Protein AF-A0A523WBH3-F1 (afdb_monomer_lite)

Secondary structure (DSSP, 8-state):
-------HHHHHHHHHHHHHHHHHHHHHHHHHHHHH----HHHHHT-GGGGSEEEEE----TTHHHHHHHHHHHTTEEEEEEESSEEEEEESSSEETTEEPEE------TTSS---PPPPEEEEEEGGGGTTSTTHHHHTSEESEEEE-TT--TTGGGG-EEEEEEE-TT------S-SGGGGSSS---S-EEEEE-HHHHHHTTTTTTSTTEEEETTEEEESS--HHHHHHHHHHHHTT---EE----GGGGGG---EEEEGGGTEEEES-GGGHHHHHHHH--SEEEEES-GGGGGGGTTSSSEEEEE--STT--EEEE-TTS-----HHHHHHHHHHHHHHHHHTS-S-HHHHHHHHHHHHHHHTT-EEEEEEEETTEEEEEEEE-TTS-EEEEEEE-SSS-HHHHHHHHHHT--SEEEEEE--SSTHHHHHHHT-GGGGG--SEEEEEETTTTEEEEEETTEEEEEEEPPPP----------

Structure (mmCIF, N/CA/C/O backbone):
data_AF-A0A523WBH3-F1
#
_entry.id   AF-A0A523WBH3-F1
#
loop_
_atom_site.group_PDB
_atom_site.id
_atom_site.type_symbol
_atom_site.label_atom_id
_atom_site.label_alt_id
_atom_site.label_comp_id
_atom_site.label_asym_id
_atom_site.label_entity_id
_atom_site.label_seq_id
_atom_site.pdbx_PDB_ins_code
_atom_site.Cartn_x
_atom_site.Cartn_y
_atom_site.Cartn_z
_atom_site.occupancy
_atom_site.B_iso_or_equiv
_atom_site.auth_seq_id
_atom_site.auth_comp_id
_atom_site.auth_asym_id
_atom_site.auth_atom_id
_atom_site.pdbx_PDB_model_num
ATOM 1 N N . MET A 1 1 ? -17.299 -15.081 -16.274 1.00 34.84 1 MET A N 1
ATOM 2 C CA . MET A 1 1 ? -16.852 -16.438 -15.888 1.00 34.84 1 MET A CA 1
ATOM 3 C C . MET A 1 1 ? -17.099 -16.600 -14.398 1.00 34.84 1 MET A C 1
ATOM 5 O O . MET A 1 1 ? -16.975 -15.595 -13.708 1.00 34.84 1 MET A O 1
ATOM 9 N N . PRO A 1 2 ? -17.507 -17.776 -13.899 1.00 32.75 2 PRO A N 1
ATOM 10 C CA . PRO A 1 2 ? -17.693 -17.958 -12.468 1.00 32.75 2 PRO A CA 1
ATOM 11 C C . PRO A 1 2 ? -16.318 -17.872 -11.805 1.00 32.75 2 PRO A C 1
ATOM 13 O O . PRO A 1 2 ? -15.437 -18.671 -12.112 1.00 32.75 2 PRO A O 1
ATOM 16 N N . SER A 1 3 ? -16.123 -16.862 -10.961 1.00 44.69 3 SER A N 1
ATOM 17 C CA . SER A 1 3 ? -14.927 -16.686 -10.147 1.00 44.69 3 SER A CA 1
ATOM 18 C C . SER A 1 3 ? -14.778 -17.903 -9.238 1.00 44.69 3 SER A C 1
ATOM 20 O O . S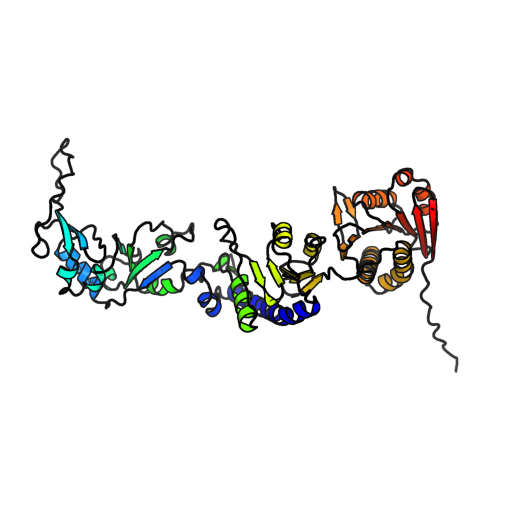ER A 1 3 ? -15.518 -18.056 -8.263 1.00 44.69 3 SER A O 1
ATOM 22 N N . SER A 1 4 ? -13.840 -18.795 -9.549 1.00 52.72 4 SER A N 1
ATOM 23 C CA . SER A 1 4 ? -13.290 -19.679 -8.530 1.00 52.72 4 SER A CA 1
ATOM 24 C C . SER A 1 4 ? -12.689 -18.764 -7.468 1.00 52.72 4 SER A C 1
ATOM 26 O O . SER A 1 4 ? -11.654 -18.152 -7.715 1.00 52.72 4 SER A O 1
ATOM 28 N N . ASN A 1 5 ? -13.377 -18.590 -6.338 1.00 66.81 5 ASN A N 1
ATOM 29 C CA . ASN A 1 5 ? -12.854 -17.827 -5.208 1.00 66.81 5 ASN A CA 1
ATOM 30 C C . ASN A 1 5 ? -11.606 -18.554 -4.699 1.00 66.81 5 ASN A C 1
ATOM 32 O O . ASN A 1 5 ? -11.709 -19.484 -3.898 1.00 66.81 5 ASN A O 1
ATOM 36 N N . LEU A 1 6 ? -10.438 -18.174 -5.219 1.00 82.06 6 LEU A N 1
ATOM 37 C CA . LEU A 1 6 ? -9.158 -18.624 -4.696 1.00 82.06 6 LEU A CA 1
ATOM 38 C C . LEU A 1 6 ? -9.067 -18.175 -3.240 1.00 82.06 6 LEU A C 1
ATOM 40 O O . LEU A 1 6 ? -9.445 -17.055 -2.897 1.00 82.06 6 LEU A O 1
ATOM 44 N N . SER A 1 7 ? -8.599 -19.065 -2.368 1.00 90.31 7 SER A N 1
ATOM 45 C CA . SER A 1 7 ? -8.415 -18.704 -0.969 1.00 90.31 7 SER A CA 1
ATOM 46 C C . SER A 1 7 ? -7.231 -17.749 -0.834 1.00 90.31 7 SER A C 1
ATOM 48 O O . SER A 1 7 ? -6.226 -17.876 -1.535 1.00 90.31 7 SER A O 1
ATOM 50 N N . LEU A 1 8 ? -7.318 -16.816 0.114 1.00 92.19 8 LEU A N 1
ATOM 51 C CA . LEU A 1 8 ? -6.209 -15.920 0.436 1.00 92.19 8 LEU A CA 1
ATOM 52 C C . LEU A 1 8 ? -4.918 -16.685 0.767 1.00 92.19 8 LEU A C 1
ATOM 54 O O . LEU A 1 8 ? -3.842 -16.266 0.359 1.00 92.19 8 LEU A O 1
ATOM 58 N N . ASN A 1 9 ? -5.028 -17.828 1.451 1.00 92.88 9 ASN A N 1
ATOM 59 C CA . ASN A 1 9 ? -3.873 -18.671 1.765 1.00 92.88 9 ASN A CA 1
ATOM 60 C C . ASN A 1 9 ? -3.190 -19.193 0.498 1.00 92.88 9 ASN A C 1
ATOM 62 O O . ASN A 1 9 ? -1.976 -19.121 0.411 1.00 92.88 9 ASN A O 1
ATOM 66 N N . TYR A 1 10 ? -3.952 -19.625 -0.512 1.00 93.75 10 TYR A N 1
ATOM 67 C CA . TYR A 1 10 ? -3.374 -20.063 -1.785 1.00 93.75 10 TYR A CA 1
ATOM 68 C C . TYR A 1 10 ? -2.607 -18.933 -2.488 1.00 93.75 10 TYR A C 1
ATOM 70 O O . TYR A 1 10 ? -1.505 -19.141 -2.991 1.00 93.75 10 TYR A O 1
ATOM 78 N N . ILE A 1 11 ? -3.168 -17.718 -2.489 1.00 95.06 11 ILE A N 1
ATOM 79 C CA . ILE A 1 11 ? -2.516 -16.536 -3.071 1.00 95.06 11 ILE A CA 1
ATOM 80 C C . ILE A 1 11 ? -1.234 -16.190 -2.300 1.00 95.06 11 ILE A C 1
ATOM 82 O O . ILE A 1 11 ? -0.208 -15.894 -2.913 1.00 95.06 11 ILE A O 1
ATOM 86 N N . LEU A 1 12 ? -1.277 -16.246 -0.966 1.00 93.81 12 LEU A N 1
ATOM 87 C CA . LEU A 1 12 ? -0.114 -16.011 -0.113 1.00 93.81 12 LEU A CA 1
ATOM 88 C C . LEU A 1 12 ? 0.972 -17.060 -0.330 1.00 93.81 12 LEU A C 1
ATOM 90 O O . LEU A 1 12 ? 2.118 -16.676 -0.521 1.00 93.81 12 LEU A O 1
ATOM 94 N N . ASP A 1 13 ? 0.626 -18.344 -0.368 1.00 94.25 13 ASP A N 1
ATOM 95 C CA . ASP A 1 13 ? 1.586 -19.432 -0.575 1.00 94.25 13 ASP A CA 1
ATOM 96 C C . ASP A 1 13 ? 2.321 -19.284 -1.919 1.00 94.25 13 ASP A C 1
ATOM 98 O O . ASP A 1 13 ? 3.521 -19.547 -2.004 1.00 94.25 13 ASP A O 1
ATOM 102 N N . ALA A 1 14 ? 1.627 -18.802 -2.958 1.00 94.75 14 ALA A N 1
ATOM 103 C CA . ALA A 1 14 ? 2.219 -18.533 -4.267 1.00 94.75 14 ALA A CA 1
ATOM 104 C C . ALA A 1 14 ? 3.112 -17.277 -4.284 1.00 94.75 14 ALA A C 1
ATOM 106 O O . ALA A 1 14 ? 4.186 -17.287 -4.883 1.00 94.75 14 ALA A O 1
ATOM 107 N N . LEU A 1 15 ? 2.686 -16.184 -3.638 1.00 95.06 15 LEU A N 1
ATOM 108 C CA . LEU A 1 15 ? 3.399 -14.901 -3.688 1.00 95.06 15 LEU A CA 1
ATOM 109 C C . LEU A 1 15 ? 4.508 -14.774 -2.643 1.00 95.06 15 LEU A C 1
ATOM 111 O O . LEU A 1 15 ? 5.502 -14.100 -2.890 1.00 95.06 15 LEU A O 1
ATOM 115 N N . GLN A 1 16 ? 4.376 -15.404 -1.480 1.00 93.31 16 GLN A N 1
ATOM 116 C CA . GLN A 1 16 ? 5.324 -15.286 -0.376 1.00 93.31 16 GLN A CA 1
ATOM 117 C C . GLN A 1 16 ? 6.788 -15.562 -0.767 1.00 93.31 16 GLN A C 1
ATOM 119 O O . GLN A 1 16 ? 7.625 -14.722 -0.422 1.00 93.31 16 GLN A O 1
ATOM 124 N N . PRO A 1 17 ? 7.142 -16.650 -1.485 1.00 93.81 17 PRO A N 1
ATOM 125 C CA . PRO A 1 17 ? 8.534 -16.870 -1.888 1.00 93.81 17 PRO A CA 1
ATOM 126 C C . PRO A 1 17 ? 9.060 -15.759 -2.811 1.00 93.81 17 PRO A C 1
ATOM 128 O O . PRO A 1 17 ? 10.210 -15.344 -2.676 1.00 93.81 17 PRO A O 1
ATOM 131 N N . ILE A 1 18 ? 8.207 -15.226 -3.689 1.00 94.38 18 ILE A N 1
ATOM 132 C CA . ILE A 1 18 ? 8.536 -14.131 -4.612 1.00 94.38 18 ILE A CA 1
ATOM 133 C C . ILE A 1 18 ? 8.772 -12.837 -3.839 1.00 94.38 18 ILE A C 1
ATOM 135 O O . ILE A 1 18 ? 9.756 -12.149 -4.082 1.00 94.38 18 ILE A O 1
ATOM 139 N N . LEU A 1 19 ? 7.901 -12.517 -2.879 1.00 92.69 19 LEU A N 1
ATOM 140 C CA . LEU A 1 19 ? 8.001 -11.304 -2.067 1.00 92.69 19 LEU A CA 1
ATOM 141 C C . LEU A 1 19 ? 9.242 -11.311 -1.166 1.00 92.69 19 LEU A C 1
ATOM 143 O O . LEU A 1 19 ? 9.918 -10.291 -1.048 1.00 92.69 19 LEU A O 1
ATOM 147 N N . GLN A 1 20 ? 9.568 -12.459 -0.566 1.00 91.06 20 GLN A N 1
ATOM 148 C CA . GLN A 1 20 ? 10.776 -12.618 0.249 1.00 91.06 20 GLN A CA 1
ATOM 149 C C . GLN A 1 20 ? 12.049 -12.464 -0.588 1.00 91.06 20 GLN A C 1
ATOM 151 O O . GLN A 1 20 ? 12.997 -11.797 -0.167 1.00 91.06 20 GLN A O 1
ATOM 156 N N . GLU A 1 21 ? 12.075 -13.067 -1.778 1.00 93.06 21 GLU A N 1
ATOM 157 C CA . GLU A 1 21 ? 13.203 -12.931 -2.695 1.00 93.06 21 GLU A CA 1
ATOM 158 C C . GLU A 1 21 ? 13.327 -11.494 -3.218 1.00 93.06 21 GLU A C 1
ATOM 160 O O . GLU A 1 21 ? 14.418 -10.927 -3.168 1.00 93.06 21 GLU A O 1
ATOM 165 N N . TYR A 1 22 ? 12.205 -10.872 -3.592 1.00 91.75 22 TYR A N 1
ATOM 166 C CA . TYR A 1 22 ? 12.132 -9.481 -4.036 1.00 91.75 22 TYR A CA 1
ATOM 167 C C . TYR A 1 22 ? 12.727 -8.530 -3.003 1.00 91.75 22 TYR A C 1
ATOM 169 O O . TYR A 1 22 ? 13.587 -7.727 -3.344 1.00 91.75 22 TYR A O 1
ATOM 177 N N . GLN A 1 23 ? 12.332 -8.638 -1.733 1.00 88.94 23 GLN A N 1
ATOM 178 C CA . GLN A 1 23 ? 12.858 -7.773 -0.672 1.00 88.94 23 GLN A CA 1
ATOM 179 C C . GLN A 1 23 ? 14.375 -7.907 -0.515 1.00 88.94 23 GLN A C 1
ATOM 181 O O . GLN A 1 23 ? 15.081 -6.904 -0.394 1.00 88.94 23 GLN A O 1
ATOM 186 N N . LYS A 1 24 ? 14.885 -9.143 -0.552 1.00 89.88 24 LYS A N 1
ATOM 187 C CA . LYS A 1 24 ? 16.319 -9.419 -0.430 1.00 89.88 24 LYS A CA 1
ATOM 188 C C . LYS A 1 24 ? 17.101 -8.868 -1.620 1.00 89.88 24 LYS A C 1
ATOM 190 O O . LYS A 1 24 ? 18.107 -8.188 -1.424 1.00 89.88 24 LYS A O 1
ATOM 195 N N . GLU A 1 25 ? 16.657 -9.168 -2.835 1.00 90.06 25 GLU A N 1
ATOM 196 C CA . GLU A 1 25 ? 17.323 -8.730 -4.059 1.00 90.06 25 GLU A CA 1
ATOM 197 C C . GLU A 1 25 ? 17.271 -7.204 -4.179 1.00 90.06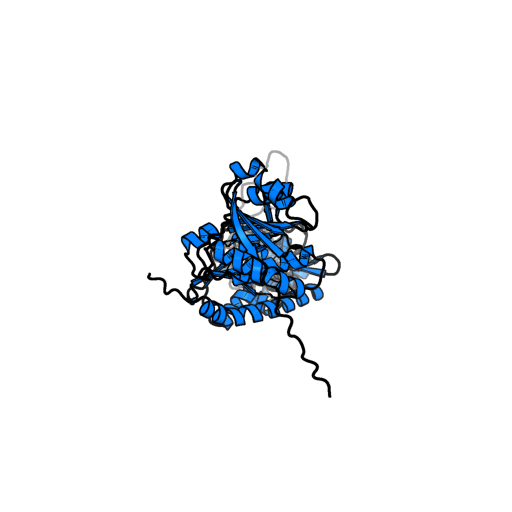 25 GLU A C 1
ATOM 199 O O . GLU A 1 25 ? 18.287 -6.564 -4.443 1.00 90.06 25 GLU A O 1
ATOM 204 N N . ARG A 1 26 ? 16.125 -6.593 -3.859 1.00 87.44 26 ARG A N 1
ATOM 205 C CA . ARG A 1 26 ? 15.947 -5.140 -3.873 1.00 87.44 26 ARG A CA 1
ATOM 206 C C . ARG A 1 26 ? 16.917 -4.430 -2.935 1.00 87.44 26 ARG A C 1
ATOM 208 O O . ARG A 1 26 ? 17.562 -3.479 -3.371 1.00 87.44 26 ARG A O 1
ATOM 215 N N . ALA A 1 27 ? 17.058 -4.911 -1.700 1.00 86.56 27 ALA A N 1
ATOM 216 C CA . ALA A 1 27 ? 17.991 -4.342 -0.730 1.00 86.56 27 ALA A CA 1
ATOM 217 C C . ALA A 1 27 ? 19.447 -4.414 -1.222 1.00 86.56 27 ALA A C 1
ATOM 219 O O . ALA A 1 27 ? 20.182 -3.435 -1.113 1.00 86.56 27 ALA A O 1
ATOM 220 N N . GLN A 1 28 ? 19.846 -5.537 -1.830 1.00 88.00 28 GLN A N 1
ATOM 221 C CA . GLN A 1 28 ? 21.186 -5.703 -2.405 1.00 88.00 28 GLN A CA 1
ATOM 222 C C . GLN A 1 28 ? 21.428 -4.759 -3.587 1.00 88.00 28 GLN A C 1
ATOM 224 O O . GLN A 1 28 ? 22.489 -4.142 -3.678 1.00 88.00 28 GLN A O 1
ATOM 229 N N . ILE A 1 29 ? 20.441 -4.618 -4.476 1.00 86.38 29 ILE A N 1
ATOM 230 C CA . ILE A 1 29 ? 20.528 -3.710 -5.622 1.00 86.38 29 ILE A CA 1
ATOM 231 C C . ILE A 1 29 ? 20.618 -2.256 -5.148 1.00 86.38 29 ILE A C 1
ATOM 233 O O . ILE A 1 29 ? 21.439 -1.498 -5.658 1.00 86.38 29 ILE A O 1
ATOM 237 N N . ASP A 1 30 ? 19.806 -1.859 -4.167 1.00 82.88 30 ASP A N 1
ATOM 238 C CA . ASP A 1 30 ? 19.839 -0.503 -3.615 1.00 82.88 30 ASP A CA 1
ATOM 239 C C . ASP A 1 30 ? 21.163 -0.203 -2.911 1.00 82.88 30 ASP A C 1
ATOM 241 O O . ASP A 1 30 ? 21.725 0.875 -3.114 1.00 82.88 30 ASP A O 1
ATOM 245 N N . GLU A 1 31 ? 21.709 -1.148 -2.142 1.00 85.38 31 GLU A N 1
ATOM 246 C CA . GLU A 1 31 ? 23.029 -1.017 -1.519 1.00 85.38 31 GLU A CA 1
ATOM 247 C C . GLU A 1 31 ? 24.131 -0.869 -2.576 1.00 85.38 31 GLU A C 1
ATOM 249 O O . GLU A 1 31 ? 24.964 0.039 -2.477 1.00 85.38 31 GLU A O 1
ATOM 254 N N . GLN A 1 32 ? 24.107 -1.711 -3.615 1.00 83.88 32 GLN A N 1
ATOM 255 C CA . GLN A 1 32 ? 25.062 -1.648 -4.716 1.00 83.88 32 GLN A CA 1
ATOM 256 C C . GLN A 1 32 ? 24.980 -0.309 -5.451 1.00 83.88 32 GLN A C 1
ATOM 258 O O . GLN A 1 32 ? 26.004 0.348 -5.638 1.00 83.88 32 GLN A O 1
ATOM 263 N N . ILE A 1 33 ? 23.780 0.133 -5.833 1.00 78.38 33 ILE A N 1
ATOM 264 C CA . ILE A 1 33 ? 23.609 1.413 -6.523 1.00 78.38 33 ILE A CA 1
ATOM 265 C C . ILE A 1 33 ? 24.085 2.547 -5.620 1.00 78.38 33 ILE A C 1
ATOM 267 O O . ILE A 1 33 ? 24.876 3.368 -6.070 1.00 78.38 33 ILE A O 1
ATOM 271 N N . THR A 1 34 ? 23.672 2.572 -4.352 1.00 80.38 34 THR A N 1
ATOM 272 C CA . THR A 1 34 ? 24.004 3.655 -3.414 1.00 80.38 34 THR A CA 1
ATOM 273 C C . THR A 1 34 ? 25.509 3.779 -3.178 1.00 80.38 34 THR A C 1
ATOM 275 O O . THR A 1 34 ? 26.011 4.901 -3.077 1.00 80.38 34 THR A O 1
ATOM 278 N N . ARG A 1 35 ? 26.235 2.653 -3.101 1.00 80.44 35 ARG A N 1
ATOM 279 C CA . ARG A 1 35 ? 27.686 2.622 -2.844 1.00 80.44 35 ARG A CA 1
ATOM 280 C C . ARG A 1 35 ? 28.533 2.766 -4.101 1.00 80.44 35 ARG A C 1
ATOM 282 O O . ARG A 1 35 ? 29.502 3.521 -4.103 1.00 80.44 35 ARG A O 1
ATOM 289 N N . GLU A 1 36 ? 28.200 2.021 -5.146 1.00 80.19 36 GLU A N 1
ATOM 290 C CA . GLU A 1 36 ? 29.039 1.869 -6.338 1.00 80.19 36 GLU A CA 1
ATOM 291 C C . GLU A 1 36 ? 28.582 2.748 -7.502 1.00 80.19 36 GLU A C 1
ATOM 293 O O . GLU A 1 36 ? 29.333 2.929 -8.459 1.00 80.19 36 GLU A O 1
ATOM 298 N N . GLY A 1 37 ? 27.358 3.279 -7.448 1.00 69.75 37 GLY A N 1
ATOM 299 C CA . GLY A 1 37 ? 26.757 4.029 -8.546 1.00 69.75 37 GLY A CA 1
ATOM 300 C C . GLY A 1 37 ? 26.396 3.158 -9.749 1.00 69.75 37 GLY A C 1
ATOM 301 O O . GLY A 1 37 ? 26.241 3.679 -10.850 1.00 69.75 37 GLY A O 1
ATOM 302 N N . LYS A 1 38 ? 26.295 1.834 -9.567 1.00 72.94 38 LYS A N 1
ATOM 303 C CA . LYS A 1 38 ? 26.115 0.866 -10.655 1.00 72.94 38 LYS A CA 1
ATOM 304 C C . LYS A 1 38 ? 24.811 0.100 -10.516 1.00 72.94 38 LYS A C 1
ATOM 306 O O . LYS A 1 38 ? 24.534 -0.478 -9.470 1.00 72.94 38 LYS A O 1
ATOM 311 N N . VAL A 1 39 ? 24.046 0.051 -11.604 1.00 73.00 39 VAL A N 1
ATOM 312 C CA . VAL A 1 39 ? 22.900 -0.854 -11.740 1.00 73.00 39 VAL A CA 1
ATOM 313 C C . VAL A 1 39 ? 23.415 -2.220 -12.210 1.00 73.00 39 VAL A C 1
ATOM 315 O O . VAL A 1 39 ? 24.197 -2.263 -13.166 1.00 73.00 39 VAL A O 1
ATOM 318 N N . PRO A 1 40 ? 22.990 -3.337 -11.593 1.00 77.56 40 PRO A N 1
ATOM 319 C CA . PRO A 1 40 ? 23.353 -4.666 -12.060 1.00 77.56 40 PRO A CA 1
ATOM 320 C C . PRO A 1 40 ? 23.055 -4.879 -13.545 1.00 77.56 40 PRO A C 1
ATOM 322 O O . PRO A 1 40 ? 21.981 -4.542 -14.051 1.00 77.56 40 PRO A O 1
ATOM 325 N N . SER A 1 41 ? 24.002 -5.497 -14.250 1.00 72.81 41 SER A N 1
ATOM 326 C CA . SER A 1 41 ? 23.918 -5.663 -15.701 1.00 72.81 41 SER A CA 1
ATOM 327 C C . SER A 1 41 ? 22.686 -6.465 -16.125 1.00 72.81 41 SER A C 1
ATOM 329 O O . SER A 1 41 ? 22.058 -6.110 -17.120 1.00 72.81 41 SER A O 1
ATOM 331 N N . TYR A 1 42 ? 22.291 -7.504 -15.385 1.00 75.12 42 TYR A N 1
ATOM 332 C CA . TYR A 1 42 ? 21.128 -8.340 -15.718 1.00 75.12 42 TYR A CA 1
ATOM 333 C C . TYR A 1 42 ? 19.798 -7.558 -15.713 1.00 75.12 42 TYR A C 1
ATOM 335 O O . TYR A 1 42 ? 18.947 -7.798 -16.574 1.00 75.12 42 TYR A O 1
ATOM 343 N N . LEU A 1 43 ? 19.646 -6.561 -14.830 1.00 73.75 43 LEU A N 1
ATOM 344 C CA . LEU A 1 43 ? 18.488 -5.656 -14.826 1.00 73.75 43 LEU A CA 1
ATOM 345 C C . LEU A 1 43 ? 18.493 -4.758 -16.059 1.00 73.75 43 LEU A C 1
ATOM 347 O O . LEU A 1 43 ? 17.466 -4.573 -16.705 1.00 73.75 43 LEU A O 1
ATOM 351 N N . CYS A 1 44 ? 19.665 -4.243 -16.433 1.00 69.44 44 CYS A N 1
ATOM 352 C CA . CYS A 1 44 ? 19.801 -3.425 -17.633 1.00 69.44 44 CYS A CA 1
ATOM 353 C C . CYS A 1 44 ? 19.463 -4.208 -18.906 1.00 69.44 44 CYS A C 1
ATOM 355 O O . CYS A 1 44 ? 18.810 -3.662 -19.788 1.00 69.44 44 CYS A O 1
ATOM 357 N N . HIS A 1 45 ? 19.858 -5.482 -19.007 1.00 67.38 45 HIS A N 1
ATOM 358 C CA . HIS A 1 45 ? 19.528 -6.328 -20.163 1.00 67.38 45 HIS A CA 1
ATOM 359 C C . HIS A 1 45 ? 18.027 -6.580 -20.319 1.00 67.38 45 HIS A C 1
ATOM 361 O O . HIS A 1 45 ? 17.561 -6.700 -21.446 1.00 67.38 45 HIS A O 1
ATOM 367 N N . SER A 1 46 ? 17.290 -6.609 -19.210 1.00 67.19 46 SER A N 1
ATOM 368 C CA . SER A 1 46 ? 15.845 -6.870 -19.194 1.00 67.19 46 SER A CA 1
ATOM 369 C C . SER A 1 46 ? 15.009 -5.584 -19.230 1.00 67.19 46 SER A C 1
ATOM 371 O O . SER A 1 46 ? 13.784 -5.622 -19.228 1.00 67.19 46 SER A O 1
ATOM 373 N N . CYS A 1 47 ? 15.661 -4.419 -19.262 1.00 65.50 47 CYS A N 1
ATOM 374 C CA . CYS A 1 47 ? 14.992 -3.130 -19.212 1.00 65.50 47 CYS A CA 1
ATOM 375 C C . CYS A 1 47 ? 14.527 -2.686 -20.606 1.00 65.50 47 CYS A C 1
ATOM 377 O O . CYS A 1 47 ? 15.339 -2.428 -21.497 1.00 65.50 47 CYS A O 1
ATOM 379 N N . GLU A 1 48 ? 13.222 -2.450 -20.765 1.00 56.09 48 GLU A N 1
ATOM 380 C CA . GLU A 1 48 ? 12.641 -1.855 -21.981 1.00 56.09 48 GLU A CA 1
ATOM 381 C C . GLU A 1 48 ? 13.274 -0.498 -22.338 1.00 56.09 48 GLU A C 1
ATOM 383 O O . GLU A 1 48 ? 13.314 -0.117 -23.508 1.00 56.09 48 GLU A O 1
ATOM 388 N N . ARG A 1 49 ? 13.819 0.231 -21.347 1.00 52.44 49 ARG A N 1
ATOM 389 C CA . ARG A 1 49 ? 14.496 1.518 -21.576 1.00 52.44 49 ARG A CA 1
ATOM 390 C C . ARG A 1 49 ? 15.826 1.375 -22.330 1.00 52.44 49 ARG A C 1
ATOM 392 O O . ARG A 1 49 ? 16.259 2.341 -22.948 1.00 52.44 49 ARG A O 1
ATOM 399 N N . LYS A 1 50 ? 16.427 0.178 -22.381 1.00 48.12 50 LYS A N 1
ATOM 400 C CA . LYS A 1 50 ? 17.578 -0.112 -23.259 1.00 48.12 50 LYS A CA 1
ATOM 401 C C . LYS A 1 50 ? 17.201 -0.021 -24.749 1.00 48.12 50 LYS A C 1
ATOM 403 O O . LYS A 1 50 ? 18.066 0.178 -25.591 1.00 48.12 50 LYS A O 1
ATOM 408 N N . SER A 1 51 ? 15.903 -0.100 -25.063 1.00 39.44 51 SER A N 1
ATOM 409 C CA . SER A 1 51 ? 15.350 -0.070 -26.425 1.00 39.44 51 SER A CA 1
ATOM 410 C C . SER A 1 51 ? 14.844 1.314 -26.867 1.00 39.44 51 SER A C 1
ATOM 412 O O . SER A 1 51 ? 14.164 1.418 -27.886 1.00 39.44 51 SER A O 1
ATOM 414 N N . ILE A 1 52 ? 15.120 2.393 -26.117 1.00 46.84 52 ILE A N 1
ATOM 415 C CA . ILE A 1 52 ? 14.617 3.743 -26.458 1.00 46.84 52 ILE A CA 1
ATOM 416 C C . ILE A 1 52 ? 15.264 4.271 -27.751 1.00 46.84 52 ILE A C 1
ATOM 418 O O . ILE A 1 52 ? 14.614 4.998 -28.511 1.00 46.84 52 ILE A O 1
ATOM 422 N N . ILE A 1 53 ? 16.500 3.852 -28.038 1.00 49.22 53 ILE A N 1
ATOM 423 C CA . ILE A 1 53 ? 17.205 4.158 -29.283 1.00 49.22 53 ILE A CA 1
ATOM 424 C C . ILE A 1 53 ? 17.347 2.867 -30.092 1.00 49.22 53 ILE A C 1
ATOM 426 O O . ILE A 1 53 ? 18.025 1.935 -29.665 1.00 49.22 53 ILE A O 1
ATOM 430 N N . GLU A 1 54 ? 16.752 2.815 -31.283 1.00 51.12 54 GLU A N 1
ATOM 431 C CA . GLU A 1 54 ? 17.085 1.767 -32.243 1.00 51.12 54 GLU A CA 1
ATOM 432 C C . GLU A 1 54 ? 18.420 2.147 -32.895 1.00 51.12 54 GLU A C 1
ATOM 434 O O . GLU A 1 54 ? 18.513 3.017 -33.771 1.00 51.12 54 GLU A O 1
ATOM 439 N N . VAL A 1 55 ? 19.487 1.533 -32.392 1.00 56.00 55 VAL A N 1
ATOM 440 C CA . VAL A 1 55 ? 20.855 1.764 -32.848 1.00 56.00 55 VAL A CA 1
ATOM 441 C C . VAL A 1 55 ? 21.167 0.740 -33.927 1.00 56.00 55 VAL A C 1
ATOM 443 O O . VAL A 1 55 ? 21.540 -0.397 -33.646 1.00 56.00 55 VAL A O 1
ATOM 446 N N . ASN A 1 56 ? 21.073 1.155 -35.185 1.00 58.81 56 ASN A N 1
ATOM 447 C CA . ASN A 1 56 ? 21.563 0.347 -36.290 1.00 58.81 56 ASN A CA 1
ATOM 448 C C . ASN A 1 56 ? 23.059 0.633 -36.463 1.00 58.81 56 ASN A C 1
ATOM 450 O O . ASN A 1 56 ? 23.467 1.572 -37.157 1.00 58.81 56 ASN A O 1
ATOM 454 N N . ARG A 1 57 ? 23.888 -0.160 -35.770 1.00 63.91 57 ARG A N 1
ATOM 455 C CA . ARG A 1 57 ? 25.345 -0.132 -35.936 1.00 63.91 57 ARG A CA 1
ATOM 456 C C . ARG A 1 57 ? 25.683 -0.637 -37.324 1.00 63.91 57 ARG A C 1
ATOM 458 O O . ARG A 1 57 ? 25.345 -1.764 -37.682 1.00 63.91 57 ARG A O 1
ATOM 465 N N . LEU A 1 58 ? 26.370 0.186 -38.099 1.00 63.56 58 LEU A N 1
ATOM 466 C CA . LEU A 1 58 ? 26.867 -0.264 -39.382 1.00 63.56 58 LEU A CA 1
ATOM 467 C C . LEU A 1 58 ? 28.076 -1.145 -39.124 1.00 63.56 58 LEU A C 1
ATOM 469 O O . LEU A 1 58 ? 29.096 -0.684 -38.623 1.00 63.56 58 LEU A O 1
ATOM 473 N N . MET A 1 59 ? 27.973 -2.413 -39.511 1.00 55.00 59 MET A N 1
ATOM 474 C CA . MET A 1 59 ? 29.106 -3.342 -39.566 1.00 55.00 59 MET A CA 1
ATOM 475 C C . MET A 1 59 ? 30.055 -3.013 -40.736 1.00 55.00 59 MET A C 1
ATOM 477 O O . MET A 1 59 ? 30.794 -3.877 -41.201 1.00 55.00 59 MET A O 1
ATOM 481 N N . ALA A 1 60 ? 30.022 -1.775 -41.243 1.00 59.16 60 ALA A N 1
ATOM 482 C CA . ALA A 1 60 ? 30.897 -1.334 -42.311 1.00 59.16 60 ALA A CA 1
ATOM 483 C C . ALA A 1 60 ? 32.355 -1.369 -41.808 1.00 59.16 60 ALA A C 1
ATOM 485 O O . ALA A 1 60 ? 32.636 -0.871 -40.712 1.00 59.16 60 ALA A O 1
ATOM 486 N N . PRO A 1 61 ? 33.296 -1.942 -42.579 1.00 62.62 61 PRO A N 1
ATOM 487 C CA . PRO A 1 61 ? 34.723 -1.884 -42.288 1.00 62.62 61 PRO A CA 1
ATOM 488 C C . PRO A 1 61 ? 35.168 -0.467 -41.905 1.00 62.62 61 PRO A C 1
ATOM 490 O O . PRO A 1 61 ? 34.778 0.502 -42.556 1.00 62.62 61 PRO A O 1
ATOM 493 N N . LYS A 1 62 ? 36.029 -0.339 -40.883 1.00 65.62 62 LYS A N 1
ATOM 494 C CA . LYS A 1 62 ? 36.524 0.962 -40.379 1.00 65.62 62 LYS A CA 1
ATOM 495 C C . LYS A 1 62 ? 37.085 1.875 -41.481 1.00 65.62 62 LYS A C 1
ATOM 497 O O . LYS A 1 62 ? 37.048 3.092 -41.362 1.00 65.62 62 LYS A O 1
ATOM 502 N N . GLU A 1 63 ? 37.560 1.293 -42.579 1.00 70.50 63 GLU A N 1
ATOM 503 C CA . GLU A 1 63 ? 38.124 2.008 -43.724 1.00 70.50 63 GLU A CA 1
ATOM 504 C C . GLU A 1 63 ? 37.091 2.773 -44.570 1.00 70.50 63 GLU A C 1
ATOM 506 O O . GLU A 1 63 ? 37.468 3.674 -45.320 1.00 70.50 63 GLU A O 1
ATOM 511 N N . GLN A 1 64 ? 35.792 2.475 -44.461 1.00 79.94 64 GLN A N 1
ATOM 512 C CA . GLN A 1 64 ? 34.776 3.079 -45.330 1.00 79.94 64 GLN A CA 1
ATOM 513 C C . GLN A 1 64 ? 34.517 4.563 -45.032 1.00 79.94 64 GLN A C 1
ATOM 515 O O . GLN A 1 64 ? 34.274 5.341 -45.957 1.00 79.94 64 GLN A O 1
ATOM 520 N N . ILE A 1 65 ? 34.607 4.983 -43.766 1.00 79.75 65 ILE A N 1
ATOM 521 C CA . ILE A 1 65 ? 34.358 6.375 -43.354 1.00 79.75 65 ILE A CA 1
ATOM 522 C C . ILE A 1 65 ? 35.454 7.316 -43.872 1.00 79.75 65 ILE A C 1
ATOM 524 O O . ILE A 1 65 ? 35.107 8.294 -44.537 1.00 79.75 65 ILE A O 1
ATOM 528 N N . PRO A 1 66 ? 36.762 7.024 -43.697 1.00 80.62 66 PRO A N 1
ATOM 529 C CA . PRO A 1 66 ? 37.823 7.781 -44.361 1.00 80.62 66 PRO A CA 1
ATOM 530 C C . PRO A 1 66 ? 37.622 7.910 -45.871 1.00 80.62 66 PRO A C 1
ATOM 532 O O . PRO A 1 66 ? 37.880 8.969 -46.438 1.00 80.62 66 PRO A O 1
ATOM 535 N N . ARG A 1 67 ? 37.148 6.846 -46.533 1.00 83.44 67 ARG A N 1
ATOM 536 C CA . ARG A 1 67 ? 36.909 6.834 -47.983 1.00 83.44 67 ARG A CA 1
ATOM 537 C C . ARG A 1 67 ? 35.706 7.680 -48.383 1.00 83.44 67 ARG A C 1
ATOM 539 O O . ARG A 1 67 ? 35.777 8.350 -49.410 1.00 83.44 67 ARG A O 1
ATOM 546 N N . LEU A 1 68 ? 34.641 7.685 -47.582 1.00 85.44 68 LEU A N 1
ATOM 547 C CA . LEU A 1 68 ? 33.498 8.574 -47.779 1.00 85.44 68 LEU A CA 1
ATOM 548 C C . LEU A 1 68 ? 33.917 10.038 -47.630 1.00 85.44 68 LEU A C 1
ATOM 550 O O . LEU A 1 68 ? 33.640 10.840 -48.516 1.00 85.44 68 LEU A O 1
ATOM 554 N N . LEU A 1 69 ? 34.636 10.373 -46.555 1.00 83.12 69 LEU A N 1
ATOM 555 C CA . LEU A 1 69 ? 35.118 11.734 -46.311 1.00 83.12 69 LEU A CA 1
ATOM 556 C C . LEU A 1 69 ? 36.088 12.195 -47.401 1.00 83.12 69 LEU A C 1
ATOM 558 O O . LEU A 1 69 ? 36.000 13.330 -47.861 1.00 83.12 69 LEU A O 1
ATOM 562 N N . GLU A 1 70 ? 36.975 11.313 -47.865 1.00 84.12 70 GLU A N 1
ATOM 563 C CA . GLU A 1 70 ? 37.876 11.625 -48.973 1.00 84.12 70 GLU A CA 1
ATOM 564 C C . GLU A 1 70 ? 37.116 11.822 -50.286 1.00 84.12 70 GLU A C 1
ATOM 566 O O . GLU A 1 70 ? 37.446 12.728 -51.048 1.00 84.12 70 GLU A O 1
ATOM 571 N N . TRP A 1 71 ? 36.076 11.025 -50.548 1.00 87.81 71 TRP A N 1
ATOM 572 C CA . TRP A 1 71 ? 35.207 11.215 -51.709 1.00 87.81 71 TRP A CA 1
ATOM 573 C C . TRP A 1 71 ? 34.451 12.545 -51.634 1.00 87.81 71 TRP A C 1
ATOM 575 O O . TRP A 1 71 ? 34.418 13.271 -52.628 1.00 87.81 71 TRP A O 1
ATOM 585 N N . MET A 1 72 ? 33.912 12.899 -50.464 1.00 85.94 72 MET A N 1
ATOM 586 C CA . MET A 1 72 ? 33.244 14.182 -50.244 1.00 85.94 72 MET A CA 1
ATOM 587 C C . MET A 1 72 ? 34.214 15.346 -50.442 1.00 85.94 72 MET A C 1
ATOM 589 O O . MET A 1 72 ? 33.903 16.268 -51.185 1.00 85.94 72 MET A O 1
ATOM 593 N N . ARG A 1 73 ? 35.421 15.273 -49.869 1.00 83.75 73 ARG A N 1
ATOM 594 C CA . ARG A 1 73 ? 36.473 16.286 -50.033 1.00 83.75 73 ARG A CA 1
ATOM 595 C C . ARG A 1 73 ? 36.914 16.417 -51.488 1.00 83.75 73 ARG A C 1
ATOM 597 O O . ARG A 1 73 ? 36.999 17.519 -52.017 1.00 83.75 73 ARG A O 1
ATOM 604 N N . THR A 1 74 ? 37.156 15.288 -52.151 1.00 85.06 74 THR A N 1
ATOM 605 C CA . THR A 1 74 ? 37.564 15.246 -53.560 1.00 85.06 74 THR A CA 1
ATOM 606 C C . THR A 1 74 ? 36.506 15.868 -54.455 1.00 85.06 74 THR A C 1
ATOM 608 O O . THR A 1 74 ? 36.859 16.494 -55.449 1.00 85.06 74 THR A O 1
ATOM 611 N N . ASN A 1 75 ? 35.223 15.706 -54.137 1.00 84.75 75 ASN A N 1
ATOM 612 C CA . ASN A 1 75 ? 34.117 16.207 -54.947 1.00 84.75 75 ASN A CA 1
ATOM 613 C C . ASN A 1 75 ? 33.480 17.489 -54.392 1.00 84.75 75 ASN A C 1
ATOM 615 O O . ASN A 1 75 ? 32.441 17.888 -54.900 1.00 84.75 75 ASN A O 1
ATOM 619 N N . ASP A 1 76 ? 34.085 18.126 -53.387 1.00 82.44 76 ASP A N 1
ATOM 620 C CA . ASP A 1 76 ? 33.530 19.262 -52.632 1.00 82.44 76 ASP A CA 1
ATOM 621 C C . ASP A 1 76 ? 32.033 19.113 -52.300 1.00 82.44 76 ASP A C 1
ATOM 623 O O . ASP A 1 76 ? 31.207 19.976 -52.591 1.00 82.44 76 ASP A O 1
ATOM 627 N N . VAL A 1 77 ? 31.672 17.950 -51.760 1.00 82.12 77 VAL A N 1
ATOM 628 C CA . VAL A 1 77 ? 30.290 17.592 -51.441 1.00 82.12 77 VAL A CA 1
ATOM 629 C C . VAL A 1 77 ? 29.846 18.286 -50.158 1.00 82.12 77 VAL A C 1
ATOM 631 O O . VAL A 1 77 ? 30.451 18.117 -49.100 1.00 82.12 77 VAL A O 1
ATOM 634 N N . ARG A 1 78 ? 28.729 19.004 -50.249 1.00 81.94 78 ARG A N 1
ATOM 635 C CA . ARG A 1 78 ? 28.018 19.687 -49.167 1.00 81.94 78 ARG A CA 1
ATOM 636 C C . ARG A 1 78 ? 26.624 19.070 -49.036 1.00 81.94 78 ARG A C 1
ATOM 638 O O . ARG A 1 78 ? 26.027 18.704 -50.041 1.00 81.94 78 ARG A O 1
ATOM 645 N N . GLU A 1 79 ? 26.117 18.960 -47.808 1.00 78.94 79 GLU A N 1
ATOM 646 C CA . GLU A 1 79 ? 24.739 18.504 -47.524 1.00 78.94 79 GLU A CA 1
ATOM 647 C C . GLU A 1 79 ? 24.374 17.167 -48.205 1.00 78.94 79 GLU A C 1
ATOM 649 O O . GLU A 1 79 ? 23.555 17.121 -49.114 1.00 78.94 79 GLU A O 1
ATOM 654 N N . LEU A 1 80 ? 25.021 16.075 -47.783 1.00 85.75 80 LEU A N 1
ATOM 655 C CA . LEU A 1 80 ? 24.771 14.728 -48.306 1.00 85.75 80 LEU A CA 1
ATOM 656 C C . LEU A 1 80 ? 23.592 14.054 -47.585 1.00 85.75 80 LEU A C 1
ATOM 658 O O . LEU A 1 80 ? 23.599 13.945 -46.356 1.00 85.75 80 LEU A O 1
ATOM 662 N N . GLU A 1 81 ? 22.655 13.525 -48.367 1.00 87.69 81 GLU A N 1
ATOM 663 C CA . GLU A 1 81 ? 21.521 12.696 -47.947 1.00 87.69 81 GLU A CA 1
ATOM 664 C C . GLU A 1 81 ? 21.373 11.467 -48.866 1.00 87.69 81 GLU A C 1
ATOM 666 O O . GLU A 1 81 ? 21.870 11.444 -49.995 1.00 87.69 81 GLU A O 1
ATOM 671 N N . SER A 1 82 ? 20.698 10.430 -48.381 1.00 86.94 82 SER A N 1
ATOM 672 C CA . SER A 1 82 ? 20.388 9.198 -49.100 1.00 86.94 82 SER A CA 1
ATOM 673 C C . SER A 1 82 ? 19.047 8.632 -48.644 1.00 86.94 82 SER A C 1
ATOM 675 O O . SER A 1 82 ? 18.766 8.576 -47.448 1.00 86.94 82 SER A O 1
ATOM 677 N N . ASP A 1 83 ? 18.226 8.143 -49.567 1.00 82.94 83 ASP A N 1
ATOM 678 C CA . ASP A 1 83 ? 17.040 7.335 -49.240 1.00 82.94 83 ASP A CA 1
ATOM 679 C C . ASP A 1 83 ? 17.327 5.817 -49.261 1.00 82.94 83 ASP A C 1
ATOM 681 O O . ASP A 1 83 ? 16.447 5.012 -48.952 1.00 82.94 83 ASP A O 1
ATOM 685 N N . GLY A 1 84 ? 18.577 5.432 -49.550 1.00 82.12 84 GLY A N 1
ATOM 686 C CA . GLY A 1 84 ? 19.036 4.053 -49.735 1.00 82.12 84 GLY A CA 1
ATOM 687 C C . GLY A 1 84 ? 19.171 3.637 -51.205 1.00 82.12 84 GLY A C 1
ATOM 688 O O . GLY A 1 84 ? 19.977 2.762 -51.523 1.00 82.12 84 GLY A O 1
ATOM 689 N N . GLU A 1 85 ? 18.466 4.303 -52.121 1.00 85.62 85 GLU A N 1
ATOM 690 C CA . GLU A 1 85 ? 18.528 4.052 -53.567 1.00 85.62 85 GLU A CA 1
ATOM 691 C C . GLU A 1 85 ? 19.153 5.225 -54.332 1.00 85.62 85 GLU A C 1
ATOM 693 O O . GLU A 1 85 ? 19.879 5.024 -55.316 1.00 85.62 85 GLU A O 1
ATOM 698 N N . VAL A 1 86 ? 18.903 6.447 -53.865 1.00 86.56 86 VAL A N 1
ATOM 699 C CA . VAL A 1 86 ? 19.326 7.719 -54.441 1.00 86.56 86 VAL A CA 1
ATOM 700 C C . VAL A 1 86 ? 20.034 8.555 -53.378 1.00 86.56 86 VAL A C 1
ATOM 702 O O . VAL A 1 86 ? 19.536 8.767 -52.279 1.00 86.56 86 VAL A O 1
ATOM 705 N N . LEU A 1 87 ? 21.201 9.065 -53.756 1.00 88.06 87 LEU A N 1
ATOM 706 C CA . LEU A 1 87 ? 21.993 10.046 -53.033 1.00 88.06 87 LEU A CA 1
ATOM 707 C C . LEU A 1 87 ? 21.681 11.436 -53.568 1.00 88.06 87 LEU A C 1
ATOM 709 O O . LEU A 1 87 ? 21.885 11.678 -54.764 1.00 88.06 87 LEU A O 1
ATOM 713 N N . SER A 1 88 ? 21.273 12.349 -52.693 1.00 88.56 88 SER A N 1
ATOM 714 C CA . SER A 1 88 ? 21.210 13.771 -53.024 1.00 88.56 88 SER A CA 1
ATOM 715 C C . SER A 1 88 ? 22.333 14.521 -52.324 1.00 88.56 88 SER A C 1
ATOM 717 O O . SER A 1 88 ? 22.648 14.258 -51.165 1.00 88.56 88 SER A O 1
ATOM 719 N N . PHE A 1 89 ? 22.973 15.446 -53.034 1.00 87.69 89 PHE A N 1
ATOM 720 C CA . PHE A 1 89 ? 23.995 16.306 -52.446 1.00 87.69 89 PHE A CA 1
ATOM 721 C C . PHE A 1 89 ? 24.237 17.566 -53.271 1.00 87.69 89 PHE A C 1
ATOM 723 O O . PHE A 1 89 ? 23.853 17.650 -54.439 1.00 87.69 89 PHE A O 1
ATOM 730 N N . LYS A 1 90 ? 24.925 18.535 -52.668 1.00 87.19 90 LYS A N 1
ATOM 731 C CA . LYS A 1 90 ? 25.393 19.758 -53.323 1.00 87.19 90 LYS A CA 1
ATOM 732 C C . LYS A 1 90 ? 26.896 19.694 -53.549 1.00 87.19 90 LYS A C 1
ATOM 734 O O . LYS A 1 90 ? 27.614 19.111 -52.746 1.00 87.19 90 LYS A O 1
ATOM 739 N N . SER A 1 91 ? 27.400 20.280 -54.625 1.00 86.06 91 SER A N 1
ATOM 740 C CA . SER A 1 91 ? 28.840 20.365 -54.886 1.00 86.06 91 SER A CA 1
ATOM 741 C C . SER A 1 91 ? 29.180 21.617 -55.684 1.00 86.06 91 SER A C 1
ATOM 743 O O . SER A 1 91 ? 28.375 22.066 -56.492 1.00 86.06 91 SER A O 1
ATOM 745 N N . THR A 1 92 ? 30.373 22.178 -55.490 1.00 83.00 92 THR A N 1
ATOM 746 C CA . THR A 1 92 ? 30.883 23.269 -56.345 1.00 83.00 92 THR A CA 1
ATOM 747 C C . THR A 1 92 ? 31.380 22.785 -57.706 1.00 83.00 92 THR A C 1
ATOM 749 O O . THR A 1 92 ? 31.664 23.581 -58.602 1.00 83.00 92 THR A O 1
ATOM 752 N N . LYS A 1 93 ? 31.488 21.467 -57.905 1.00 85.38 93 LYS A N 1
ATOM 753 C CA . LYS A 1 93 ? 31.890 20.889 -59.185 1.00 85.38 93 LYS A CA 1
ATOM 754 C C . LYS A 1 93 ? 30.697 20.801 -60.120 1.00 85.38 93 LYS A C 1
ATOM 756 O O . LYS A 1 93 ? 29.647 20.289 -59.744 1.00 85.38 93 LYS A O 1
ATOM 761 N N . LYS A 1 94 ? 30.911 21.193 -61.378 1.00 84.12 94 LYS A N 1
ATOM 762 C CA . LYS A 1 94 ? 29.923 21.070 -62.462 1.00 84.12 94 LYS A CA 1
ATOM 763 C C . LYS A 1 94 ? 29.613 19.617 -62.845 1.00 84.12 94 LYS A C 1
ATOM 765 O O . LYS A 1 94 ? 28.509 19.325 -63.295 1.00 84.12 94 LYS A O 1
ATOM 770 N N . ALA A 1 95 ? 30.578 18.714 -62.663 1.00 85.56 95 ALA A N 1
ATOM 771 C CA . ALA A 1 95 ? 30.382 17.287 -62.880 1.00 85.56 95 ALA A CA 1
ATOM 772 C C . ALA A 1 95 ? 30.993 16.449 -61.749 1.00 85.56 95 ALA A C 1
ATOM 774 O O . ALA A 1 95 ? 32.164 16.620 -61.397 1.00 85.56 95 ALA A O 1
ATOM 775 N N . VAL A 1 96 ? 30.215 15.497 -61.231 1.00 83.12 96 VAL A N 1
ATOM 776 C CA . VAL A 1 96 ? 30.618 14.513 -60.214 1.00 83.12 96 VAL A CA 1
ATOM 777 C C . VAL A 1 96 ? 30.226 13.123 -60.711 1.00 83.12 96 VAL A C 1
ATOM 779 O O . VAL A 1 96 ? 29.112 12.912 -61.180 1.00 83.12 96 VAL A O 1
ATOM 782 N N . GLU A 1 97 ? 31.158 12.164 -60.662 1.00 83.56 97 GLU A N 1
ATOM 783 C CA . GLU A 1 97 ? 30.941 10.778 -61.131 1.00 83.56 97 GLU A CA 1
ATOM 784 C C . GLU A 1 97 ? 30.364 10.687 -62.562 1.00 83.56 97 GLU A C 1
ATOM 786 O O . GLU A 1 97 ? 29.522 9.841 -62.870 1.00 83.56 97 GLU A O 1
ATOM 791 N N . LYS A 1 98 ? 30.843 11.569 -63.455 1.00 83.25 98 LYS A N 1
ATOM 792 C CA . LYS A 1 98 ? 30.403 11.690 -64.861 1.00 83.25 98 LYS A CA 1
ATOM 793 C C . LYS A 1 98 ? 28.922 12.064 -65.031 1.00 83.25 98 LYS A C 1
ATOM 795 O O . LYS A 1 98 ? 28.347 11.815 -66.087 1.00 83.25 98 LYS A O 1
ATOM 800 N N . VAL A 1 99 ? 28.308 12.641 -64.004 1.00 83.06 99 VAL A N 1
ATOM 801 C CA . VAL A 1 99 ? 26.976 13.247 -64.065 1.00 83.06 99 VAL A CA 1
ATOM 802 C C . VAL A 1 99 ? 27.149 14.752 -63.946 1.00 83.06 99 VAL A C 1
ATOM 804 O O . VAL A 1 99 ? 27.949 15.201 -63.130 1.00 83.06 99 VAL A O 1
ATOM 807 N N . GLU A 1 100 ? 26.441 15.518 -64.771 1.00 85.38 100 GLU A N 1
ATOM 808 C CA . GLU A 1 100 ? 26.392 16.976 -64.650 1.00 85.38 100 GLU A CA 1
ATOM 809 C C . GLU A 1 100 ? 25.350 17.373 -63.603 1.00 85.38 100 GLU A C 1
ATOM 811 O O . GLU A 1 100 ? 24.244 16.827 -63.586 1.00 85.38 100 GLU A O 1
ATOM 816 N N . GLY A 1 101 ? 25.719 18.285 -62.706 1.00 80.81 101 GLY A N 1
ATOM 817 C CA . GLY A 1 101 ? 24.818 18.785 -61.672 1.00 80.81 101 GLY A CA 1
ATOM 818 C C . GLY A 1 101 ? 23.888 19.877 -62.197 1.00 80.81 101 GLY A C 1
ATOM 819 O O . GLY A 1 101 ? 24.199 20.581 -63.159 1.00 80.81 101 GLY A O 1
ATOM 820 N N . THR A 1 102 ? 22.741 20.045 -61.549 1.00 82.44 102 THR A N 1
ATOM 821 C CA . THR A 1 102 ? 21.773 21.097 -61.880 1.00 82.44 102 THR A CA 1
ATOM 822 C C . THR A 1 102 ? 22.023 22.335 -61.029 1.00 82.44 102 THR A C 1
ATOM 824 O O . THR A 1 102 ? 22.105 22.239 -59.808 1.00 82.44 102 THR A O 1
ATOM 827 N N . ILE A 1 103 ? 22.133 23.509 -61.652 1.00 73.56 103 ILE A N 1
ATOM 828 C CA . ILE A 1 103 ? 22.285 24.777 -60.926 1.00 73.56 103 ILE A CA 1
ATOM 829 C C . ILE A 1 103 ? 20.960 25.109 -60.237 1.00 73.56 103 ILE A C 1
ATOM 831 O O . ILE A 1 103 ? 19.923 25.208 -60.898 1.00 73.56 103 ILE A O 1
ATOM 835 N N . ASN A 1 104 ? 20.990 25.318 -58.921 1.00 59.16 104 ASN A N 1
ATOM 836 C CA . ASN A 1 104 ? 19.824 25.819 -58.205 1.00 59.16 104 ASN A CA 1
ATOM 837 C C . ASN A 1 104 ? 19.701 27.335 -58.448 1.00 59.16 104 ASN A C 1
ATOM 839 O O . ASN A 1 104 ? 20.464 28.132 -57.909 1.00 59.16 104 ASN A O 1
ATOM 843 N N . LEU A 1 105 ? 18.756 27.740 -59.300 1.00 50.12 105 LEU A N 1
ATOM 844 C CA . LEU A 1 105 ? 18.530 29.142 -59.687 1.00 50.12 105 LEU A CA 1
ATOM 845 C C . LEU A 1 105 ? 17.892 30.005 -58.576 1.00 50.12 105 LEU A C 1
ATOM 847 O O . LEU A 1 105 ? 17.661 31.197 -58.783 1.00 50.12 105 LEU A O 1
ATOM 851 N N . ILE A 1 106 ? 17.627 29.458 -57.384 1.00 45.72 106 ILE A N 1
ATOM 852 C CA . ILE A 1 106 ? 17.033 30.207 -56.267 1.00 45.72 106 ILE A CA 1
ATOM 853 C C . ILE A 1 106 ? 18.131 30.795 -55.369 1.00 45.72 106 ILE A C 1
ATOM 855 O O . ILE A 1 106 ? 18.277 30.479 -54.192 1.00 45.72 106 ILE A O 1
ATOM 859 N N . SER A 1 107 ? 18.883 31.737 -55.927 1.00 41.19 107 SER A N 1
ATOM 860 C CA . SER A 1 107 ? 19.417 32.858 -55.155 1.00 41.19 107 SER A CA 1
ATOM 861 C C . SER A 1 107 ? 19.152 34.145 -55.927 1.00 41.19 107 SER A C 1
ATOM 863 O O . SER A 1 107 ? 20.070 34.824 -56.386 1.00 41.19 107 SER A O 1
ATOM 865 N N . ILE A 1 108 ? 17.869 34.487 -56.083 1.00 41.91 108 ILE A N 1
ATOM 866 C CA . ILE A 1 108 ? 17.455 35.848 -56.440 1.00 41.91 108 ILE A CA 1
ATOM 867 C C . ILE A 1 108 ? 17.762 36.733 -55.224 1.00 41.91 108 ILE A C 1
ATOM 869 O O . ILE A 1 108 ? 16.918 37.008 -54.380 1.00 41.91 108 ILE A O 1
ATOM 873 N N . GLY A 1 109 ? 19.030 37.111 -55.103 1.00 36.28 109 GLY A N 1
ATOM 874 C CA . GLY A 1 109 ? 19.557 38.093 -54.162 1.00 36.28 109 GLY A CA 1
ATOM 875 C C . GLY A 1 109 ? 20.365 39.154 -54.902 1.00 36.28 109 GLY A C 1
ATOM 876 O O . GLY A 1 109 ? 21.364 39.637 -54.390 1.00 36.28 109 GLY A O 1
ATOM 877 N N . GLY A 1 110 ? 19.969 39.472 -56.135 1.00 33.78 110 GLY A N 1
ATOM 878 C CA . GLY A 1 110 ? 20.562 40.514 -56.969 1.00 33.78 110 GLY A CA 1
ATOM 879 C C . GLY A 1 110 ? 19.792 41.824 -56.850 1.00 33.78 110 GLY A C 1
ATOM 880 O O . GLY A 1 110 ? 19.189 42.265 -57.819 1.00 33.78 110 GLY A O 1
ATOM 881 N N . VAL A 1 111 ? 19.789 42.428 -55.660 1.00 39.03 111 VAL A N 1
ATOM 882 C CA . VAL A 1 111 ? 19.478 43.864 -55.501 1.00 39.03 111 VAL A CA 1
ATOM 883 C C . VAL A 1 111 ? 20.651 44.619 -54.862 1.00 39.03 111 VAL A C 1
ATOM 885 O O . VAL A 1 111 ? 20.688 45.840 -54.936 1.00 39.03 111 VAL A O 1
ATOM 888 N N . LEU A 1 112 ? 21.675 43.943 -54.318 1.00 32.41 112 LEU A N 1
ATOM 889 C CA . LEU A 1 112 ? 22.844 44.612 -53.730 1.00 32.41 112 LEU A CA 1
ATOM 890 C C . LEU A 1 112 ? 24.151 43.831 -53.979 1.00 32.41 112 LEU A C 1
ATOM 892 O O . LEU A 1 112 ? 24.518 42.959 -53.200 1.00 32.41 112 LEU A O 1
ATOM 896 N N . GLY A 1 113 ? 24.877 44.211 -55.038 1.00 36.34 113 GLY A N 1
ATOM 897 C CA . GLY A 1 113 ? 26.325 43.993 -55.188 1.00 36.34 113 GLY A CA 1
ATOM 898 C C . GLY A 1 113 ? 26.815 42.592 -55.607 1.00 36.34 113 GLY A C 1
ATOM 899 O O . GLY A 1 113 ? 26.067 41.616 -55.560 1.00 36.34 113 GLY A O 1
ATOM 900 N N . PRO A 1 114 ? 28.087 42.481 -56.048 1.00 35.22 114 PRO A N 1
ATOM 901 C CA . PRO A 1 114 ? 28.686 41.217 -56.453 1.00 35.22 114 PRO A CA 1
ATOM 902 C C . PRO A 1 114 ? 28.949 40.356 -55.217 1.00 35.22 114 PRO A C 1
ATOM 904 O O . PRO A 1 114 ? 29.817 40.656 -54.399 1.00 35.22 114 PRO A O 1
ATOM 907 N N . ILE A 1 115 ? 28.197 39.270 -55.085 1.00 41.78 115 ILE A N 1
ATOM 908 C CA . ILE A 1 115 ? 28.467 38.243 -54.088 1.00 41.78 115 ILE A CA 1
ATOM 909 C C . ILE A 1 115 ? 29.311 37.167 -54.774 1.00 41.78 115 ILE A C 1
ATOM 911 O O . ILE A 1 115 ? 28.815 36.432 -55.623 1.00 41.78 115 ILE A O 1
ATOM 915 N N . THR A 1 116 ? 30.581 37.042 -54.388 1.00 43.78 116 THR A N 1
ATOM 916 C CA . THR A 1 116 ? 31.394 35.844 -54.641 1.00 43.78 116 THR A CA 1
ATOM 917 C C . THR A 1 116 ? 30.831 34.685 -53.814 1.00 43.78 116 THR A C 1
ATOM 919 O O . THR A 1 116 ? 31.331 34.374 -52.734 1.00 43.78 116 THR A O 1
ATOM 922 N N . ARG A 1 117 ? 29.729 34.084 -54.264 1.00 54.69 117 ARG A N 1
ATOM 923 C CA . ARG A 1 117 ? 29.264 32.782 -53.776 1.00 54.69 117 ARG A CA 1
ATOM 924 C C . ARG A 1 117 ? 29.645 31.763 -54.836 1.00 54.69 117 ARG A C 1
ATOM 926 O O . ARG A 1 117 ? 29.228 31.895 -55.979 1.00 54.69 117 ARG A O 1
ATOM 933 N N . GLU A 1 118 ? 30.480 30.802 -54.456 1.00 63.38 118 GLU A N 1
ATOM 934 C CA . GLU A 1 118 ? 30.793 29.644 -55.295 1.00 63.38 118 GLU A CA 1
ATOM 935 C C . GLU A 1 118 ? 29.478 29.004 -55.765 1.00 63.38 118 GLU A C 1
ATOM 937 O O . GLU A 1 118 ? 28.583 28.763 -54.950 1.00 63.38 118 GLU A O 1
ATOM 942 N N . GLU A 1 119 ? 29.336 28.783 -57.074 1.00 73.44 119 GLU A N 1
ATOM 943 C CA . GLU A 1 119 ? 28.148 28.145 -57.643 1.00 73.44 119 GLU A CA 1
ATOM 944 C C . GLU A 1 119 ? 27.988 26.740 -57.053 1.00 73.44 119 GLU A C 1
ATOM 946 O O . GLU A 1 119 ? 28.906 25.923 -57.125 1.00 73.44 119 GLU A O 1
ATOM 951 N N . LEU A 1 120 ? 26.823 26.453 -56.468 1.00 80.94 120 LEU A N 1
ATOM 952 C CA . LEU A 1 120 ? 26.493 25.131 -55.943 1.00 80.94 120 LEU A CA 1
ATOM 953 C C . LEU A 1 120 ? 25.558 24.409 -56.913 1.00 80.94 120 LEU A C 1
ATOM 955 O O . LEU A 1 120 ? 24.459 24.874 -57.217 1.00 80.94 120 LEU A O 1
ATOM 959 N N . TYR A 1 121 ? 26.009 23.247 -57.367 1.00 83.56 121 TYR A N 1
ATOM 960 C CA . TYR A 1 121 ? 25.287 22.325 -58.227 1.00 83.56 121 TYR A CA 1
ATOM 961 C C . TYR A 1 121 ? 24.617 21.249 -57.371 1.00 83.56 121 TYR A C 1
ATOM 963 O O . TYR A 1 121 ? 25.247 20.669 -56.485 1.00 83.56 121 TYR A O 1
ATOM 971 N N . GLU A 1 122 ? 23.348 20.969 -57.641 1.00 86.00 122 GLU A N 1
ATOM 972 C CA . GLU A 1 122 ? 22.580 19.902 -57.002 1.00 86.00 122 GLU A CA 1
ATOM 973 C C . GLU A 1 122 ? 22.677 18.606 -57.804 1.00 86.00 122 GLU A C 1
ATOM 975 O O . GLU A 1 122 ? 22.621 18.600 -59.035 1.00 86.00 122 GLU A O 1
ATOM 980 N N . TYR A 1 123 ? 22.810 17.496 -57.086 1.00 88.50 123 TYR A N 1
ATOM 981 C CA . TYR A 1 123 ? 22.960 16.165 -57.648 1.00 88.50 123 TYR A CA 1
ATOM 982 C C . TYR A 1 123 ? 21.917 15.220 -57.079 1.00 88.50 123 TYR A C 1
ATOM 984 O O . TYR A 1 123 ? 21.637 15.245 -55.884 1.00 88.50 123 TYR A O 1
ATOM 992 N N . ARG A 1 124 ? 21.410 14.331 -57.940 1.00 87.19 124 ARG A N 1
ATOM 993 C CA . ARG A 1 124 ? 20.679 13.119 -57.555 1.00 87.19 124 ARG A CA 1
ATOM 994 C C . ARG A 1 124 ? 21.309 11.932 -58.276 1.00 87.19 124 ARG A C 1
ATOM 996 O O . ARG A 1 124 ? 21.178 11.786 -59.492 1.00 87.19 124 ARG A O 1
ATOM 1003 N N . LEU A 1 125 ? 22.055 11.112 -57.542 1.00 87.19 125 LEU A N 1
ATOM 1004 C CA . LEU A 1 125 ? 22.779 9.957 -58.072 1.00 87.19 125 LEU A CA 1
ATOM 1005 C C . LEU A 1 125 ? 22.192 8.671 -57.517 1.00 87.19 125 LEU A C 1
ATOM 1007 O O . LEU A 1 125 ? 22.031 8.546 -56.315 1.00 87.19 125 LEU A O 1
ATOM 1011 N N . SER A 1 126 ? 21.962 7.664 -58.358 1.00 86.06 126 SER A N 1
ATOM 1012 C CA . SER A 1 126 ? 21.683 6.325 -57.829 1.00 86.06 126 SER A CA 1
ATOM 1013 C C . SER A 1 126 ? 22.876 5.831 -57.002 1.00 86.06 126 SER A C 1
ATOM 1015 O O . SER A 1 126 ? 24.011 5.851 -57.493 1.00 86.06 126 SER A O 1
ATOM 1017 N N . ALA A 1 127 ? 22.623 5.338 -55.788 1.00 84.50 127 ALA A N 1
ATOM 1018 C CA . ALA A 1 127 ? 23.632 4.767 -54.899 1.00 84.50 127 ALA A CA 1
ATOM 1019 C C . ALA A 1 127 ? 24.426 3.642 -55.587 1.00 84.50 127 ALA A C 1
ATOM 1021 O O . ALA A 1 127 ? 25.635 3.515 -55.387 1.00 84.50 127 ALA A O 1
ATOM 1022 N N . LEU A 1 128 ? 23.794 2.892 -56.502 1.00 85.31 128 LEU A N 1
ATOM 1023 C CA . LEU A 1 128 ? 24.438 1.847 -57.309 1.00 85.31 128 LEU A CA 1
ATOM 1024 C C . LEU A 1 128 ? 25.603 2.362 -58.167 1.00 85.31 128 LEU A C 1
ATOM 1026 O O . LEU A 1 128 ? 26.529 1.599 -58.453 1.00 85.31 128 LEU A O 1
ATOM 1030 N N . LYS A 1 129 ? 25.620 3.648 -58.549 1.00 83.19 129 LYS A N 1
ATOM 1031 C CA . LYS A 1 129 ? 26.768 4.245 -59.258 1.00 83.19 129 LYS A CA 1
ATOM 1032 C C . LYS A 1 129 ? 28.027 4.270 -58.391 1.00 83.19 129 LYS A C 1
ATOM 1034 O O . LYS A 1 129 ? 29.132 4.216 -58.927 1.00 83.19 129 LYS A O 1
ATOM 1039 N N . LEU A 1 130 ? 27.869 4.269 -57.067 1.00 82.75 130 LEU A N 1
ATOM 1040 C CA . LEU A 1 130 ? 28.965 4.184 -56.108 1.00 82.75 130 LEU A CA 1
ATOM 1041 C C . LEU A 1 130 ? 29.283 2.744 -55.681 1.00 82.75 130 LEU A C 1
ATOM 1043 O O . LEU A 1 130 ? 30.170 2.563 -54.859 1.00 82.75 130 LEU A O 1
ATOM 1047 N N . LYS A 1 131 ? 28.675 1.705 -56.279 1.00 81.62 131 LYS A N 1
ATOM 1048 C CA . LYS A 1 131 ? 28.922 0.288 -55.922 1.00 81.62 131 LYS A CA 1
ATOM 1049 C C . LYS A 1 131 ? 30.387 -0.147 -56.048 1.00 81.62 131 LYS A C 1
ATOM 1051 O O . LYS A 1 131 ? 30.828 -1.058 -55.360 1.00 81.62 131 LYS A O 1
ATOM 1056 N N . LYS A 1 132 ? 31.159 0.500 -56.929 1.00 80.00 132 LYS A N 1
ATOM 1057 C CA . LYS A 1 132 ? 32.607 0.258 -57.087 1.00 80.00 132 LYS A CA 1
ATOM 1058 C C . LYS A 1 132 ? 33.467 1.036 -56.081 1.00 80.00 132 LYS A C 1
ATOM 1060 O O . LYS A 1 132 ? 34.685 0.874 -56.072 1.00 80.00 132 LYS A O 1
ATOM 1065 N N . ARG A 1 133 ? 32.869 1.918 -55.274 1.00 81.31 133 ARG A N 1
ATOM 1066 C CA . ARG A 1 133 ? 33.553 2.687 -54.232 1.00 81.31 133 ARG A CA 1
ATOM 1067 C C . ARG A 1 133 ? 33.502 1.923 -52.914 1.00 81.31 133 ARG A C 1
ATOM 1069 O O . ARG A 1 133 ? 32.501 1.311 -52.569 1.00 81.31 133 ARG A O 1
ATOM 1076 N N . GLN A 1 134 ? 34.570 2.055 -52.137 1.00 79.44 134 GLN A N 1
ATOM 1077 C CA . GLN A 1 134 ? 34.697 1.440 -50.812 1.00 79.44 134 GLN A CA 1
ATOM 1078 C C . GLN A 1 134 ? 33.805 2.089 -49.738 1.00 79.44 134 GLN A C 1
ATOM 1080 O O . GLN A 1 134 ? 33.857 1.671 -48.594 1.00 79.44 134 GLN A O 1
ATOM 1085 N N . CYS A 1 135 ? 33.011 3.109 -50.076 1.00 82.19 135 CYS A N 1
ATOM 1086 C CA . CYS A 1 135 ? 32.030 3.728 -49.181 1.00 82.19 135 CYS A CA 1
ATOM 1087 C C . CYS A 1 135 ? 30.576 3.351 -49.515 1.00 82.19 135 CYS A C 1
ATOM 1089 O O . CYS A 1 135 ? 29.665 3.926 -48.919 1.00 82.19 135 CYS A O 1
ATOM 1091 N N . TYR A 1 136 ? 30.354 2.429 -50.469 1.00 84.31 136 TYR A N 1
ATOM 1092 C CA . TYR A 1 136 ? 29.019 2.047 -50.946 1.00 84.31 136 TYR A CA 1
ATOM 1093 C C . TYR A 1 136 ? 28.071 1.664 -49.805 1.00 84.31 136 TYR A C 1
ATOM 1095 O O . TYR A 1 136 ? 26.940 2.139 -49.773 1.00 84.31 136 TYR A O 1
ATOM 1103 N N . ASP A 1 137 ? 28.545 0.873 -48.840 1.00 81.50 137 ASP A N 1
ATOM 1104 C CA . ASP A 1 137 ? 27.680 0.359 -47.775 1.00 81.50 137 ASP A CA 1
ATOM 1105 C C . ASP A 1 137 ? 27.173 1.472 -46.849 1.00 81.50 137 ASP A C 1
ATOM 1107 O O . ASP A 1 137 ? 26.124 1.318 -46.234 1.00 81.50 137 ASP A O 1
ATOM 1111 N N . ILE A 1 138 ? 27.874 2.611 -46.775 1.00 80.75 138 ILE A N 1
ATOM 1112 C CA . ILE A 1 138 ? 27.408 3.786 -46.028 1.00 80.75 138 ILE A CA 1
ATOM 1113 C C . ILE A 1 138 ? 26.360 4.561 -46.835 1.00 80.75 138 ILE A C 1
ATOM 1115 O O . ILE A 1 138 ? 25.327 4.958 -46.303 1.00 80.75 138 ILE A O 1
ATOM 1119 N N . VAL A 1 139 ? 26.617 4.790 -48.124 1.00 82.94 139 VAL A N 1
ATOM 1120 C CA . VAL A 1 139 ? 25.736 5.596 -48.987 1.00 82.94 139 VAL A CA 1
ATOM 1121 C C . VAL A 1 139 ? 24.464 4.856 -49.412 1.00 82.94 139 VAL A C 1
ATOM 1123 O O . VAL A 1 139 ? 23.473 5.497 -49.742 1.00 82.94 139 VAL A O 1
ATOM 1126 N N . ALA A 1 140 ? 24.461 3.523 -49.369 1.00 83.12 140 ALA A N 1
ATOM 1127 C CA . ALA A 1 140 ? 23.294 2.680 -49.636 1.00 83.12 140 ALA A CA 1
ATOM 1128 C C . ALA A 1 140 ? 22.302 2.609 -48.456 1.00 83.12 140 ALA A C 1
ATOM 1130 O O . ALA A 1 140 ? 21.337 1.848 -48.494 1.00 83.12 140 ALA A O 1
ATOM 1131 N N . LEU A 1 141 ? 22.529 3.380 -47.389 1.00 79.75 141 LEU A N 1
ATOM 1132 C CA . LEU A 1 141 ? 21.636 3.452 -46.238 1.00 79.75 141 LEU A CA 1
ATOM 1133 C C . LEU A 1 141 ? 20.776 4.708 -46.297 1.00 79.75 141 LEU A C 1
ATOM 1135 O O . LEU A 1 141 ? 21.278 5.754 -46.695 1.00 79.75 141 LEU A O 1
ATOM 1139 N N . PRO A 1 142 ? 19.532 4.657 -45.800 1.00 80.88 142 PRO A N 1
ATOM 1140 C CA . PRO A 1 142 ? 18.718 5.852 -45.679 1.00 80.88 142 PRO A CA 1
ATOM 1141 C C . PRO A 1 142 ? 19.216 6.754 -44.534 1.00 80.88 142 PRO A C 1
ATOM 1143 O O . PRO A 1 142 ? 19.224 6.329 -43.371 1.00 80.88 142 PRO A O 1
ATOM 1146 N N . PHE A 1 143 ? 19.578 7.997 -44.853 1.00 83.06 143 PHE A N 1
ATOM 1147 C CA . PHE A 1 143 ? 19.893 9.089 -43.928 1.00 83.06 143 PHE A CA 1
ATOM 1148 C C . PHE A 1 143 ? 19.653 10.464 -44.584 1.00 83.06 143 PHE A C 1
ATOM 1150 O O . PHE A 1 143 ? 19.894 10.657 -45.763 1.00 83.06 143 PHE A O 1
ATOM 1157 N N . GLU A 1 144 ? 19.240 11.458 -43.812 1.00 79.12 144 GLU A N 1
ATOM 1158 C CA . GLU A 1 144 ? 18.959 12.830 -44.264 1.00 79.12 144 GLU A CA 1
ATOM 1159 C C . GLU A 1 144 ? 20.111 13.800 -43.969 1.00 79.12 144 GLU A C 1
ATOM 1161 O O . GLU A 1 144 ? 20.161 14.904 -44.500 1.00 79.12 144 GLU A O 1
ATOM 1166 N N . ALA A 1 145 ? 21.029 13.422 -43.076 1.00 78.12 145 ALA A N 1
ATOM 1167 C CA . ALA A 1 145 ? 22.219 14.206 -42.773 1.00 78.12 145 ALA A CA 1
ATOM 1168 C C . ALA A 1 145 ? 23.313 13.345 -42.133 1.00 78.12 145 ALA A C 1
ATOM 1170 O O . ALA A 1 145 ? 23.025 12.377 -41.422 1.00 78.12 145 ALA A O 1
ATOM 1171 N N . ILE A 1 146 ? 24.567 13.764 -42.321 1.00 78.44 146 ILE A N 1
ATOM 1172 C CA . ILE A 1 146 ? 25.736 13.226 -41.617 1.00 78.44 146 ILE A CA 1
ATOM 1173 C C . ILE A 1 146 ? 26.168 14.217 -40.536 1.00 78.44 146 ILE A C 1
ATOM 1175 O O . ILE A 1 146 ? 26.348 15.404 -40.813 1.00 78.44 146 ILE A O 1
ATOM 1179 N N . ARG A 1 147 ? 26.370 13.741 -39.303 1.00 76.00 147 ARG A N 1
ATOM 1180 C CA . ARG A 1 147 ? 26.891 14.561 -38.197 1.00 76.00 147 ARG A CA 1
ATOM 1181 C C . ARG A 1 147 ? 27.962 13.825 -37.405 1.00 76.00 147 ARG A C 1
ATOM 1183 O O . ARG A 1 147 ? 27.770 12.672 -37.033 1.00 76.00 147 ARG A O 1
ATOM 1190 N N . ALA A 1 148 ? 29.051 14.510 -37.078 1.00 73.00 148 ALA A N 1
ATOM 1191 C CA . ALA A 1 148 ? 30.054 14.004 -36.145 1.00 73.00 148 ALA A CA 1
ATOM 1192 C C . ALA A 1 148 ? 29.680 14.342 -34.693 1.00 73.00 148 ALA A C 1
ATOM 1194 O O . ALA A 1 148 ? 28.984 15.329 -34.442 1.00 73.00 148 ALA A O 1
ATOM 1195 N N . CYS A 1 149 ? 30.116 13.527 -33.730 1.00 67.19 149 CYS A N 1
ATOM 1196 C CA . CYS A 1 149 ? 30.059 13.920 -32.325 1.00 67.19 149 CYS A CA 1
ATOM 1197 C C . CYS A 1 149 ? 31.070 15.036 -32.036 1.00 67.19 149 CYS A C 1
ATOM 1199 O O . CYS A 1 149 ? 32.151 15.068 -32.618 1.00 67.19 149 CYS A O 1
ATOM 1201 N N . ASN A 1 150 ? 30.752 15.901 -31.073 1.00 67.19 150 ASN A N 1
ATOM 1202 C CA . ASN A 1 150 ? 31.578 17.066 -30.729 1.00 67.19 150 ASN A CA 1
ATOM 1203 C C . ASN A 1 150 ? 32.970 16.707 -30.170 1.00 67.19 150 ASN A C 1
ATOM 1205 O O . ASN A 1 150 ? 33.825 17.577 -30.069 1.00 67.19 150 ASN A O 1
ATOM 1209 N N . HIS A 1 151 ? 33.197 15.442 -29.798 1.00 67.12 151 HIS A N 1
ATOM 1210 C CA . HIS A 1 151 ? 34.496 14.935 -29.342 1.00 67.12 151 HIS A CA 1
ATOM 1211 C C . HIS A 1 151 ? 35.458 14.569 -30.478 1.00 67.12 151 HIS A C 1
ATOM 1213 O O . HIS A 1 151 ? 36.616 14.264 -30.214 1.00 67.12 151 HIS A O 1
ATOM 1219 N N . LEU A 1 152 ? 34.983 14.532 -31.726 1.00 68.94 152 LEU A N 1
ATOM 1220 C CA . LEU A 1 152 ? 35.842 14.296 -32.880 1.00 68.94 152 LEU A CA 1
ATOM 1221 C C . LEU A 1 152 ? 36.362 15.639 -33.386 1.00 68.94 152 LEU A C 1
ATOM 1223 O O . LEU A 1 152 ? 35.578 16.486 -33.814 1.00 68.94 152 LEU A O 1
ATOM 1227 N N . ASP A 1 153 ? 37.681 15.814 -33.376 1.00 68.06 153 ASP A N 1
ATOM 1228 C CA . ASP A 1 153 ? 38.314 16.865 -34.166 1.00 68.06 153 ASP A CA 1
ATOM 1229 C C . ASP A 1 153 ? 38.325 16.494 -35.664 1.00 68.06 153 ASP A C 1
ATOM 1231 O O . ASP A 1 153 ? 38.057 15.351 -36.051 1.00 68.06 153 ASP A O 1
ATOM 1235 N N . THR A 1 154 ? 38.645 17.463 -36.526 1.00 62.84 154 THR A N 1
ATOM 1236 C CA . THR A 1 154 ? 38.630 17.311 -37.991 1.00 62.84 154 THR A CA 1
ATOM 1237 C C . THR A 1 154 ? 39.555 16.196 -38.503 1.00 62.84 154 THR A C 1
ATOM 1239 O O . THR A 1 154 ? 39.314 15.645 -39.579 1.00 62.84 154 THR A O 1
ATOM 1242 N N . ASN A 1 155 ? 40.597 15.829 -37.750 1.00 62.16 155 ASN A N 1
ATOM 1243 C CA . ASN A 1 155 ? 41.555 14.789 -38.125 1.00 62.16 155 ASN A CA 1
ATOM 1244 C C . ASN A 1 155 ? 41.135 13.402 -37.601 1.00 62.16 155 ASN A C 1
ATOM 1246 O O . ASN A 1 155 ? 41.322 12.403 -38.300 1.00 62.16 155 ASN A O 1
ATOM 1250 N N . ALA A 1 156 ? 40.498 13.349 -36.431 1.00 64.62 156 ALA A N 1
ATOM 1251 C CA . ALA A 1 156 ? 40.035 12.151 -35.741 1.00 64.62 156 ALA A CA 1
ATOM 1252 C C . ALA A 1 156 ? 38.760 11.547 -36.353 1.00 64.62 156 ALA A C 1
ATOM 1254 O O . ALA A 1 156 ? 38.459 10.377 -36.115 1.00 64.62 156 ALA A O 1
ATOM 1255 N N . VAL A 1 157 ? 38.021 12.283 -37.200 1.00 64.81 157 VAL A N 1
ATOM 1256 C CA . VAL A 1 157 ? 36.812 11.760 -37.881 1.00 64.81 157 VAL A CA 1
ATOM 1257 C C . VAL A 1 157 ? 37.109 10.495 -38.704 1.00 64.81 157 VAL A C 1
ATOM 1259 O O . VAL A 1 157 ? 36.234 9.650 -38.887 1.00 64.81 157 VAL A O 1
ATOM 1262 N N . LYS A 1 158 ? 38.353 10.307 -39.162 1.00 65.94 158 LYS A N 1
ATOM 1263 C CA . LYS A 1 158 ? 38.782 9.107 -39.901 1.00 65.94 158 LYS A CA 1
ATOM 1264 C C . LYS A 1 158 ? 38.763 7.827 -39.055 1.00 65.94 158 LYS A C 1
ATOM 1266 O O . LYS A 1 158 ? 38.624 6.745 -39.608 1.00 65.94 158 LYS A O 1
ATOM 1271 N N . GLU A 1 159 ? 38.859 7.943 -37.736 1.00 69.69 159 GLU A N 1
ATOM 1272 C CA . GLU A 1 159 ? 38.823 6.809 -36.801 1.00 69.69 159 GLU A CA 1
ATOM 1273 C C . GLU A 1 159 ? 37.425 6.583 -36.205 1.00 69.69 159 GLU A C 1
ATOM 1275 O O . GLU A 1 159 ? 37.233 5.732 -35.333 1.00 69.69 159 GLU A O 1
ATOM 1280 N N . SER A 1 160 ? 36.438 7.356 -36.664 1.00 73.81 160 SER A N 1
ATOM 1281 C CA . SER A 1 160 ? 35.075 7.284 -36.154 1.00 73.81 160 SER A CA 1
ATOM 1282 C C . SER A 1 160 ? 34.360 5.997 -36.569 1.00 73.81 160 SER A C 1
ATOM 1284 O O . SER A 1 160 ? 34.742 5.305 -37.510 1.00 73.81 160 SER A O 1
ATOM 1286 N N . THR A 1 161 ? 33.299 5.667 -35.841 1.00 75.31 161 THR A N 1
ATOM 1287 C CA . THR A 1 161 ? 32.358 4.594 -36.173 1.00 75.31 161 THR A CA 1
ATOM 1288 C C . THR A 1 161 ? 31.051 5.213 -36.648 1.00 75.31 161 THR A C 1
ATOM 1290 O O . THR A 1 161 ? 30.535 6.134 -36.013 1.00 75.31 161 THR A O 1
ATOM 1293 N N . ALA A 1 162 ? 30.519 4.720 -37.766 1.00 72.50 162 ALA A N 1
ATOM 1294 C CA . ALA A 1 162 ? 29.267 5.196 -38.330 1.00 72.50 162 ALA A CA 1
ATOM 1295 C C . ALA A 1 162 ? 28.100 4.415 -37.725 1.00 72.50 162 ALA A C 1
ATOM 1297 O O . ALA A 1 162 ? 28.028 3.188 -37.809 1.00 72.50 162 ALA A O 1
ATOM 1298 N N . VAL A 1 163 ? 27.175 5.143 -37.116 1.00 70.69 163 VAL A N 1
ATOM 1299 C CA . VAL A 1 163 ? 26.005 4.580 -36.456 1.00 70.69 163 VAL A CA 1
ATOM 1300 C C . VAL A 1 163 ? 24.770 5.297 -36.971 1.00 70.69 163 VAL A C 1
ATOM 1302 O O . VAL A 1 163 ? 24.682 6.526 -36.918 1.00 70.69 163 VAL A O 1
ATOM 1305 N N . ARG A 1 164 ? 23.797 4.529 -37.464 1.00 68.75 164 ARG A N 1
ATOM 1306 C CA . ARG A 1 164 ? 22.476 5.065 -37.783 1.00 68.75 164 ARG A CA 1
ATOM 1307 C C . ARG A 1 164 ? 21.637 5.031 -36.514 1.00 68.75 164 ARG A C 1
ATOM 1309 O O . ARG A 1 164 ? 21.310 3.955 -36.011 1.00 68.75 164 ARG A O 1
ATOM 1316 N N . LEU A 1 165 ? 21.290 6.209 -36.009 1.00 58.75 165 LEU A N 1
ATOM 1317 C CA . LEU A 1 165 ? 20.426 6.341 -34.841 1.00 58.75 165 LEU A CA 1
ATOM 1318 C C . LEU A 1 165 ? 19.000 6.608 -35.307 1.00 58.75 165 LEU A C 1
ATOM 1320 O O . LEU A 1 165 ? 18.749 7.578 -36.020 1.00 58.75 165 LEU A O 1
ATOM 1324 N N . THR A 1 166 ? 18.066 5.762 -34.881 1.00 53.97 166 THR A N 1
ATOM 1325 C CA . THR A 1 166 ? 16.635 6.062 -34.978 1.00 53.97 166 THR A CA 1
ATOM 1326 C C . THR A 1 166 ? 16.123 6.226 -33.555 1.00 53.97 166 THR A C 1
ATOM 1328 O O . THR A 1 166 ? 16.062 5.260 -32.794 1.00 53.97 166 THR A O 1
ATOM 1331 N N . LEU A 1 167 ? 15.812 7.460 -33.153 1.00 49.38 167 LEU A N 1
ATOM 1332 C CA . LEU A 1 167 ? 15.129 7.679 -31.881 1.00 49.38 167 LEU A CA 1
ATOM 1333 C C . LEU A 1 167 ? 13.692 7.202 -32.055 1.00 49.38 167 LEU A C 1
ATOM 1335 O O . LEU A 1 167 ? 12.939 7.773 -32.847 1.00 49.38 167 LEU A O 1
ATOM 1339 N N . SER A 1 168 ? 13.302 6.157 -31.323 1.00 45.00 168 SER A N 1
ATOM 1340 C CA . SER A 1 168 ? 11.881 5.861 -31.210 1.00 45.00 168 SER A CA 1
ATOM 1341 C C . SER A 1 168 ? 11.252 7.043 -30.471 1.00 45.00 168 SER A C 1
ATOM 1343 O O . SER A 1 168 ? 11.735 7.468 -29.421 1.00 45.00 168 SER A O 1
ATOM 1345 N N . THR A 1 169 ? 10.195 7.621 -31.028 1.00 39.38 169 THR A N 1
ATOM 1346 C CA . THR A 1 169 ? 9.492 8.823 -30.543 1.00 39.38 169 THR A CA 1
ATOM 1347 C C . THR A 1 169 ? 8.820 8.655 -29.168 1.00 39.38 169 THR A C 1
ATOM 1349 O O . THR A 1 169 ? 7.882 9.375 -28.835 1.00 39.38 169 THR A O 1
ATOM 1352 N N . ARG A 1 170 ? 9.252 7.697 -28.340 1.00 43.47 170 ARG A N 1
ATOM 1353 C CA . ARG A 1 170 ? 8.528 7.266 -27.144 1.00 43.47 170 ARG A CA 1
ATOM 1354 C C . ARG A 1 170 ? 8.859 8.030 -25.866 1.00 43.47 170 ARG A C 1
ATOM 1356 O O . ARG A 1 170 ? 8.051 7.950 -24.948 1.00 43.47 170 ARG A O 1
ATOM 1363 N N . LEU A 1 171 ? 9.949 8.798 -25.777 1.00 41.41 171 LEU A N 1
ATOM 1364 C CA . LEU A 1 171 ? 10.273 9.562 -24.562 1.00 41.41 171 LEU A CA 1
ATOM 1365 C C . LEU A 1 171 ? 10.944 10.903 -24.892 1.00 41.41 171 LEU A C 1
ATOM 1367 O O . LEU A 1 171 ? 12.053 10.938 -25.418 1.00 41.41 171 LEU A O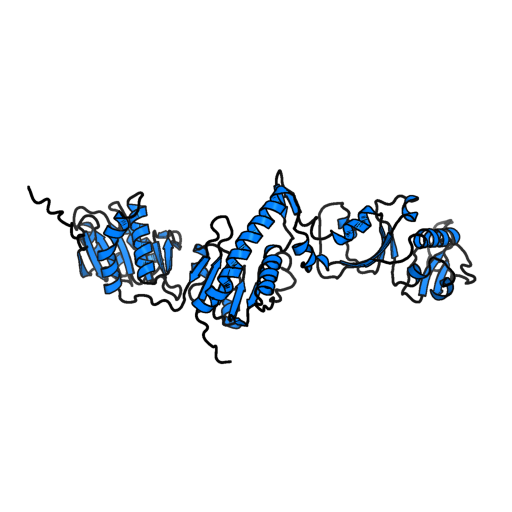 1
ATOM 1371 N N . ARG A 1 172 ? 10.286 12.018 -24.541 1.00 38.88 172 ARG A N 1
ATOM 1372 C CA . ARG A 1 172 ? 10.944 13.330 -24.456 1.00 38.88 172 ARG A CA 1
ATOM 1373 C C . ARG A 1 172 ? 11.890 13.309 -23.259 1.00 38.88 172 ARG A C 1
ATOM 1375 O O . ARG A 1 172 ? 11.440 13.227 -22.120 1.00 38.88 172 ARG A O 1
ATOM 1382 N N . TYR A 1 173 ? 13.185 13.379 -23.528 1.00 43.28 173 TYR A N 1
ATOM 1383 C CA . TYR A 1 173 ? 14.205 13.626 -22.519 1.00 43.28 173 TYR A CA 1
ATOM 1384 C C . TYR A 1 173 ? 14.576 15.112 -22.573 1.00 43.28 173 TYR A C 1
ATOM 1386 O O . TYR A 1 173 ? 15.140 15.562 -23.566 1.00 43.28 173 TYR A O 1
ATOM 1394 N N . GLU A 1 174 ? 14.317 15.871 -21.509 1.00 39.09 174 GLU A N 1
ATOM 1395 C CA . GLU A 1 174 ? 14.965 17.172 -21.285 1.00 39.09 174 GLU A CA 1
ATOM 1396 C C . GLU A 1 174 ? 15.987 17.046 -20.145 1.00 39.09 174 GLU A C 1
ATOM 1398 O O . GLU A 1 174 ? 15.644 17.206 -18.974 1.00 39.09 174 GLU A O 1
ATOM 1403 N N . PRO A 1 175 ? 17.261 16.735 -20.431 1.00 42.94 175 PRO A N 1
ATOM 1404 C CA . PRO A 1 175 ? 18.330 16.909 -19.470 1.00 42.94 175 PRO A CA 1
ATOM 1405 C C . PRO A 1 175 ? 18.891 18.328 -19.600 1.00 42.94 175 PRO A C 1
ATOM 1407 O O . PRO A 1 175 ? 19.371 18.739 -20.654 1.00 42.94 175 PRO A O 1
ATOM 1410 N N . HIS A 1 176 ? 18.880 19.077 -18.501 1.00 36.69 176 HIS A N 1
ATOM 1411 C CA . HIS A 1 176 ? 19.541 20.381 -18.373 1.00 36.69 176 HIS A CA 1
ATOM 1412 C C . HIS A 1 176 ? 21.075 20.268 -18.205 1.00 36.69 176 HIS A C 1
ATOM 1414 O O . HIS A 1 176 ? 21.660 20.967 -17.384 1.00 36.69 176 HIS A O 1
ATOM 1420 N N . SER A 1 177 ? 21.750 19.387 -18.956 1.00 33.75 177 SER A N 1
ATOM 1421 C CA . SER A 1 177 ? 23.213 19.226 -18.905 1.00 33.75 177 SER A CA 1
ATOM 1422 C C . SER A 1 177 ? 23.820 19.145 -20.314 1.00 33.75 177 SER A C 1
ATOM 1424 O O . SER A 1 177 ? 23.295 18.408 -21.153 1.00 33.75 177 SER A O 1
ATOM 1426 N N . PRO A 1 178 ? 24.922 19.866 -20.605 1.00 35.53 178 PRO A N 1
ATOM 1427 C CA . PRO A 1 178 ? 25.636 19.789 -21.874 1.00 35.53 178 PRO A CA 1
ATOM 1428 C C . PRO A 1 178 ? 26.556 18.562 -21.868 1.00 35.53 178 PRO A C 1
ATOM 1430 O O . PRO A 1 178 ? 27.768 18.662 -21.712 1.00 35.53 178 PRO A O 1
ATOM 1433 N N . SER A 1 179 ? 25.967 17.382 -21.990 1.00 47.62 179 SER A N 1
ATOM 1434 C CA . SER A 1 179 ? 26.680 16.105 -22.009 1.00 47.62 179 SER A CA 1
ATOM 1435 C C . SER A 1 179 ? 26.352 15.334 -23.302 1.00 47.62 179 SER A C 1
ATOM 1437 O O . SER A 1 179 ? 25.578 15.835 -24.127 1.00 47.62 179 SER A O 1
ATOM 1439 N N . VAL A 1 180 ? 26.976 14.171 -23.552 1.00 44.22 180 VAL A N 1
ATOM 1440 C CA . VAL A 1 180 ? 26.759 13.342 -24.768 1.00 44.22 180 VAL A CA 1
ATOM 1441 C C . VAL A 1 180 ? 25.273 13.157 -25.051 1.00 44.22 180 VAL A C 1
ATOM 1443 O O . VAL A 1 180 ? 24.868 13.192 -26.204 1.00 44.22 180 VAL A O 1
ATOM 1446 N N . GLU A 1 181 ? 24.477 13.080 -23.994 1.00 46.16 181 GLU A N 1
ATOM 1447 C CA . GLU A 1 181 ? 23.030 12.936 -23.897 1.00 46.16 181 GLU A CA 1
ATOM 1448 C C . GLU A 1 181 ? 22.270 14.068 -24.618 1.00 46.16 181 GLU A C 1
ATOM 1450 O O . GLU A 1 181 ? 21.216 13.823 -25.198 1.00 46.16 181 GLU A O 1
ATOM 1455 N N . SER A 1 182 ? 22.836 15.277 -24.721 1.00 49.12 182 SER A N 1
ATOM 1456 C CA . SER A 1 182 ? 22.272 16.382 -25.521 1.00 49.12 182 SER A CA 1
ATOM 1457 C C . SER A 1 182 ? 22.225 16.099 -27.033 1.00 49.12 182 SER A C 1
ATOM 1459 O O . SER A 1 182 ? 21.459 16.733 -27.763 1.00 49.12 182 SER A O 1
ATOM 1461 N N . LEU A 1 183 ? 23.005 15.124 -27.522 1.00 47.62 183 LEU A N 1
ATOM 1462 C CA . LEU A 1 183 ? 22.954 14.654 -28.914 1.00 47.62 183 LEU A CA 1
ATOM 1463 C C . LEU A 1 183 ? 21.705 13.799 -29.210 1.00 47.62 183 LEU A C 1
ATOM 1465 O O . LEU A 1 183 ? 21.409 13.570 -30.384 1.00 47.62 183 LEU A O 1
ATOM 1469 N N . TRP A 1 184 ? 20.986 13.357 -28.171 1.00 50.34 184 TRP A N 1
ATOM 1470 C CA . TRP A 1 184 ? 19.939 12.323 -28.212 1.00 50.34 184 TRP A CA 1
ATOM 1471 C C . TRP A 1 184 ? 18.565 12.855 -27.778 1.00 50.34 184 TRP A C 1
ATOM 1473 O O . TRP A 1 184 ? 17.582 12.123 -27.795 1.00 50.34 184 TRP A O 1
ATOM 1483 N N . THR A 1 185 ? 18.498 14.123 -27.368 1.00 42.22 185 THR A N 1
ATOM 1484 C CA . THR A 1 185 ? 17.318 14.762 -26.761 1.00 42.22 185 THR A CA 1
ATOM 1485 C C . THR A 1 185 ? 16.572 15.684 -27.713 1.00 42.22 185 THR A C 1
ATOM 1487 O O . THR A 1 185 ? 15.403 15.993 -27.494 1.00 42.22 185 THR A O 1
ATOM 1490 N N . LYS A 1 186 ? 17.227 16.128 -28.791 1.00 47.25 186 LYS A N 1
ATOM 1491 C CA . LYS A 1 186 ? 16.553 16.863 -29.861 1.00 47.25 186 LYS A CA 1
ATOM 1492 C C . LYS A 1 186 ? 15.707 15.876 -30.649 1.00 47.25 186 LYS A C 1
ATOM 1494 O O . LYS A 1 186 ? 16.222 14.829 -31.029 1.00 47.25 186 LYS A O 1
ATOM 1499 N N . GLU A 1 187 ? 14.440 16.217 -30.895 1.00 44.12 187 GLU A N 1
ATOM 1500 C CA . GLU A 1 187 ? 13.566 15.462 -31.795 1.00 44.12 187 GLU A CA 1
ATOM 1501 C C . GLU A 1 187 ? 14.337 15.138 -33.083 1.00 44.12 187 GLU A C 1
ATOM 1503 O O . GLU A 1 187 ? 14.549 16.008 -33.931 1.00 44.12 187 GLU A O 1
ATOM 1508 N N . LEU A 1 188 ? 14.774 13.885 -33.237 1.00 50.53 188 LEU A N 1
ATOM 1509 C CA . LEU A 1 188 ? 15.176 13.375 -34.538 1.00 50.53 188 LEU A CA 1
ATOM 1510 C C . LEU A 1 188 ? 13.877 13.124 -35.295 1.00 50.53 188 LEU A C 1
ATOM 1512 O O . LEU A 1 188 ? 13.398 12.003 -35.412 1.00 50.53 188 LEU A O 1
ATOM 1516 N N . THR A 1 189 ? 13.288 14.201 -35.809 1.00 49.88 189 THR A N 1
ATOM 1517 C CA . THR A 1 189 ? 12.284 14.114 -36.876 1.00 49.88 189 THR A CA 1
ATOM 1518 C C . THR A 1 189 ? 12.888 13.552 -38.168 1.00 49.88 189 THR A C 1
ATOM 1520 O O . THR A 1 189 ? 12.147 13.266 -39.101 1.00 49.88 189 THR A O 1
ATOM 1523 N N . ARG A 1 190 ? 14.220 13.374 -38.209 1.00 58.00 190 ARG A N 1
ATOM 1524 C CA . ARG A 1 190 ? 15.032 13.011 -39.372 1.00 58.00 190 ARG A CA 1
ATOM 1525 C C . ARG A 1 190 ? 15.907 11.788 -39.103 1.00 58.00 190 ARG A C 1
ATOM 1527 O O . ARG A 1 190 ? 16.442 11.639 -38.003 1.00 58.00 190 ARG A O 1
ATOM 1534 N N . ARG A 1 191 ? 16.113 10.937 -40.114 1.00 68.44 191 ARG A N 1
ATOM 1535 C CA . ARG A 1 191 ? 17.069 9.811 -40.052 1.00 68.44 191 ARG A CA 1
ATOM 1536 C C . ARG A 1 191 ? 18.500 10.348 -40.138 1.00 68.44 191 ARG A C 1
ATOM 1538 O O . ARG A 1 191 ? 18.918 10.763 -41.208 1.00 68.44 191 ARG A O 1
ATOM 1545 N N . GLU A 1 192 ? 19.278 10.348 -39.060 1.00 72.25 192 GLU A N 1
ATOM 1546 C CA . GLU A 1 192 ? 20.653 10.881 -39.089 1.00 72.25 192 GLU A CA 1
ATOM 1547 C C . GLU A 1 192 ? 21.722 9.777 -39.043 1.00 72.25 192 GLU A C 1
ATOM 1549 O O . GLU A 1 192 ? 21.652 8.843 -38.237 1.00 72.25 192 GLU A O 1
ATOM 1554 N N . LEU A 1 193 ? 22.760 9.924 -39.874 1.00 75.50 193 LEU A N 1
ATOM 1555 C CA . LEU A 1 193 ? 23.984 9.131 -39.793 1.00 75.50 193 LEU A CA 1
ATOM 1556 C C . LEU A 1 193 ? 24.978 9.837 -38.860 1.00 75.50 193 LEU A C 1
ATOM 1558 O O . LEU A 1 193 ? 25.436 10.948 -39.144 1.00 75.50 193 LEU A O 1
ATOM 1562 N N . ARG A 1 194 ? 25.323 9.203 -37.735 1.00 76.94 194 ARG A N 1
ATOM 1563 C CA . ARG A 1 194 ? 26.250 9.762 -36.744 1.00 76.94 194 ARG A CA 1
ATOM 1564 C C . ARG A 1 194 ? 27.633 9.130 -36.851 1.00 76.94 194 ARG A C 1
ATOM 1566 O O . ARG A 1 194 ? 27.759 7.910 -36.855 1.00 76.94 194 ARG A O 1
ATOM 1573 N N . LEU A 1 195 ? 28.664 9.968 -36.891 1.00 78.31 195 LEU A N 1
ATOM 1574 C CA . LEU A 1 195 ? 30.066 9.565 -36.786 1.00 78.31 195 LEU A CA 1
ATOM 1575 C C . LEU A 1 195 ? 30.517 9.759 -35.336 1.00 78.31 195 LEU A C 1
ATOM 1577 O O . LEU A 1 195 ? 30.512 10.882 -34.831 1.00 78.31 195 LEU A O 1
ATOM 1581 N N . LEU A 1 196 ? 30.860 8.668 -34.654 1.00 73.38 196 LEU A N 1
ATOM 1582 C CA . LEU A 1 196 ? 31.139 8.652 -33.216 1.00 73.38 196 LEU A CA 1
ATOM 1583 C C . LEU A 1 196 ? 32.589 8.249 -32.937 1.00 73.38 196 LEU A C 1
ATOM 1585 O O . LEU A 1 196 ? 33.113 7.347 -33.590 1.00 73.38 196 LEU A O 1
ATOM 1589 N N . CYS A 1 197 ? 33.239 8.884 -31.957 1.00 76.06 197 CYS A N 1
ATOM 1590 C CA . CYS A 1 197 ? 34.529 8.407 -31.448 1.00 76.06 197 CYS A CA 1
ATOM 1591 C C . CYS A 1 197 ? 34.365 7.050 -30.725 1.00 76.06 197 CYS A C 1
ATOM 1593 O O . CYS A 1 197 ? 33.241 6.704 -30.342 1.00 76.06 197 CYS A O 1
ATOM 1595 N N . PRO A 1 198 ? 35.448 6.277 -30.504 1.00 74.75 198 PRO A N 1
ATOM 1596 C CA . PRO A 1 198 ? 35.371 4.974 -29.836 1.00 74.75 198 PRO A CA 1
ATOM 1597 C C . PRO A 1 198 ? 34.656 5.014 -28.479 1.00 74.75 198 PRO A C 1
ATOM 1599 O O . PRO A 1 198 ? 33.862 4.124 -28.185 1.00 74.75 198 PRO A O 1
ATOM 1602 N N . GLU A 1 199 ? 34.878 6.073 -27.697 1.00 70.12 199 GLU A N 1
ATOM 1603 C CA . GLU A 1 199 ? 34.230 6.289 -26.400 1.00 70.12 199 GLU A CA 1
ATOM 1604 C C . GLU A 1 199 ? 32.725 6.576 -26.538 1.00 70.12 199 GLU A C 1
ATOM 1606 O O . GLU A 1 199 ? 31.900 5.975 -25.855 1.00 70.12 199 GLU A O 1
ATOM 1611 N N . CYS A 1 200 ? 32.323 7.450 -27.466 1.00 68.25 200 CYS A N 1
ATOM 1612 C CA . CYS A 1 200 ? 30.903 7.692 -27.730 1.00 68.25 200 CYS A CA 1
ATOM 1613 C C . CYS A 1 200 ? 30.201 6.445 -28.273 1.00 68.25 200 CYS A C 1
ATOM 1615 O O . CYS A 1 200 ? 29.033 6.231 -27.961 1.00 68.25 200 CYS A O 1
ATOM 1617 N N . ASN A 1 201 ? 30.897 5.633 -29.073 1.00 72.38 201 ASN A N 1
ATOM 1618 C CA . ASN A 1 201 ? 30.363 4.396 -29.628 1.00 72.38 201 ASN A CA 1
ATOM 1619 C C . ASN A 1 201 ? 30.198 3.293 -28.566 1.00 72.38 201 ASN A C 1
ATOM 1621 O O . ASN A 1 201 ? 29.209 2.564 -28.603 1.00 72.38 201 ASN A O 1
ATOM 1625 N N . SER A 1 202 ? 31.123 3.179 -27.606 1.00 69.50 202 SER A N 1
ATOM 1626 C CA . SER A 1 202 ? 30.988 2.227 -26.494 1.00 69.50 202 SER A CA 1
ATOM 1627 C C . SER A 1 202 ? 29.882 2.634 -25.518 1.00 69.50 202 SER A C 1
ATOM 1629 O O . SER A 1 202 ? 29.148 1.776 -25.032 1.00 69.50 202 SER A O 1
ATOM 1631 N N . ARG A 1 203 ? 29.692 3.941 -25.293 1.00 61.94 203 ARG A N 1
ATOM 1632 C CA . ARG A 1 203 ? 28.627 4.465 -24.425 1.00 61.94 203 ARG A CA 1
ATOM 1633 C C . ARG A 1 203 ? 27.219 4.165 -24.920 1.00 61.94 203 ARG A C 1
ATOM 1635 O O . ARG A 1 203 ? 26.325 4.086 -24.091 1.00 61.94 203 ARG A O 1
ATOM 1642 N N . ILE A 1 204 ? 27.012 3.935 -26.218 1.00 59.34 204 ILE A N 1
ATOM 1643 C CA . ILE A 1 204 ? 25.679 3.669 -26.786 1.00 59.34 204 ILE A CA 1
ATOM 1644 C C . ILE A 1 204 ? 24.957 2.508 -26.080 1.00 59.34 204 ILE A C 1
ATOM 1646 O O . ILE A 1 204 ? 23.754 2.592 -25.861 1.00 59.34 204 ILE A O 1
ATOM 1650 N N . ASP A 1 205 ? 25.681 1.451 -25.695 1.00 53.84 205 ASP A N 1
ATOM 1651 C CA . ASP A 1 205 ? 25.092 0.283 -25.013 1.00 53.84 205 ASP A CA 1
ATOM 1652 C C . ASP A 1 205 ? 24.777 0.545 -23.527 1.00 53.84 205 ASP A C 1
ATOM 1654 O O . ASP A 1 205 ? 24.109 -0.267 -22.880 1.00 53.84 205 ASP A O 1
ATOM 1658 N N . MET A 1 206 ? 25.277 1.663 -22.989 1.00 51.84 206 MET A N 1
ATOM 1659 C CA . MET A 1 206 ? 25.197 2.065 -21.580 1.00 51.84 206 MET A CA 1
ATOM 1660 C C . MET A 1 206 ? 24.201 3.217 -21.349 1.00 51.84 206 MET A C 1
ATOM 1662 O O . MET A 1 206 ? 23.759 3.434 -20.213 1.00 51.84 206 MET A O 1
ATOM 1666 N N . VAL A 1 207 ? 23.800 3.919 -22.421 1.00 50.31 207 VAL A N 1
ATOM 1667 C CA . VAL A 1 207 ? 22.805 5.003 -22.391 1.00 50.31 207 VAL A CA 1
ATOM 1668 C C . VAL A 1 207 ? 21.469 4.456 -21.880 1.00 50.31 207 VAL A C 1
ATOM 1670 O O . VAL A 1 207 ? 20.853 3.579 -22.483 1.00 50.31 207 VAL A O 1
ATOM 1673 N N . GLY A 1 208 ? 21.034 4.981 -20.733 1.00 51.62 208 GLY A N 1
ATOM 1674 C CA . GLY A 1 208 ? 19.790 4.610 -20.053 1.00 51.62 208 GLY A CA 1
ATOM 1675 C C . GLY A 1 208 ? 19.983 4.008 -18.657 1.00 51.62 208 GLY A C 1
ATOM 1676 O O . GLY A 1 2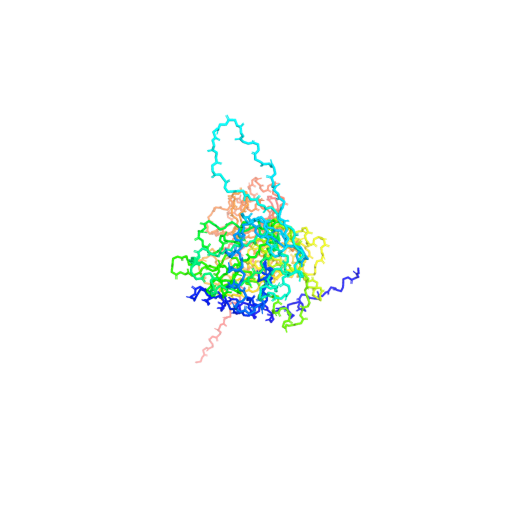08 ? 19.144 4.249 -17.792 1.00 51.62 208 GLY A O 1
ATOM 1677 N N . CYS A 1 209 ? 21.083 3.294 -18.389 1.00 53.75 209 CYS A N 1
ATOM 1678 C CA . CYS A 1 209 ? 21.356 2.714 -17.063 1.00 53.75 209 CYS A CA 1
ATOM 1679 C C . CYS A 1 209 ? 22.345 3.540 -16.230 1.00 53.75 209 CYS A C 1
ATOM 1681 O O . CYS A 1 209 ? 22.069 3.785 -15.058 1.00 53.75 209 CYS A O 1
ATOM 1683 N N . GLU A 1 210 ? 23.450 4.009 -16.818 1.00 50.94 210 GLU A N 1
ATOM 1684 C CA . GLU A 1 210 ? 24.455 4.798 -16.082 1.00 50.94 210 GLU A CA 1
ATOM 1685 C C . GLU A 1 210 ? 23.960 6.226 -15.792 1.00 50.94 210 GLU A C 1
ATOM 1687 O O . GLU A 1 210 ? 24.053 6.687 -14.660 1.00 50.94 210 GLU A O 1
ATOM 1692 N N . ASP A 1 211 ? 23.286 6.880 -16.747 1.00 50.19 211 ASP A N 1
ATOM 1693 C CA . ASP A 1 211 ? 22.701 8.223 -16.549 1.00 50.19 211 ASP A CA 1
ATOM 1694 C C . ASP A 1 211 ? 21.475 8.239 -15.622 1.00 50.19 211 ASP A C 1
ATOM 1696 O O . ASP A 1 211 ? 21.035 9.298 -15.154 1.00 50.19 211 ASP A O 1
ATOM 1700 N N . SER A 1 212 ? 20.892 7.062 -15.369 1.00 55.00 212 SER A N 1
ATOM 1701 C CA . SER A 1 212 ? 19.809 6.913 -14.398 1.00 55.00 212 SER A CA 1
ATOM 1702 C C . SER A 1 212 ? 20.302 7.085 -12.969 1.00 55.00 212 SER A C 1
ATOM 1704 O O . SER A 1 212 ? 19.469 7.376 -12.111 1.00 55.00 212 SER A O 1
ATOM 1706 N N . VAL A 1 213 ? 21.608 6.916 -12.724 1.00 56.50 213 VAL A N 1
ATOM 1707 C CA . VAL A 1 213 ? 22.254 6.992 -11.416 1.00 56.50 213 VAL A CA 1
ATOM 1708 C C . VAL A 1 213 ? 23.049 8.294 -11.314 1.00 56.50 213 VAL A C 1
ATOM 1710 O O . VAL A 1 213 ? 24.051 8.500 -11.989 1.00 56.50 213 VAL A O 1
ATOM 1713 N N . ARG A 1 214 ? 22.605 9.205 -10.451 1.00 59.94 214 ARG A N 1
ATOM 1714 C CA . ARG A 1 214 ? 23.247 10.498 -10.208 1.00 59.94 214 ARG A CA 1
ATOM 1715 C C . ARG A 1 214 ? 23.874 10.521 -8.832 1.00 59.94 214 ARG A C 1
ATOM 1717 O O . ARG A 1 214 ? 23.254 10.125 -7.851 1.00 59.94 214 ARG A O 1
ATOM 1724 N N . LYS A 1 215 ? 25.093 11.038 -8.748 1.00 55.25 215 LYS A N 1
ATOM 1725 C CA . LYS A 1 215 ? 25.715 11.326 -7.460 1.00 55.25 215 LYS A CA 1
ATOM 1726 C C . LYS A 1 215 ? 25.008 12.520 -6.817 1.00 55.25 215 LYS A C 1
ATOM 1728 O O . LYS A 1 215 ? 24.950 13.591 -7.414 1.00 55.25 215 LYS A O 1
ATOM 1733 N N . ASP A 1 216 ? 24.486 12.326 -5.615 1.00 59.50 216 ASP A N 1
ATOM 1734 C CA . ASP A 1 216 ? 23.889 13.360 -4.774 1.00 59.50 216 ASP A CA 1
ATOM 1735 C C . ASP A 1 216 ? 24.652 13.402 -3.442 1.00 59.50 216 ASP A C 1
ATOM 1737 O O . ASP A 1 216 ? 24.476 12.560 -2.557 1.00 59.50 216 ASP A O 1
ATOM 1741 N N . GLY A 1 217 ? 25.599 14.336 -3.338 1.00 69.12 217 GLY A N 1
ATOM 1742 C CA . GLY A 1 217 ? 26.560 14.380 -2.236 1.00 69.12 217 GLY A CA 1
ATOM 1743 C C . GLY A 1 217 ? 27.513 13.176 -2.238 1.00 69.12 217 GLY A C 1
ATOM 1744 O O . GLY A 1 217 ? 28.288 12.984 -3.178 1.00 69.12 217 GLY A O 1
ATOM 1745 N N . PHE A 1 218 ? 27.483 12.382 -1.163 1.00 65.94 218 PHE A N 1
ATOM 1746 C CA . PHE A 1 218 ? 28.330 11.191 -0.981 1.00 65.94 218 PHE A CA 1
ATOM 1747 C C . PHE A 1 218 ? 27.670 9.883 -1.426 1.00 65.94 218 PHE A C 1
ATOM 1749 O O . PHE A 1 218 ? 28.328 8.846 -1.413 1.00 65.94 218 PHE A O 1
ATOM 1756 N N . ILE A 1 219 ? 26.394 9.925 -1.811 1.00 54.81 219 ILE A N 1
ATOM 1757 C CA . ILE A 1 219 ? 25.628 8.750 -2.224 1.00 54.81 219 ILE A CA 1
ATOM 1758 C C . ILE A 1 219 ? 25.215 8.869 -3.684 1.00 54.81 219 ILE A C 1
ATOM 1760 O O . ILE A 1 219 ? 25.109 9.965 -4.235 1.00 54.81 219 ILE A O 1
ATOM 1764 N N . TYR A 1 220 ? 24.962 7.734 -4.314 1.00 58.09 220 TYR A N 1
ATOM 1765 C CA . TYR A 1 220 ? 24.353 7.689 -5.633 1.00 58.09 220 TYR A CA 1
ATOM 1766 C C . TYR A 1 220 ? 22.847 7.451 -5.497 1.00 58.09 220 TYR A C 1
ATOM 1768 O O . TYR A 1 220 ? 22.407 6.594 -4.737 1.00 58.09 220 TYR A O 1
ATOM 1776 N N . LYS A 1 221 ? 22.048 8.217 -6.238 1.00 57.00 221 LYS A N 1
ATOM 1777 C CA . LYS A 1 221 ? 20.594 8.082 -6.328 1.00 57.00 221 LYS A CA 1
ATOM 1778 C C . LYS A 1 221 ? 20.219 7.693 -7.741 1.00 57.00 221 LYS A C 1
ATOM 1780 O O . LYS A 1 221 ? 20.695 8.310 -8.688 1.00 57.00 221 LYS A O 1
ATOM 1785 N N . PHE A 1 222 ? 19.329 6.723 -7.897 1.00 65.31 222 PHE A N 1
ATOM 1786 C CA . PHE A 1 222 ? 18.767 6.401 -9.200 1.00 65.31 222 PHE A CA 1
ATOM 1787 C C . PHE A 1 222 ? 17.359 6.993 -9.315 1.00 65.31 222 PHE A C 1
ATOM 1789 O O . PHE A 1 222 ? 16.520 6.787 -8.446 1.00 65.31 222 PHE A O 1
ATOM 1796 N N . THR A 1 223 ? 17.102 7.786 -10.355 1.00 55.69 223 THR A N 1
ATOM 1797 C CA . THR A 1 223 ? 15.811 8.495 -10.517 1.00 55.69 223 THR A CA 1
ATOM 1798 C C . THR A 1 223 ? 14.957 7.889 -11.627 1.00 55.69 223 THR A C 1
ATOM 1800 O O . THR A 1 223 ? 13.738 8.017 -11.622 1.00 55.69 223 THR A O 1
ATOM 1803 N N . PHE A 1 224 ? 15.589 7.210 -12.587 1.00 58.06 224 PHE A N 1
ATOM 1804 C CA . PHE A 1 224 ? 14.933 6.789 -13.825 1.00 58.06 224 PHE A CA 1
ATOM 1805 C C . PHE A 1 224 ? 15.136 5.303 -14.151 1.00 58.06 224 PHE A C 1
ATOM 1807 O O . PHE A 1 224 ? 14.696 4.844 -15.202 1.00 58.06 224 PHE A O 1
ATOM 1814 N N . CYS A 1 225 ? 15.770 4.521 -13.279 1.00 68.50 225 CYS A N 1
ATOM 1815 C CA . CYS A 1 225 ? 15.867 3.081 -13.494 1.00 68.50 225 CYS A CA 1
ATOM 1816 C C . CYS A 1 225 ? 14.620 2.393 -12.905 1.00 68.50 225 CYS A C 1
ATOM 1818 O O . CYS A 1 225 ? 14.384 2.546 -11.705 1.00 68.50 225 CYS A O 1
ATOM 1820 N N . PRO A 1 226 ? 13.815 1.646 -13.691 1.00 73.44 226 PRO A N 1
ATOM 1821 C CA . PRO A 1 226 ? 12.618 0.957 -13.200 1.00 73.44 226 PRO A CA 1
ATOM 1822 C C . PRO A 1 226 ? 12.981 -0.334 -12.445 1.00 73.44 226 PRO A C 1
ATOM 1824 O O . PRO A 1 226 ? 12.432 -1.395 -12.729 1.00 73.44 226 PRO A O 1
ATOM 1827 N N . VAL A 1 227 ? 13.929 -0.255 -11.504 1.00 78.75 227 VAL A N 1
ATOM 1828 C CA . VAL A 1 227 ? 14.492 -1.419 -10.802 1.00 78.75 227 VAL A CA 1
ATOM 1829 C C . VAL A 1 227 ? 13.391 -2.246 -10.150 1.00 78.75 227 VAL A C 1
ATOM 1831 O O . VAL A 1 227 ? 13.321 -3.442 -10.390 1.00 78.75 227 VAL A O 1
ATOM 1834 N N . ARG A 1 228 ? 12.484 -1.595 -9.409 1.00 81.19 228 ARG A N 1
ATOM 1835 C CA . ARG A 1 228 ? 11.338 -2.246 -8.753 1.00 81.19 228 ARG A CA 1
ATOM 1836 C C . ARG A 1 228 ? 10.559 -3.143 -9.710 1.00 81.19 228 ARG A C 1
ATOM 1838 O O . ARG A 1 228 ? 10.414 -4.336 -9.465 1.00 81.19 228 ARG A O 1
ATOM 1845 N N . ARG A 1 229 ? 10.112 -2.562 -10.826 1.00 83.94 229 ARG A N 1
ATOM 1846 C CA . ARG A 1 229 ? 9.340 -3.257 -11.856 1.00 83.94 229 ARG A CA 1
ATOM 1847 C C . ARG A 1 229 ? 10.121 -4.433 -12.443 1.00 83.94 229 ARG A C 1
ATOM 1849 O O . ARG A 1 229 ? 9.597 -5.538 -12.454 1.00 83.94 229 ARG A O 1
ATOM 1856 N N . VAL A 1 230 ? 11.351 -4.201 -12.907 1.00 83.75 230 VAL A N 1
ATOM 1857 C CA . VAL A 1 230 ? 12.148 -5.231 -13.597 1.00 83.75 230 VAL A CA 1
ATOM 1858 C C . VAL A 1 230 ? 12.493 -6.386 -12.657 1.00 83.75 230 VAL A C 1
ATOM 1860 O O . VAL A 1 230 ? 12.332 -7.539 -13.040 1.00 83.75 230 VAL A O 1
ATOM 1863 N N . THR A 1 231 ? 12.911 -6.094 -11.422 1.00 88.06 231 THR A N 1
ATOM 1864 C CA . THR A 1 231 ? 13.201 -7.122 -10.412 1.00 88.06 231 THR A CA 1
ATOM 1865 C C . THR A 1 231 ? 11.956 -7.953 -10.107 1.00 88.06 231 THR A C 1
ATOM 1867 O O . THR A 1 231 ? 12.019 -9.177 -10.091 1.00 88.06 231 THR A O 1
ATOM 1870 N N . PHE A 1 232 ? 10.800 -7.313 -9.918 1.00 90.44 232 PHE A N 1
ATOM 1871 C CA . PHE A 1 232 ? 9.562 -8.039 -9.648 1.00 90.44 232 PHE A CA 1
ATOM 1872 C C . PHE A 1 232 ? 9.115 -8.908 -10.834 1.00 90.44 232 PHE A C 1
ATOM 1874 O O . PHE A 1 232 ? 8.784 -10.073 -10.637 1.00 90.44 232 PHE A O 1
ATOM 1881 N N . GLU A 1 233 ? 9.160 -8.384 -12.064 1.00 89.94 233 GLU A N 1
ATOM 1882 C CA . GLU A 1 233 ? 8.828 -9.133 -13.288 1.00 89.94 233 GLU A CA 1
ATOM 1883 C C . GLU A 1 233 ? 9.735 -10.360 -13.468 1.00 89.94 233 GLU A C 1
ATOM 1885 O O . GLU A 1 233 ? 9.233 -11.460 -13.689 1.00 89.94 233 GLU A O 1
ATOM 1890 N N . GLN A 1 234 ? 11.050 -10.214 -13.282 1.00 89.69 234 GLN A N 1
ATOM 1891 C CA . GLN A 1 234 ? 11.998 -11.333 -13.359 1.00 89.69 234 GLN A CA 1
ATOM 1892 C C . GLN A 1 234 ? 11.703 -12.425 -12.329 1.00 89.69 234 GLN A C 1
ATOM 1894 O O . GLN A 1 234 ? 11.822 -13.614 -12.629 1.00 89.69 234 GLN A O 1
ATOM 1899 N N . LEU A 1 235 ? 11.308 -12.042 -11.115 1.00 93.00 235 LEU A N 1
ATOM 1900 C CA . LEU A 1 235 ? 10.949 -13.006 -10.082 1.00 93.00 235 LEU A CA 1
ATOM 1901 C C . LEU A 1 235 ? 9.620 -13.700 -10.393 1.00 93.00 235 LEU A C 1
ATOM 1903 O O . LEU A 1 235 ? 9.515 -14.908 -10.190 1.00 93.00 235 LEU A O 1
ATOM 1907 N N . LEU A 1 236 ? 8.634 -12.993 -10.950 1.00 93.25 236 LEU A N 1
ATOM 1908 C CA . LEU A 1 236 ? 7.416 -13.634 -11.452 1.00 93.25 236 LEU A CA 1
ATOM 1909 C C . LEU A 1 236 ? 7.748 -14.677 -12.532 1.00 93.25 236 LEU A C 1
ATOM 1911 O O . LEU A 1 236 ? 7.285 -15.812 -12.434 1.00 93.25 236 LEU A O 1
ATOM 1915 N N . GLU A 1 237 ? 8.606 -14.342 -13.503 1.00 92.25 237 GLU A N 1
ATOM 1916 C CA . GLU A 1 237 ? 9.054 -15.276 -14.549 1.00 92.25 237 GLU A CA 1
ATOM 1917 C C . GLU A 1 237 ? 9.801 -16.481 -13.967 1.00 92.25 237 GLU A C 1
ATOM 1919 O O . GLU A 1 237 ? 9.492 -17.625 -14.304 1.00 92.25 237 GLU A O 1
ATOM 1924 N N . LYS A 1 238 ? 10.745 -16.242 -13.048 1.00 94.19 238 LYS A N 1
ATOM 1925 C CA . LYS A 1 238 ? 11.523 -17.287 -12.365 1.00 94.19 238 LYS A CA 1
ATOM 1926 C C . LYS A 1 238 ? 10.624 -18.297 -11.650 1.00 94.19 238 LYS A C 1
ATOM 1928 O O . LYS A 1 238 ? 10.913 -19.493 -11.656 1.00 94.19 238 LYS A O 1
ATOM 1933 N N . HIS A 1 239 ? 9.547 -17.818 -11.034 1.00 94.38 239 HIS A N 1
ATOM 1934 C CA . HIS A 1 239 ? 8.572 -18.639 -10.313 1.00 94.38 239 HIS A CA 1
ATOM 1935 C C . HIS A 1 239 ? 7.397 -19.093 -11.201 1.00 94.38 239 HIS A C 1
ATOM 1937 O O . HIS A 1 239 ? 6.437 -19.669 -10.698 1.00 94.38 239 HIS A O 1
ATOM 1943 N N . ASN A 1 240 ? 7.493 -18.910 -12.525 1.00 94.19 240 ASN A N 1
ATOM 1944 C CA . ASN A 1 240 ? 6.491 -19.289 -13.530 1.00 94.19 240 ASN A CA 1
ATOM 1945 C C . ASN A 1 240 ? 5.098 -18.665 -13.321 1.00 94.19 240 ASN A C 1
ATOM 1947 O O . ASN A 1 240 ? 4.102 -19.240 -13.757 1.00 94.19 240 ASN A O 1
ATOM 1951 N N . ILE A 1 241 ? 5.013 -17.489 -12.695 1.00 93.12 241 ILE A N 1
ATOM 1952 C CA . ILE A 1 241 ? 3.755 -16.753 -12.547 1.00 93.12 241 ILE A CA 1
ATOM 1953 C C . ILE A 1 241 ? 3.552 -15.856 -13.761 1.00 93.12 241 ILE A C 1
ATOM 1955 O O . ILE A 1 241 ? 4.314 -14.922 -14.014 1.00 93.12 241 ILE A O 1
ATOM 1959 N N . ARG A 1 242 ? 2.475 -16.110 -14.506 1.00 92.81 242 ARG A N 1
ATOM 1960 C CA . ARG A 1 242 ? 2.098 -15.256 -15.636 1.00 92.81 242 ARG A CA 1
ATOM 1961 C C . ARG A 1 242 ? 1.604 -13.903 -15.145 1.00 92.81 242 ARG A C 1
ATOM 1963 O O . ARG A 1 242 ? 0.858 -13.820 -14.171 1.00 92.81 242 ARG A O 1
ATOM 1970 N N . PHE A 1 243 ? 1.947 -12.855 -15.885 1.00 91.50 243 PHE A N 1
ATOM 1971 C CA . PHE A 1 243 ? 1.470 -11.505 -15.622 1.00 91.50 243 PHE A CA 1
ATOM 1972 C C . PHE A 1 243 ? 1.133 -10.757 -16.910 1.00 91.50 243 PHE A C 1
ATOM 1974 O O . PHE A 1 243 ? 1.582 -11.092 -18.005 1.00 91.50 243 PHE A O 1
ATOM 1981 N N . THR A 1 244 ? 0.314 -9.721 -16.778 1.00 86.31 244 THR A N 1
ATOM 1982 C CA . THR A 1 244 ? 0.015 -8.755 -17.835 1.00 86.31 244 THR A CA 1
ATOM 1983 C C . THR A 1 244 ? 0.264 -7.361 -17.280 1.00 86.31 244 THR A C 1
ATOM 1985 O O . THR A 1 244 ? -0.380 -6.960 -16.311 1.00 86.31 244 THR A O 1
ATOM 1988 N N . ALA A 1 245 ? 1.209 -6.629 -17.870 1.00 77.38 245 ALA A N 1
ATOM 1989 C CA . ALA A 1 245 ? 1.439 -5.233 -17.519 1.00 77.38 245 ALA A CA 1
ATOM 1990 C C . ALA A 1 245 ? 0.260 -4.381 -18.011 1.00 77.38 245 ALA A C 1
ATOM 1992 O O . ALA A 1 245 ? -0.156 -4.503 -19.165 1.00 77.38 245 ALA A O 1
ATOM 1993 N N . GLN A 1 246 ? -0.290 -3.524 -17.150 1.00 66.19 246 GLN A N 1
ATOM 1994 C CA . GLN A 1 246 ? -1.356 -2.612 -17.563 1.00 66.19 246 GLN A CA 1
ATOM 1995 C C . GLN A 1 246 ? -0.770 -1.403 -18.306 1.00 66.19 246 GLN A C 1
ATOM 1997 O O . GLN A 1 246 ? 0.180 -0.762 -17.846 1.00 66.19 246 GLN A O 1
ATOM 2002 N N . GLU A 1 247 ? -1.338 -1.068 -19.468 1.00 55.94 247 GLU A N 1
ATOM 2003 C CA . GLU A 1 247 ? -0.973 0.152 -20.189 1.00 55.94 247 GLU A CA 1
ATOM 2004 C C . GLU A 1 247 ? -1.516 1.381 -19.446 1.00 55.94 247 GLU A C 1
ATOM 2006 O O . GLU A 1 247 ? -2.674 1.761 -19.591 1.00 55.94 247 GLU A O 1
ATOM 2011 N N . THR A 1 248 ? -0.672 2.028 -18.645 1.00 49.53 248 THR A N 1
ATOM 2012 C CA . THR A 1 248 ? -0.967 3.350 -18.078 1.00 49.53 248 THR A CA 1
ATOM 2013 C C . THR A 1 248 ? -0.756 4.461 -19.112 1.00 49.53 248 THR A C 1
ATOM 2015 O O . THR A 1 248 ? 0.132 4.372 -19.971 1.00 49.53 248 THR A O 1
ATOM 2018 N N . ASP A 1 249 ? -1.586 5.511 -19.030 1.00 42.31 249 ASP A N 1
ATOM 2019 C CA . ASP A 1 249 ? -1.608 6.650 -19.957 1.00 42.31 249 ASP A CA 1
ATOM 2020 C C . ASP A 1 249 ? -0.197 7.229 -20.187 1.00 42.31 249 ASP A C 1
ATOM 2022 O O . ASP A 1 249 ? 0.592 7.461 -19.264 1.00 42.31 249 ASP A O 1
ATOM 2026 N N . ARG A 1 250 ? 0.126 7.468 -21.462 1.00 44.19 250 ARG A N 1
ATOM 2027 C CA . ARG A 1 250 ? 1.478 7.737 -21.984 1.00 44.19 250 ARG A CA 1
ATOM 2028 C C . ARG A 1 250 ? 2.125 8.999 -21.404 1.00 44.19 250 ARG A C 1
ATOM 2030 O O . ARG A 1 250 ? 3.329 9.175 -21.546 1.00 44.19 250 ARG A O 1
ATOM 2037 N N . ARG A 1 251 ? 1.347 9.873 -20.757 1.00 38.53 251 ARG A N 1
ATOM 2038 C CA . ARG A 1 251 ? 1.809 11.149 -20.182 1.00 38.53 251 ARG A CA 1
ATOM 2039 C C . ARG A 1 251 ? 2.482 11.019 -18.812 1.00 38.53 251 ARG A C 1
ATOM 2041 O O . ARG A 1 251 ? 3.188 11.940 -18.419 1.00 38.53 251 ARG A O 1
ATOM 2048 N N . TYR A 1 252 ? 2.320 9.888 -18.119 1.00 40.94 252 TYR A N 1
ATOM 2049 C CA . TYR A 1 252 ? 2.860 9.663 -16.766 1.00 40.94 252 TYR A CA 1
ATOM 2050 C C . TYR A 1 252 ? 3.936 8.564 -16.718 1.00 40.94 252 TYR A C 1
ATOM 2052 O O . TYR A 1 252 ? 4.314 8.082 -15.654 1.00 40.94 252 TYR A O 1
ATOM 2060 N N . SER A 1 253 ? 4.490 8.187 -17.877 1.00 43.41 253 SER A N 1
ATOM 2061 C CA . SER A 1 253 ? 5.376 7.028 -18.057 1.00 43.41 253 SER A CA 1
ATOM 2062 C C . SER A 1 253 ? 6.717 7.076 -17.306 1.00 43.41 253 SER A C 1
ATOM 2064 O O . SER A 1 253 ? 7.470 6.099 -17.319 1.00 43.41 253 SER A O 1
ATOM 2066 N N . ILE A 1 254 ? 7.051 8.212 -16.693 1.00 42.91 254 ILE A N 1
ATOM 2067 C CA . ILE A 1 254 ? 8.344 8.438 -16.041 1.00 42.91 254 ILE A CA 1
ATOM 2068 C C . ILE A 1 254 ? 8.377 7.779 -14.651 1.00 42.91 254 ILE A C 1
ATOM 2070 O O . ILE A 1 254 ? 9.438 7.298 -14.256 1.00 42.91 254 ILE A O 1
ATOM 2074 N N . GLN A 1 255 ? 7.216 7.616 -14.003 1.00 45.00 255 GLN A N 1
ATOM 2075 C CA . GLN A 1 255 ? 7.020 6.916 -12.725 1.00 45.00 255 GLN A CA 1
ATOM 2076 C C . GLN A 1 255 ? 6.216 5.619 -12.930 1.00 45.00 255 GLN A C 1
ATOM 2078 O O . GLN A 1 255 ? 5.203 5.400 -12.278 1.00 45.00 255 GLN A O 1
ATOM 2083 N N . LYS A 1 256 ? 6.601 4.777 -13.906 1.00 50.97 256 LYS A N 1
ATOM 2084 C CA . LYS A 1 256 ? 5.963 3.459 -14.110 1.00 50.97 256 LYS A CA 1
ATOM 2085 C C . LYS A 1 256 ? 6.353 2.495 -12.995 1.00 50.97 256 LYS A C 1
ATOM 2087 O O . LYS A 1 256 ? 7.275 1.693 -13.117 1.00 50.97 256 LYS A O 1
ATOM 2092 N N . GLU A 1 257 ? 5.612 2.681 -11.929 1.00 66.56 257 GLU A N 1
ATOM 2093 C CA . GLU A 1 257 ? 5.460 1.902 -10.728 1.00 66.56 257 GLU A CA 1
ATOM 2094 C C . GLU A 1 257 ? 4.701 0.584 -11.020 1.00 66.56 257 GLU A C 1
ATOM 2096 O O . GLU A 1 257 ? 4.003 0.476 -12.037 1.00 66.56 257 GLU A O 1
ATOM 2101 N N . LEU A 1 258 ? 4.907 -0.443 -10.195 1.00 76.25 258 LEU A N 1
ATOM 2102 C CA . LEU A 1 258 ? 4.421 -1.826 -10.357 1.00 76.25 258 LEU A CA 1
ATOM 2103 C C . LEU A 1 258 ? 2.904 -1.866 -10.628 1.00 76.25 258 LEU A C 1
ATOM 2105 O O . LEU A 1 258 ? 2.120 -1.617 -9.723 1.00 76.25 258 LEU A O 1
ATOM 2109 N N . ASN A 1 259 ? 2.491 -2.154 -11.868 1.00 84.38 259 ASN A N 1
ATOM 2110 C CA . ASN A 1 259 ? 1.085 -2.212 -12.287 1.00 84.38 259 ASN A CA 1
ATOM 2111 C C . ASN A 1 259 ? 0.849 -3.451 -13.156 1.00 84.38 259 ASN A C 1
ATOM 2113 O O . ASN A 1 259 ? 1.013 -3.422 -14.383 1.00 84.38 259 ASN A O 1
ATOM 2117 N N . HIS A 1 260 ? 0.466 -4.551 -12.514 1.00 87.88 260 HIS A N 1
ATOM 2118 C CA . HIS A 1 260 ? 0.369 -5.864 -13.146 1.00 87.88 260 HIS A CA 1
ATOM 2119 C C . HIS A 1 260 ? -0.925 -6.561 -12.765 1.00 87.88 260 HIS A C 1
ATOM 2121 O O . HIS A 1 260 ? -1.419 -6.434 -11.651 1.00 87.88 260 HIS A O 1
ATOM 2127 N N . TYR A 1 261 ? -1.452 -7.358 -13.682 1.00 90.38 261 TYR A N 1
ATOM 2128 C CA . TYR A 1 261 ? -2.475 -8.343 -13.370 1.00 90.38 261 TYR A CA 1
ATOM 2129 C C . TYR A 1 261 ? -1.867 -9.743 -13.419 1.00 90.38 261 TYR A C 1
ATOM 2131 O O . TYR A 1 261 ? -1.229 -10.100 -14.409 1.00 90.38 261 TYR A O 1
ATOM 2139 N N . LEU A 1 262 ? -2.064 -10.521 -12.355 1.00 93.81 262 LEU A N 1
ATOM 2140 C CA . LEU A 1 262 ? -1.632 -11.909 -12.207 1.00 93.81 262 LEU A CA 1
ATOM 2141 C C . LEU A 1 262 ? -2.858 -12.817 -12.412 1.00 93.81 262 LEU A C 1
ATOM 2143 O O . LEU A 1 262 ? -3.573 -13.098 -11.444 1.00 93.81 262 LEU A O 1
ATOM 2147 N N . PRO A 1 263 ? -3.158 -13.247 -13.652 1.00 90.69 263 PRO A N 1
ATOM 2148 C CA . PRO A 1 263 ? -4.404 -13.938 -13.983 1.00 90.69 263 PRO A CA 1
ATOM 2149 C C . PRO A 1 263 ? -4.609 -15.242 -13.210 1.00 90.69 263 PRO A C 1
ATOM 2151 O O . PRO A 1 263 ? -5.722 -15.520 -12.784 1.00 90.69 263 PRO A O 1
ATOM 2154 N N . GLU A 1 264 ? -3.547 -16.015 -12.978 1.00 91.88 264 GLU A N 1
ATOM 2155 C CA . GLU A 1 264 ? -3.626 -17.305 -12.274 1.00 91.88 264 GLU A CA 1
ATOM 2156 C C . GLU A 1 264 ? -3.987 -17.154 -10.792 1.00 91.88 264 GLU A C 1
ATOM 2158 O O . GLU A 1 264 ? -4.567 -18.060 -10.199 1.00 91.88 264 GLU A O 1
ATOM 2163 N N . LEU A 1 265 ? -3.681 -15.995 -10.204 1.00 93.81 265 LEU A N 1
ATOM 2164 C CA . LEU A 1 265 ? -3.990 -15.676 -8.811 1.00 93.81 265 LEU A CA 1
ATOM 2165 C C . LEU A 1 265 ? -5.204 -14.752 -8.671 1.00 93.81 265 LEU A C 1
ATOM 2167 O O . LEU A 1 265 ? -5.624 -14.464 -7.553 1.00 93.81 265 LEU A O 1
ATOM 2171 N N . HIS A 1 266 ? -5.754 -14.261 -9.788 1.00 93.25 266 HIS A N 1
ATOM 2172 C CA . HIS A 1 266 ? -6.728 -13.169 -9.813 1.00 93.25 266 HIS A CA 1
ATOM 2173 C C . HIS A 1 266 ? -6.279 -11.964 -8.963 1.00 93.25 266 HIS A C 1
ATOM 2175 O O . HIS A 1 266 ? -7.094 -11.322 -8.293 1.00 93.25 266 HIS A O 1
ATOM 2181 N N . THR A 1 267 ? -4.978 -11.658 -9.000 1.00 94.38 267 THR A N 1
ATOM 2182 C CA . THR A 1 267 ? -4.358 -10.617 -8.173 1.00 94.38 267 THR A CA 1
ATOM 2183 C C . THR A 1 267 ? -3.962 -9.420 -9.019 1.00 94.38 267 THR A C 1
ATOM 2185 O O . THR A 1 267 ? -3.324 -9.569 -10.059 1.00 94.38 267 THR A O 1
ATOM 2188 N N . VAL A 1 268 ? -4.300 -8.221 -8.560 1.00 92.50 268 VAL A N 1
ATOM 2189 C CA . VAL A 1 268 ? -3.747 -6.976 -9.105 1.00 92.50 268 VAL A CA 1
ATOM 2190 C C . VAL A 1 268 ? -2.559 -6.562 -8.253 1.00 92.50 268 VAL A C 1
ATOM 2192 O O . VAL A 1 268 ? -2.676 -6.502 -7.035 1.00 92.50 268 VAL A O 1
ATOM 2195 N N . VAL A 1 269 ? -1.446 -6.225 -8.892 1.00 91.75 269 VAL A N 1
ATOM 2196 C CA . VAL A 1 269 ? -0.296 -5.564 -8.278 1.00 91.75 269 VAL A CA 1
ATOM 2197 C C . VAL A 1 269 ? -0.340 -4.093 -8.656 1.00 91.75 269 VAL A C 1
ATOM 2199 O O . VAL A 1 269 ? -0.431 -3.777 -9.841 1.00 91.75 269 VAL A O 1
ATOM 2202 N N . ILE A 1 270 ? -0.307 -3.215 -7.662 1.00 87.69 270 ILE A N 1
ATOM 2203 C CA . ILE A 1 270 ? -0.412 -1.766 -7.836 1.00 87.69 270 ILE A CA 1
ATOM 2204 C C . ILE A 1 270 ? 0.483 -1.063 -6.818 1.00 87.69 270 ILE A C 1
ATOM 2206 O O . ILE A 1 270 ? 0.579 -1.488 -5.674 1.00 87.69 270 ILE A O 1
ATOM 2210 N N . GLU A 1 271 ? 1.139 0.019 -7.211 1.00 78.94 271 GLU A N 1
ATOM 2211 C CA . GLU A 1 271 ? 1.939 0.840 -6.286 1.00 78.94 271 GLU A CA 1
ATOM 2212 C C . GLU A 1 271 ? 1.181 2.098 -5.835 1.00 78.94 271 GLU A C 1
ATOM 2214 O O . GLU A 1 271 ? 1.354 2.583 -4.720 1.00 78.94 271 GLU A O 1
ATOM 2219 N N . SER A 1 272 ? 0.305 2.624 -6.698 1.00 75.38 272 SER A N 1
ATOM 2220 C CA . SER A 1 272 ? -0.418 3.871 -6.458 1.00 75.38 272 SER A CA 1
ATOM 2221 C C . SER A 1 272 ? -1.870 3.635 -6.067 1.00 75.38 272 SER A C 1
ATOM 2223 O O . SER A 1 272 ? -2.645 3.034 -6.802 1.00 75.38 272 SER A O 1
ATOM 2225 N N . PHE A 1 273 ? -2.294 4.234 -4.956 1.00 76.50 273 PHE A N 1
ATOM 2226 C CA . PHE A 1 273 ? -3.691 4.190 -4.516 1.00 76.50 273 PHE A CA 1
ATOM 2227 C C . PHE A 1 273 ? -4.632 5.111 -5.311 1.00 76.50 273 PHE A C 1
ATOM 2229 O O . PHE A 1 273 ? -5.834 5.086 -5.062 1.00 76.50 273 PHE A O 1
ATOM 2236 N N . ARG A 1 274 ? -4.120 5.943 -6.237 1.00 75.94 274 ARG A N 1
ATOM 2237 C CA . ARG A 1 274 ? -4.901 7.026 -6.870 1.00 75.94 274 ARG A CA 1
ATOM 2238 C C . ARG A 1 274 ? -6.149 6.524 -7.609 1.00 75.94 274 ARG A C 1
ATOM 2240 O O . ARG A 1 274 ? -7.174 7.188 -7.532 1.00 75.94 274 ARG A O 1
ATOM 2247 N N . ASP A 1 275 ? -6.066 5.366 -8.259 1.00 74.38 275 ASP A N 1
ATOM 2248 C CA . ASP A 1 275 ? -7.155 4.794 -9.067 1.00 74.38 275 ASP A CA 1
ATOM 2249 C C . ASP A 1 275 ? -7.575 3.392 -8.591 1.00 74.38 275 ASP A C 1
ATOM 2251 O O . ASP A 1 275 ? -8.214 2.638 -9.327 1.00 74.38 275 ASP A O 1
ATOM 2255 N N . LEU A 1 276 ? -7.217 3.030 -7.352 1.00 84.00 276 LEU A N 1
ATOM 2256 C CA . LEU A 1 276 ? -7.407 1.677 -6.831 1.00 84.00 276 LEU A CA 1
ATOM 2257 C C . LEU A 1 276 ? -8.881 1.253 -6.821 1.00 84.00 276 LEU A C 1
ATOM 2259 O O . LEU A 1 276 ? -9.197 0.149 -7.254 1.00 84.00 276 LEU A O 1
ATOM 2263 N N . GLU A 1 277 ? -9.785 2.125 -6.369 1.00 85.56 277 GLU A N 1
ATOM 2264 C CA . GLU A 1 277 ? -11.224 1.831 -6.319 1.00 85.56 277 GLU A CA 1
ATOM 2265 C C . GLU A 1 277 ? -11.788 1.512 -7.706 1.00 85.56 277 GLU A C 1
ATOM 2267 O O . GLU A 1 277 ? -12.418 0.471 -7.894 1.00 85.56 277 GLU A O 1
ATOM 2272 N N . ASN A 1 278 ? -11.507 2.369 -8.692 1.00 83.81 278 ASN A N 1
ATOM 2273 C CA . ASN A 1 278 ? -11.947 2.176 -10.075 1.00 83.81 278 ASN A CA 1
ATOM 2274 C C . ASN A 1 278 ? -11.393 0.870 -10.649 1.00 83.81 278 ASN A C 1
ATOM 2276 O O . ASN A 1 278 ? -12.116 0.103 -11.286 1.00 83.81 278 ASN A O 1
ATOM 2280 N N . LEU A 1 279 ? -10.112 0.593 -10.401 1.00 83.75 279 LEU A N 1
ATOM 2281 C CA . LEU A 1 279 ? -9.466 -0.612 -10.893 1.00 83.75 279 LEU A CA 1
ATOM 2282 C C . LEU A 1 279 ? -10.070 -1.869 -10.262 1.00 83.75 279 LEU A C 1
ATOM 2284 O O . LEU A 1 279 ? -10.368 -2.818 -10.984 1.00 83.75 279 LEU A O 1
ATOM 2288 N N . VAL A 1 280 ? -10.305 -1.879 -8.949 1.00 87.50 280 VAL A N 1
ATOM 2289 C CA . VAL A 1 280 ? -10.953 -3.004 -8.258 1.00 87.50 280 VAL A CA 1
ATOM 2290 C C . VAL A 1 280 ? -12.384 -3.202 -8.754 1.00 87.50 280 VAL A C 1
ATOM 2292 O O . VAL A 1 280 ? -12.789 -4.340 -8.978 1.00 87.50 280 VAL A O 1
ATOM 2295 N N . GLN A 1 281 ? -13.136 -2.127 -8.999 1.00 86.56 281 GLN A N 1
ATOM 2296 C CA . GLN A 1 281 ? -14.492 -2.217 -9.548 1.00 86.56 281 GLN A CA 1
ATOM 2297 C C . GLN A 1 281 ? -14.520 -2.833 -10.954 1.00 86.56 281 GLN A C 1
ATOM 2299 O O . GLN A 1 281 ? -15.407 -3.637 -11.245 1.00 86.56 281 GLN A O 1
ATOM 2304 N N . ILE A 1 282 ? -13.557 -2.480 -11.813 1.00 84.88 282 ILE A N 1
ATOM 2305 C CA . ILE A 1 282 ? -13.471 -2.965 -13.199 1.00 84.88 282 ILE A CA 1
ATOM 2306 C C . ILE A 1 282 ? -12.915 -4.392 -13.258 1.00 84.88 282 ILE A C 1
ATOM 2308 O O . ILE A 1 282 ? -13.491 -5.255 -13.919 1.00 84.88 282 ILE A O 1
ATOM 2312 N N . ALA A 1 283 ? -11.782 -4.640 -12.599 1.00 84.81 283 ALA A N 1
ATOM 2313 C CA . ALA A 1 283 ? -11.059 -5.906 -12.686 1.00 84.81 283 ALA A CA 1
ATOM 2314 C C . ALA A 1 283 ? -11.625 -6.988 -11.756 1.00 84.81 283 ALA A C 1
ATOM 2316 O O . ALA A 1 283 ? -11.377 -8.168 -11.993 1.00 84.81 283 ALA A O 1
ATOM 2317 N N . GLN A 1 284 ? -12.357 -6.589 -10.708 1.00 90.06 284 GLN A N 1
ATOM 2318 C CA . GLN A 1 284 ? -12.912 -7.464 -9.669 1.00 90.06 284 GLN A CA 1
ATOM 2319 C C . GLN A 1 284 ? -11.907 -8.527 -9.190 1.00 90.06 284 GLN A C 1
ATOM 2321 O O . GLN A 1 284 ? -12.194 -9.728 -9.248 1.00 90.06 284 GLN A O 1
ATOM 2326 N N . PRO A 1 285 ? -10.694 -8.114 -8.769 1.00 92.44 285 PRO A N 1
ATOM 2327 C CA . PRO A 1 285 ? -9.676 -9.060 -8.355 1.00 92.44 285 PRO A CA 1
ATOM 2328 C C . PRO A 1 285 ? -10.081 -9.771 -7.063 1.00 92.44 285 PRO A C 1
ATOM 2330 O O . PRO A 1 285 ? -10.824 -9.245 -6.235 1.00 92.44 285 PRO A O 1
ATOM 2333 N N . THR A 1 286 ? -9.544 -10.973 -6.867 1.00 94.06 286 THR A N 1
ATOM 2334 C CA . THR A 1 286 ? -9.640 -11.673 -5.582 1.00 94.06 286 THR A CA 1
ATOM 2335 C C . THR A 1 286 ? -8.712 -11.034 -4.550 1.00 94.06 286 THR A C 1
ATOM 2337 O O . THR A 1 286 ? -9.057 -10.974 -3.367 1.00 94.06 286 THR A O 1
ATOM 2340 N N . CYS A 1 287 ? -7.551 -10.539 -4.989 1.00 95.44 287 CYS A N 1
ATOM 2341 C CA . CYS A 1 287 ? -6.566 -9.902 -4.125 1.00 95.44 287 CYS A CA 1
ATOM 2342 C C . CYS A 1 287 ? -5.931 -8.666 -4.778 1.00 95.44 287 CYS A C 1
ATOM 2344 O O . CYS A 1 287 ? -5.701 -8.621 -5.985 1.00 95.44 287 CYS A O 1
ATOM 2346 N N . VAL A 1 288 ? -5.578 -7.681 -3.957 1.00 94.12 288 VAL A N 1
ATOM 2347 C CA . VAL A 1 288 ? -4.699 -6.568 -4.327 1.00 94.12 288 VAL A CA 1
ATOM 2348 C C . VAL A 1 288 ? -3.377 -6.733 -3.587 1.00 94.12 288 VAL A C 1
ATOM 2350 O O . VAL A 1 288 ? -3.362 -6.909 -2.373 1.00 94.12 288 VAL A O 1
ATOM 2353 N N . LEU A 1 289 ? -2.271 -6.686 -4.314 1.00 93.75 289 LEU A N 1
ATOM 2354 C CA . LEU A 1 289 ? -0.917 -6.598 -3.790 1.00 93.75 289 LEU A CA 1
ATOM 2355 C C . LEU A 1 289 ? -0.422 -5.163 -3.984 1.00 93.75 289 LEU A C 1
ATOM 2357 O O . LEU A 1 289 ? -0.450 -4.648 -5.099 1.00 93.75 289 LEU A O 1
ATOM 2361 N N . THR A 1 290 ? 0.050 -4.529 -2.917 1.00 91.88 290 THR A N 1
ATOM 2362 C CA . THR A 1 290 ? 0.593 -3.168 -2.964 1.00 91.88 290 THR A CA 1
ATOM 2363 C C . THR A 1 290 ? 1.829 -3.025 -2.092 1.00 91.88 290 THR A C 1
ATOM 2365 O O . THR A 1 290 ? 2.077 -3.838 -1.201 1.00 91.88 290 THR A O 1
ATOM 2368 N N . PHE A 1 291 ? 2.604 -1.976 -2.340 1.00 87.69 291 PHE A N 1
ATOM 2369 C CA . PHE A 1 291 ? 3.803 -1.638 -1.580 1.00 87.69 291 PHE A CA 1
ATOM 2370 C C . PHE A 1 291 ? 3.526 -0.383 -0.757 1.00 87.69 291 PHE A C 1
ATOM 2372 O O . PHE A 1 291 ? 3.016 0.605 -1.281 1.00 87.69 291 PHE A O 1
ATOM 2379 N N . GLY A 1 292 ? 3.775 -0.440 0.548 1.00 88.44 292 GLY A N 1
ATOM 2380 C CA . GLY A 1 292 ? 3.386 0.632 1.457 1.00 88.44 292 GLY A CA 1
ATOM 2381 C C . GLY A 1 292 ? 3.455 0.231 2.923 1.00 88.44 292 GLY A C 1
ATOM 2382 O O . GLY A 1 292 ? 4.056 -0.773 3.299 1.00 88.44 292 GLY A O 1
ATOM 2383 N N . THR A 1 293 ? 2.825 1.031 3.769 1.00 87.44 293 THR A N 1
ATOM 2384 C CA . THR A 1 293 ? 2.829 0.849 5.220 1.00 87.44 293 THR A CA 1
ATOM 2385 C C . THR A 1 293 ? 1.530 0.214 5.706 1.00 87.44 293 THR A C 1
ATOM 2387 O O . THR A 1 293 ? 0.510 0.194 5.018 1.00 87.44 293 THR A O 1
ATOM 2390 N N . LYS A 1 294 ? 1.513 -0.248 6.961 1.00 84.44 294 LYS A N 1
ATOM 2391 C CA . LYS A 1 294 ? 0.277 -0.729 7.599 1.00 84.44 294 LYS A CA 1
ATOM 2392 C C . LYS A 1 294 ? -0.842 0.324 7.613 1.00 84.44 294 LYS A C 1
ATOM 2394 O O . LYS A 1 294 ? -2.010 -0.052 7.574 1.00 84.44 294 LYS A O 1
ATOM 2399 N N . ALA A 1 295 ? -0.505 1.614 7.675 1.00 83.75 295 ALA A N 1
ATOM 2400 C CA . ALA A 1 295 ? -1.492 2.696 7.693 1.00 83.75 295 ALA A CA 1
ATOM 2401 C C . ALA A 1 295 ? -2.264 2.798 6.365 1.00 83.75 295 ALA A C 1
ATOM 2403 O O . ALA A 1 295 ? -3.446 3.146 6.358 1.00 83.75 295 ALA A O 1
ATOM 2404 N N . ASP A 1 296 ? -1.635 2.412 5.251 1.00 86.44 296 ASP A N 1
ATOM 2405 C CA . ASP A 1 296 ? -2.266 2.413 3.928 1.00 86.44 296 ASP A CA 1
ATOM 2406 C C . ASP A 1 296 ? -3.390 1.368 3.811 1.00 86.44 296 ASP A C 1
ATOM 2408 O O . ASP A 1 296 ? -4.264 1.487 2.953 1.00 86.44 296 ASP A O 1
ATOM 2412 N N . MET A 1 297 ? -3.449 0.401 4.737 1.00 87.88 297 MET A N 1
ATOM 2413 C CA . MET A 1 297 ? -4.513 -0.604 4.808 1.00 87.88 297 MET A CA 1
ATOM 2414 C C . MET A 1 297 ? -5.910 0.009 4.923 1.00 87.88 297 MET A C 1
ATOM 2416 O O . MET A 1 297 ? -6.872 -0.561 4.416 1.00 87.88 297 MET A O 1
ATOM 2420 N N . ILE A 1 298 ? -6.039 1.176 5.559 1.00 87.06 298 ILE A N 1
ATOM 2421 C CA . ILE A 1 298 ? -7.337 1.848 5.726 1.00 87.06 298 ILE A CA 1
ATOM 2422 C C . ILE A 1 298 ? -7.931 2.238 4.378 1.00 87.06 298 ILE A C 1
ATOM 2424 O O . ILE A 1 298 ? -9.129 2.080 4.169 1.00 87.06 298 ILE A O 1
ATOM 2428 N N . ARG A 1 299 ? -7.083 2.676 3.440 1.00 85.94 299 ARG A N 1
ATOM 2429 C CA . ARG A 1 299 ? -7.492 3.059 2.079 1.00 85.94 299 ARG A CA 1
ATOM 2430 C C . ARG A 1 299 ? -8.007 1.872 1.269 1.00 85.94 299 ARG A C 1
ATOM 2432 O O . ARG A 1 299 ? -8.602 2.058 0.218 1.00 85.94 299 ARG A O 1
ATOM 2439 N N . CYS A 1 300 ? -7.745 0.661 1.751 1.00 87.81 300 CYS A N 1
ATOM 2440 C CA . CYS A 1 300 ? -8.147 -0.577 1.113 1.00 87.81 300 CYS A CA 1
ATOM 2441 C C . CYS A 1 300 ? -9.422 -1.191 1.706 1.00 87.81 300 CYS A C 1
ATOM 2443 O O . CYS A 1 300 ? -9.925 -2.191 1.187 1.00 87.81 300 CYS A O 1
ATOM 2445 N N . LEU A 1 301 ? -9.935 -0.645 2.812 1.00 89.00 301 LEU A N 1
ATOM 2446 C CA . LEU A 1 301 ? -11.156 -1.150 3.432 1.00 89.00 301 LEU A CA 1
ATOM 2447 C C . LEU A 1 301 ? -12.365 -0.848 2.545 1.00 89.00 301 LEU A C 1
ATOM 2449 O O . LEU A 1 301 ? -12.390 0.142 1.825 1.00 89.00 301 LEU A O 1
ATOM 2453 N N . GLY A 1 302 ? -13.373 -1.721 2.577 1.00 87.12 302 GLY A N 1
ATOM 2454 C CA . GLY A 1 302 ? -14.576 -1.546 1.757 1.00 87.12 302 GLY A CA 1
ATOM 2455 C C . GLY A 1 302 ? -14.410 -1.871 0.267 1.00 87.12 302 GLY A C 1
ATOM 2456 O O . GLY A 1 302 ? -15.418 -1.996 -0.422 1.00 87.12 302 GLY A O 1
ATOM 2457 N N . LEU A 1 303 ? -13.189 -2.127 -0.223 1.00 89.44 303 LEU A N 1
ATOM 2458 C CA . LEU A 1 303 ? -12.942 -2.520 -1.619 1.00 89.44 303 LEU A CA 1
ATOM 2459 C C . LEU A 1 303 ? -13.530 -3.892 -1.995 1.00 89.44 303 LEU A C 1
ATOM 2461 O O . LEU A 1 303 ? -13.637 -4.218 -3.173 1.00 89.44 303 LEU A O 1
ATOM 2465 N N . GLY A 1 304 ? -13.878 -4.725 -1.010 1.00 89.62 304 GLY A N 1
ATOM 2466 C CA . GLY A 1 304 ? -14.440 -6.057 -1.254 1.00 89.62 304 GLY A CA 1
ATOM 2467 C C . GLY A 1 304 ? -13.434 -7.096 -1.773 1.00 89.62 304 GLY A C 1
ATOM 2468 O O . GLY A 1 304 ? -13.847 -8.169 -2.206 1.00 89.62 304 GLY A O 1
ATOM 2469 N N . THR A 1 305 ? -12.130 -6.819 -1.688 1.00 92.31 305 THR A N 1
ATOM 2470 C CA . THR A 1 305 ? -11.021 -7.713 -2.078 1.00 92.31 305 THR A CA 1
ATOM 2471 C C . THR A 1 305 ? -10.112 -8.019 -0.880 1.00 92.31 305 THR A C 1
ATOM 2473 O O . THR A 1 305 ? -10.069 -7.251 0.084 1.00 92.31 305 THR A O 1
ATOM 2476 N N . HIS A 1 306 ? -9.375 -9.134 -0.919 1.00 95.00 306 HIS A N 1
ATOM 2477 C CA . HIS A 1 306 ? -8.238 -9.314 -0.012 1.00 95.00 306 HIS A CA 1
ATOM 2478 C C . HIS A 1 306 ? -7.136 -8.309 -0.361 1.00 95.00 306 HIS A C 1
ATOM 2480 O O . HIS A 1 306 ? -7.034 -7.896 -1.520 1.00 95.00 306 HIS A O 1
ATOM 2486 N N . VAL A 1 307 ? -6.307 -7.937 0.616 1.00 94.19 307 VAL A N 1
ATOM 2487 C CA . VAL A 1 307 ? -5.164 -7.043 0.382 1.00 94.19 307 VAL A CA 1
ATOM 2488 C C . VAL A 1 307 ? -3.899 -7.575 1.042 1.00 94.19 307 VAL A C 1
ATOM 2490 O O . VAL A 1 307 ? -3.915 -8.004 2.195 1.00 94.19 307 VAL A O 1
ATOM 2493 N N . ILE A 1 308 ? -2.795 -7.518 0.306 1.00 94.88 308 ILE A N 1
ATOM 2494 C CA . ILE A 1 308 ? -1.440 -7.793 0.769 1.00 94.88 308 ILE A CA 1
ATOM 2495 C C . ILE A 1 308 ? -0.648 -6.496 0.606 1.00 94.88 308 ILE A C 1
ATOM 2497 O O . ILE A 1 308 ? -0.527 -5.980 -0.502 1.00 94.88 308 ILE A O 1
ATOM 2501 N N . ILE A 1 309 ? -0.117 -5.965 1.706 1.00 92.81 309 ILE A N 1
ATOM 2502 C CA . ILE A 1 309 ? 0.758 -4.789 1.700 1.00 92.81 309 ILE A CA 1
ATOM 2503 C C . ILE A 1 309 ? 2.167 -5.226 2.068 1.00 92.81 309 ILE A C 1
ATOM 2505 O O . ILE A 1 309 ? 2.373 -5.853 3.108 1.00 92.81 309 ILE A O 1
ATOM 2509 N N . VAL A 1 310 ? 3.131 -4.872 1.229 1.00 90.88 310 VAL A N 1
ATOM 2510 C CA . VAL A 1 310 ? 4.550 -5.151 1.433 1.00 90.88 310 VAL A CA 1
ATOM 2511 C C . VAL A 1 310 ? 5.244 -3.868 1.867 1.00 90.88 310 VAL A C 1
ATOM 2513 O O . VAL A 1 310 ? 5.315 -2.902 1.109 1.00 90.88 310 VAL A O 1
ATOM 2516 N N . GLU A 1 311 ? 5.759 -3.862 3.093 1.00 88.75 311 GLU A N 1
ATOM 2517 C CA . GLU A 1 311 ? 6.587 -2.777 3.610 1.00 88.75 311 GLU A CA 1
ATOM 2518 C C . GLU A 1 311 ? 8.002 -2.916 3.049 1.00 88.75 311 GLU A C 1
ATOM 2520 O O . GLU A 1 311 ? 8.694 -3.907 3.298 1.00 88.75 311 GLU A O 1
ATOM 2525 N N . GLU A 1 312 ? 8.420 -1.931 2.256 1.00 78.94 312 GLU A N 1
ATOM 2526 C CA . GLU A 1 312 ? 9.784 -1.844 1.741 1.00 78.94 312 GLU A CA 1
ATOM 2527 C C . GLU A 1 312 ? 10.698 -1.185 2.787 1.00 78.94 312 GLU A C 1
ATOM 2529 O O . GLU A 1 312 ? 10.365 -0.144 3.352 1.00 78.94 312 GLU A O 1
ATOM 2534 N N . GLY A 1 313 ? 11.859 -1.792 3.044 1.00 74.00 313 GLY A N 1
ATOM 2535 C CA . GLY A 1 313 ? 12.826 -1.353 4.055 1.00 74.00 313 GLY A CA 1
ATOM 2536 C C . GLY A 1 313 ? 13.357 -2.520 4.891 1.00 74.00 313 GLY A C 1
ATOM 2537 O O . GLY A 1 313 ? 13.111 -3.683 4.572 1.00 74.00 313 GLY A O 1
ATOM 2538 N N . ASP A 1 314 ? 14.061 -2.210 5.982 1.00 63.00 314 ASP A N 1
ATOM 2539 C CA . ASP A 1 314 ? 14.782 -3.197 6.808 1.00 63.00 314 ASP A CA 1
ATOM 2540 C C . ASP A 1 314 ? 13.878 -4.266 7.445 1.00 63.00 314 ASP A C 1
ATOM 2542 O O . ASP A 1 314 ? 14.329 -5.362 7.776 1.00 63.00 314 ASP A O 1
ATOM 2546 N N . THR A 1 315 ? 12.598 -3.956 7.655 1.00 71.50 315 THR A N 1
ATOM 2547 C CA . THR A 1 315 ? 11.642 -4.855 8.312 1.00 71.50 315 THR A CA 1
ATOM 2548 C C . THR A 1 315 ? 11.039 -5.884 7.362 1.00 71.50 315 THR A C 1
ATOM 2550 O O . THR A 1 315 ? 10.640 -6.949 7.834 1.00 71.50 315 THR A O 1
ATOM 2553 N N . GLY A 1 316 ? 10.928 -5.567 6.065 1.00 75.31 316 GLY A N 1
ATOM 2554 C CA . GLY A 1 316 ? 10.332 -6.435 5.045 1.00 75.31 316 GLY A CA 1
ATOM 2555 C C . GLY A 1 316 ? 8.952 -6.992 5.417 1.00 75.31 316 GLY A C 1
ATOM 2556 O O . GLY A 1 316 ? 8.598 -8.109 5.035 1.00 75.31 316 GLY A O 1
ATOM 2557 N N . ARG A 1 317 ? 8.167 -6.282 6.232 1.00 87.88 317 ARG A N 1
ATOM 2558 C CA . ARG A 1 317 ? 6.931 -6.844 6.789 1.00 87.88 317 ARG A CA 1
ATOM 2559 C C . ARG A 1 317 ? 5.856 -6.967 5.720 1.00 87.88 317 ARG A C 1
ATOM 2561 O O . ARG A 1 317 ? 5.644 -6.062 4.922 1.00 87.88 317 ARG A O 1
ATOM 2568 N N . VAL A 1 318 ? 5.133 -8.081 5.763 1.00 89.75 318 VAL A N 1
ATOM 2569 C CA . VAL A 1 318 ? 3.943 -8.302 4.941 1.00 89.75 318 VAL A CA 1
ATOM 2570 C C . VAL A 1 318 ? 2.714 -8.169 5.831 1.00 89.75 318 VAL A C 1
ATOM 2572 O O . VAL A 1 318 ? 2.569 -8.886 6.823 1.00 89.75 318 VAL A O 1
ATOM 2575 N N . PHE A 1 319 ? 1.826 -7.242 5.488 1.00 91.44 319 PHE A N 1
ATOM 2576 C CA . PHE A 1 319 ? 0.539 -7.063 6.145 1.00 91.44 319 PHE A CA 1
ATOM 2577 C C . PHE A 1 319 ? -0.561 -7.662 5.283 1.00 91.44 319 PHE A C 1
ATOM 2579 O O . PHE A 1 319 ? -0.653 -7.383 4.092 1.00 91.44 319 PHE A O 1
ATOM 2586 N N . VAL A 1 320 ? -1.424 -8.457 5.905 1.00 92.69 320 VAL A N 1
ATOM 2587 C CA . VAL A 1 320 ? -2.497 -9.162 5.210 1.00 92.69 320 VAL A CA 1
ATOM 2588 C C . VAL A 1 320 ? -3.844 -8.701 5.750 1.00 92.69 320 VAL A C 1
ATOM 2590 O O . VAL A 1 320 ? -4.111 -8.776 6.953 1.00 92.69 320 VAL A O 1
ATOM 2593 N N . PHE A 1 321 ? -4.709 -8.252 4.850 1.00 93.00 321 PHE A N 1
ATOM 2594 C CA . PHE A 1 321 ? -6.117 -8.015 5.108 1.00 93.00 321 PHE A CA 1
ATOM 2595 C C . PHE A 1 321 ? -6.958 -9.103 4.459 1.00 93.00 321 PHE A C 1
ATOM 2597 O O . PHE A 1 321 ? -7.120 -9.187 3.241 1.00 93.00 321 PHE A O 1
ATOM 2604 N N . ASP A 1 322 ? -7.532 -9.923 5.328 1.00 92.38 322 ASP A N 1
ATOM 2605 C CA . ASP A 1 322 ? -8.554 -10.880 4.962 1.00 92.38 322 ASP A CA 1
ATOM 2606 C C . ASP A 1 322 ? -9.937 -10.212 5.004 1.00 92.38 322 ASP A C 1
ATOM 2608 O O . ASP A 1 322 ? -10.430 -9.862 6.084 1.00 92.38 322 ASP A O 1
ATOM 2612 N N . LYS A 1 323 ? -10.557 -10.028 3.830 1.00 91.06 323 LYS A N 1
ATOM 2613 C CA . LYS A 1 323 ? -11.919 -9.491 3.708 1.00 91.06 323 LYS A CA 1
ATOM 2614 C C . LYS A 1 323 ? -12.976 -10.409 4.327 1.00 91.06 323 LYS A C 1
ATOM 2616 O O . LYS A 1 323 ? -14.010 -9.917 4.774 1.00 91.06 323 LYS A O 1
ATOM 2621 N N . ASP A 1 324 ? -12.715 -11.717 4.371 1.00 90.81 324 ASP A N 1
ATOM 2622 C CA . ASP A 1 324 ? -13.671 -12.735 4.815 1.00 90.81 324 ASP A CA 1
ATOM 2623 C C . ASP A 1 324 ? -13.524 -13.049 6.312 1.00 90.81 324 ASP A C 1
ATOM 2625 O O . ASP A 1 324 ? -14.354 -13.761 6.892 1.00 90.81 324 ASP A O 1
ATOM 2629 N N . LYS A 1 325 ? -12.508 -12.477 6.979 1.00 91.69 325 LYS A N 1
ATOM 2630 C CA . LYS A 1 325 ? -12.327 -12.612 8.425 1.00 91.69 325 LYS A CA 1
ATOM 2631 C C . LYS A 1 325 ? -13.556 -12.074 9.154 1.00 91.69 325 LYS A C 1
ATOM 2633 O O . LYS A 1 325 ? -13.873 -10.883 9.103 1.00 91.69 325 LYS A O 1
ATOM 2638 N N . LYS A 1 326 ? -14.230 -12.972 9.879 1.00 93.12 326 LYS A N 1
ATOM 2639 C CA . LYS A 1 326 ? -15.423 -12.650 10.667 1.00 93.12 326 LYS A CA 1
ATOM 2640 C C . LYS A 1 326 ? -15.111 -11.569 11.700 1.00 93.12 326 LYS A C 1
ATOM 2642 O O . LYS A 1 326 ? -14.094 -11.632 12.388 1.00 93.12 326 LYS A O 1
ATOM 2647 N N . VAL A 1 327 ? -16.029 -10.615 11.806 1.00 94.56 327 VAL A N 1
ATOM 2648 C CA . VAL A 1 327 ? -16.000 -9.530 12.790 1.00 94.56 327 VAL A CA 1
ATOM 2649 C C . VAL A 1 327 ? -17.131 -9.750 13.780 1.00 94.56 327 VAL A C 1
ATOM 2651 O O . VAL A 1 327 ? -18.257 -10.036 13.360 1.00 94.56 327 VAL A O 1
ATOM 2654 N N . GLU A 1 328 ? -16.852 -9.620 15.075 1.00 97.06 328 GLU A N 1
ATOM 2655 C CA . GLU A 1 328 ? -17.907 -9.625 16.089 1.00 97.06 328 GLU A CA 1
ATOM 2656 C C . GLU A 1 328 ? -18.796 -8.385 15.916 1.00 97.06 328 GLU A C 1
ATOM 2658 O O . GLU A 1 328 ? -18.310 -7.260 15.868 1.00 97.06 328 GLU A O 1
ATOM 2663 N N . LYS A 1 329 ? -20.110 -8.592 15.797 1.00 92.31 329 LYS A N 1
ATOM 2664 C CA . LYS A 1 329 ? -21.085 -7.517 15.528 1.00 92.31 329 LYS A CA 1
ATOM 2665 C C . LYS A 1 329 ? -21.909 -7.147 16.759 1.00 92.31 329 LYS A C 1
ATOM 2667 O O . LYS A 1 329 ? -22.616 -6.143 16.749 1.00 92.31 329 LYS A O 1
ATOM 2672 N N . THR A 1 330 ? -21.866 -7.973 17.800 1.00 95.38 330 THR A N 1
ATOM 2673 C CA . THR A 1 330 ? -22.701 -7.815 18.988 1.00 95.38 330 THR A CA 1
ATOM 2674 C C . THR A 1 330 ? -21.996 -6.907 19.984 1.00 95.38 330 THR A C 1
ATOM 2676 O O . THR A 1 330 ? -20.968 -7.297 20.536 1.00 95.38 330 THR A O 1
ATOM 2679 N N . ILE A 1 331 ? -22.573 -5.733 20.270 1.00 95.12 331 ILE A N 1
ATOM 2680 C CA . ILE A 1 331 ? -22.013 -4.786 21.252 1.00 95.12 331 ILE A CA 1
ATOM 2681 C C . ILE A 1 331 ? -21.741 -5.485 22.587 1.00 95.12 331 ILE A C 1
ATOM 2683 O O . ILE A 1 331 ? -20.644 -5.368 23.109 1.00 95.12 331 ILE A O 1
ATOM 2687 N N . ASP A 1 332 ? -22.675 -6.287 23.096 1.00 93.81 332 ASP A N 1
ATOM 2688 C CA . ASP A 1 332 ? -22.505 -6.975 24.380 1.00 93.81 332 ASP A CA 1
ATOM 2689 C C . ASP A 1 332 ? -21.278 -7.894 24.429 1.00 93.81 332 ASP A C 1
ATOM 2691 O O . ASP A 1 332 ? -20.545 -7.877 25.414 1.00 93.81 332 ASP A O 1
ATOM 2695 N N . LYS A 1 333 ? -21.012 -8.654 23.361 1.00 95.69 333 LYS A N 1
ATOM 2696 C CA . LYS A 1 333 ? -19.821 -9.513 23.284 1.00 95.69 333 LYS A CA 1
ATOM 2697 C C . LYS A 1 333 ? -18.538 -8.697 23.170 1.00 95.69 333 LYS A C 1
ATOM 2699 O O . LYS A 1 333 ? -17.520 -9.080 23.737 1.00 95.69 333 LYS A O 1
ATOM 2704 N N . ILE A 1 334 ? -18.591 -7.571 22.458 1.00 97.31 334 ILE A N 1
ATOM 2705 C CA . ILE A 1 334 ? -17.469 -6.632 22.355 1.00 97.31 334 ILE A CA 1
ATOM 2706 C C . ILE A 1 334 ? -17.149 -6.047 23.732 1.00 97.31 334 ILE A C 1
ATOM 2708 O O . ILE A 1 334 ? -15.998 -6.097 24.159 1.00 97.31 334 ILE A O 1
ATOM 2712 N N . VAL A 1 335 ? -18.159 -5.534 24.442 1.00 97.00 335 VAL A N 1
ATOM 2713 C CA . VAL A 1 335 ? -17.997 -4.978 25.790 1.00 97.00 335 VAL A CA 1
ATOM 2714 C C . VAL A 1 335 ? -17.478 -6.047 26.744 1.00 97.00 335 VAL A C 1
ATOM 2716 O O . VAL A 1 335 ? -16.511 -5.796 27.454 1.00 97.00 335 VAL A O 1
ATOM 2719 N N . GLN A 1 336 ? -18.049 -7.251 26.722 1.00 95.62 336 GLN A N 1
ATOM 2720 C CA . GLN A 1 336 ? -17.579 -8.359 27.550 1.00 95.62 336 GLN A CA 1
ATOM 2721 C C . GLN A 1 336 ? -16.097 -8.674 27.290 1.00 95.62 336 GLN A C 1
ATOM 2723 O O . GLN A 1 336 ? -15.311 -8.718 28.232 1.00 95.62 336 GLN A O 1
ATOM 2728 N N . ALA A 1 337 ? -15.687 -8.794 26.025 1.00 96.81 337 ALA A N 1
ATOM 2729 C CA . ALA A 1 337 ? -14.290 -9.037 25.674 1.00 96.81 337 ALA A CA 1
ATOM 2730 C C . ALA A 1 337 ? -13.360 -7.901 26.130 1.00 96.81 337 ALA A C 1
ATOM 2732 O O . ALA A 1 337 ? -12.247 -8.172 26.577 1.00 96.81 337 ALA A O 1
ATOM 2733 N N . ILE A 1 338 ? -13.804 -6.641 26.041 1.00 97.44 338 ILE A N 1
ATOM 2734 C CA . ILE A 1 338 ? -13.065 -5.491 26.577 1.00 97.44 338 ILE A CA 1
ATOM 2735 C C . ILE A 1 338 ? -12.868 -5.653 28.086 1.00 97.44 338 ILE A C 1
ATOM 2737 O O . ILE A 1 338 ? -11.735 -5.606 28.560 1.00 97.44 338 ILE A O 1
ATOM 2741 N N . MET A 1 339 ? -13.953 -5.879 28.825 1.00 96.50 339 MET A N 1
ATOM 2742 C CA . MET A 1 339 ? -13.940 -5.944 30.287 1.00 96.50 339 MET A CA 1
ATOM 2743 C C . MET A 1 339 ? -13.132 -7.132 30.823 1.00 96.50 339 MET A C 1
ATOM 2745 O O . MET A 1 339 ? -12.476 -7.006 31.852 1.00 96.50 339 MET A O 1
ATOM 2749 N N . GLU A 1 340 ? -13.127 -8.263 30.117 1.00 95.56 340 GLU A N 1
ATOM 2750 C CA . GLU A 1 340 ? -12.353 -9.454 30.487 1.00 95.56 340 GLU A CA 1
ATOM 2751 C C . GLU A 1 340 ? -10.852 -9.321 30.185 1.00 95.56 340 GLU A C 1
ATOM 2753 O O . GLU A 1 340 ? -10.025 -9.889 30.898 1.00 95.56 340 GLU A O 1
ATOM 2758 N N . LYS A 1 341 ? -10.475 -8.608 29.114 1.00 96.62 341 LYS A N 1
ATOM 2759 C CA . LYS A 1 341 ? -9.110 -8.677 28.560 1.00 96.62 341 LYS A CA 1
ATOM 2760 C C . LYS A 1 341 ? -8.276 -7.414 28.732 1.00 96.62 341 LYS A C 1
ATOM 2762 O O . LYS A 1 341 ? -7.052 -7.508 28.635 1.00 96.62 341 LYS A O 1
ATOM 2767 N N . ILE A 1 342 ? -8.888 -6.250 28.970 1.00 96.12 342 ILE A N 1
ATOM 2768 C CA . ILE A 1 342 ? -8.166 -4.967 28.972 1.00 96.12 342 ILE A CA 1
ATOM 2769 C C . ILE A 1 342 ? -7.019 -4.949 29.986 1.00 96.12 342 ILE A C 1
ATOM 2771 O O . ILE A 1 342 ? -5.888 -4.643 29.619 1.00 96.12 342 ILE A O 1
ATOM 2775 N N . GLU A 1 343 ? -7.281 -5.368 31.224 1.00 94.56 343 GLU A N 1
ATOM 2776 C CA . GLU A 1 343 ? -6.289 -5.405 32.299 1.00 94.56 343 GLU A CA 1
ATOM 2777 C C . GLU A 1 343 ? -5.171 -6.438 32.086 1.00 94.56 343 GLU A C 1
ATOM 2779 O O . GLU A 1 343 ? -3.994 -6.052 32.121 1.00 94.56 343 GLU A O 1
ATOM 2784 N N . PRO A 1 344 ? -5.458 -7.737 31.846 1.00 94.94 344 PRO A N 1
ATOM 2785 C CA . PRO A 1 344 ? -4.387 -8.705 31.633 1.00 94.94 344 PRO A CA 1
ATOM 2786 C C . PRO A 1 344 ? -3.530 -8.346 30.413 1.00 94.94 344 PRO A C 1
ATOM 2788 O O . PRO A 1 344 ? -2.314 -8.545 30.443 1.00 94.94 344 PRO A O 1
ATOM 2791 N N . TYR A 1 345 ? -4.116 -7.766 29.359 1.00 96.62 345 TYR A N 1
ATOM 2792 C CA . TYR A 1 345 ? -3.347 -7.349 28.186 1.00 96.62 345 TYR A CA 1
ATOM 2793 C C . TYR A 1 345 ? -2.532 -6.087 28.440 1.00 96.62 345 TYR A C 1
ATOM 2795 O O . TYR A 1 345 ? -1.372 -6.055 28.036 1.00 96.62 345 TYR A O 1
ATOM 2803 N N . SER A 1 346 ? -3.061 -5.088 29.153 1.00 95.44 346 SER A N 1
ATOM 2804 C CA . SER A 1 346 ? -2.280 -3.891 29.483 1.00 95.44 346 SER A CA 1
ATOM 2805 C C . SER A 1 346 ? -1.110 -4.212 30.411 1.00 95.44 346 SER A C 1
ATOM 2807 O O . SER A 1 346 ? -0.027 -3.651 30.256 1.00 95.44 346 SER A O 1
ATOM 2809 N N . ASN A 1 347 ? -1.291 -5.154 31.343 1.00 93.69 347 ASN A N 1
ATOM 2810 C CA . ASN A 1 347 ? -0.247 -5.580 32.280 1.00 93.69 347 ASN A CA 1
ATOM 2811 C C . ASN A 1 347 ? 0.894 -6.350 31.595 1.00 93.69 347 ASN A C 1
ATOM 2813 O O . ASN A 1 347 ? 2.026 -6.316 32.074 1.00 93.69 347 ASN A O 1
ATOM 2817 N N . ALA A 1 348 ? 0.620 -7.007 30.465 1.00 93.81 348 ALA A N 1
ATOM 2818 C CA . ALA A 1 348 ? 1.628 -7.718 29.680 1.00 93.81 348 ALA A CA 1
ATOM 2819 C C . ALA A 1 348 ? 2.517 -6.789 28.828 1.00 93.81 348 ALA A C 1
ATOM 2821 O O . ALA A 1 348 ? 3.527 -7.232 28.279 1.00 93.81 348 ALA A O 1
ATOM 2822 N N . ILE A 1 349 ? 2.155 -5.510 28.696 1.00 93.50 349 ILE A N 1
ATOM 2823 C CA . ILE A 1 349 ? 2.838 -4.539 27.837 1.00 93.50 349 ILE A CA 1
ATOM 2824 C C . ILE A 1 349 ? 3.702 -3.623 28.711 1.00 93.50 349 ILE A C 1
ATOM 2826 O O . ILE A 1 349 ? 3.293 -3.193 29.787 1.00 93.50 349 ILE A O 1
ATOM 2830 N N . ARG A 1 350 ? 4.925 -3.316 28.267 1.00 89.62 350 ARG A N 1
ATOM 2831 C CA . ARG A 1 350 ? 5.805 -2.344 28.937 1.00 89.62 350 ARG A CA 1
ATOM 2832 C C . ARG A 1 350 ? 5.550 -0.946 28.380 1.00 89.62 350 ARG A C 1
ATOM 2834 O O . ARG A 1 350 ? 5.371 -0.803 27.177 1.00 89.62 350 ARG A O 1
ATOM 2841 N N . GLY A 1 351 ? 5.592 0.078 29.229 1.00 92.25 351 GLY A N 1
ATOM 2842 C CA . GLY A 1 351 ? 5.426 1.472 28.807 1.00 92.25 351 GLY A CA 1
ATOM 2843 C C . GLY A 1 351 ? 4.608 2.293 29.795 1.00 92.25 351 GLY A C 1
ATOM 2844 O O . GLY A 1 351 ? 4.315 1.837 30.904 1.00 92.25 351 GLY A O 1
ATOM 2845 N N . LYS A 1 352 ? 4.238 3.511 29.386 1.00 93.12 352 LYS A N 1
ATOM 2846 C CA . LYS A 1 352 ? 3.316 4.358 30.152 1.00 93.12 352 LYS A CA 1
ATOM 2847 C C . LYS A 1 352 ? 1.923 3.733 30.158 1.00 93.12 352 LYS A C 1
ATOM 2849 O O . LYS A 1 352 ? 1.573 2.949 29.285 1.00 93.12 352 LYS A O 1
ATOM 2854 N N . GLU A 1 353 ? 1.130 4.050 31.172 1.00 91.88 353 GLU A N 1
ATOM 2855 C CA . GLU A 1 353 ? -0.212 3.481 31.338 1.00 91.88 353 GLU A CA 1
ATOM 2856 C C . GLU A 1 353 ? -1.131 3.723 30.137 1.00 91.88 353 GLU A C 1
ATOM 2858 O O . GLU A 1 353 ? -1.720 2.763 29.650 1.00 91.88 353 GLU A O 1
ATOM 2863 N N . HIS A 1 354 ? -1.169 4.953 29.618 1.00 93.62 354 HIS A N 1
ATOM 2864 C CA . HIS A 1 354 ? -1.925 5.300 28.409 1.00 93.62 354 HIS A CA 1
ATOM 2865 C C . HIS A 1 354 ? -1.565 4.385 27.225 1.00 93.62 354 HIS A C 1
ATOM 2867 O O . HIS A 1 354 ? -2.418 3.633 26.753 1.00 93.62 354 HIS A O 1
ATOM 2873 N N . ASP A 1 355 ? -0.282 4.334 26.851 1.00 94.19 355 ASP A N 1
ATOM 2874 C CA . ASP A 1 355 ? 0.210 3.506 25.740 1.00 94.19 355 ASP A CA 1
ATOM 2875 C C . ASP A 1 355 ? -0.119 2.012 25.925 1.00 94.19 355 ASP A C 1
ATOM 2877 O O . ASP A 1 355 ? -0.494 1.319 24.976 1.00 94.19 355 ASP A O 1
ATOM 2881 N N . ARG A 1 356 ? -0.004 1.500 27.161 1.00 95.75 356 ARG A N 1
ATOM 2882 C CA . ARG A 1 356 ? -0.316 0.099 27.493 1.00 95.75 356 ARG A CA 1
ATOM 2883 C C . ARG A 1 356 ? -1.794 -0.221 27.294 1.00 95.75 356 ARG A C 1
ATOM 2885 O O . ARG A 1 356 ? -2.113 -1.282 26.759 1.00 95.75 356 ARG A O 1
ATOM 2892 N N . LEU A 1 357 ? -2.686 0.672 27.717 1.00 96.19 357 LEU A N 1
ATOM 2893 C CA . LEU A 1 357 ? -4.132 0.505 27.561 1.00 96.19 357 LEU A CA 1
ATOM 2894 C C . LEU A 1 357 ? -4.546 0.606 26.089 1.00 96.19 357 LEU A C 1
ATOM 2896 O O . LEU A 1 357 ? -5.290 -0.250 25.610 1.00 96.19 357 LEU A O 1
ATOM 2900 N N . VAL A 1 358 ? -4.006 1.575 25.342 1.00 96.56 358 VAL A N 1
ATOM 2901 C CA . VAL A 1 358 ? -4.240 1.692 23.892 1.00 96.56 358 VAL A CA 1
ATOM 2902 C C . VAL A 1 358 ? -3.787 0.421 23.169 1.00 96.56 358 VAL A C 1
ATOM 2904 O O . VAL A 1 358 ? -4.538 -0.146 22.374 1.00 96.56 358 VAL A O 1
ATOM 2907 N N . ALA A 1 359 ? -2.595 -0.092 23.477 1.00 96.38 359 ALA A N 1
ATOM 2908 C CA . ALA A 1 359 ? -2.086 -1.320 22.871 1.00 96.38 359 ALA A CA 1
ATOM 2909 C C . ALA A 1 359 ? -2.903 -2.569 23.269 1.00 96.38 359 ALA A C 1
ATOM 2911 O O . ALA A 1 359 ? -3.114 -3.466 22.447 1.00 96.38 359 ALA A O 1
ATOM 2912 N N . ALA A 1 360 ? -3.435 -2.617 24.493 1.00 97.19 360 ALA A N 1
ATOM 2913 C CA . ALA A 1 360 ? -4.360 -3.664 24.913 1.00 97.19 360 ALA A CA 1
ATOM 2914 C C . ALA A 1 360 ? -5.674 -3.622 24.112 1.00 97.19 360 ALA A C 1
ATOM 2916 O O . ALA A 1 360 ? -6.103 -4.655 23.592 1.00 97.19 360 ALA A O 1
ATOM 2917 N N . PHE A 1 361 ? -6.264 -2.440 23.906 1.00 98.25 361 PHE A N 1
ATOM 2918 C CA . PHE A 1 361 ? -7.422 -2.286 23.022 1.00 98.25 361 PHE A CA 1
ATOM 2919 C C . PHE A 1 361 ? -7.109 -2.668 21.570 1.00 98.25 361 PHE A C 1
ATOM 2921 O O . PHE A 1 361 ? -7.923 -3.333 20.930 1.00 98.25 361 PHE A O 1
ATOM 2928 N N . GLN A 1 362 ? -5.933 -2.317 21.037 1.00 97.19 362 GLN A N 1
ATOM 2929 C CA . GLN A 1 362 ? -5.526 -2.744 19.691 1.00 97.19 362 GLN A CA 1
ATOM 2930 C C . GLN A 1 362 ? -5.543 -4.270 19.556 1.00 97.19 362 GLN A C 1
ATOM 2932 O O . GLN A 1 362 ? -6.061 -4.798 18.570 1.00 97.19 362 GLN A O 1
ATOM 2937 N N . ARG A 1 363 ? -5.009 -4.982 20.555 1.00 97.00 363 ARG A N 1
ATOM 2938 C CA . ARG A 1 363 ? -5.009 -6.447 20.575 1.00 97.00 363 ARG A CA 1
ATOM 2939 C C . ARG A 1 363 ? -6.427 -7.016 20.629 1.00 97.00 363 ARG A C 1
ATOM 2941 O O . ARG A 1 363 ? -6.753 -7.895 19.835 1.00 97.00 363 ARG A O 1
ATOM 2948 N N . ILE A 1 364 ? -7.282 -6.489 21.508 1.00 98.06 364 ILE A N 1
ATOM 2949 C CA . ILE A 1 364 ? -8.682 -6.931 21.636 1.00 98.06 364 ILE A CA 1
ATOM 2950 C C . ILE A 1 364 ? -9.429 -6.739 20.311 1.00 98.06 364 ILE A C 1
ATOM 2952 O O . ILE A 1 364 ? -10.069 -7.673 19.829 1.00 98.06 364 ILE A O 1
ATOM 2956 N N . GLY A 1 365 ? -9.294 -5.571 19.676 1.00 97.19 365 GLY A N 1
ATOM 2957 C CA . GLY A 1 365 ? -9.917 -5.292 18.381 1.00 97.19 365 GLY A CA 1
ATOM 2958 C C . GLY A 1 365 ? -9.483 -6.281 17.292 1.00 97.19 365 GLY A C 1
ATOM 2959 O O . GLY A 1 365 ? -10.324 -6.808 16.565 1.00 97.19 365 GLY A O 1
ATOM 2960 N N . GLN A 1 366 ? -8.189 -6.607 17.215 1.00 94.94 366 GLN A N 1
ATOM 2961 C CA . GLN A 1 366 ? -7.658 -7.575 16.242 1.00 94.94 366 GLN A CA 1
ATOM 2962 C C . GLN A 1 366 ? -8.181 -9.005 16.462 1.00 94.94 366 GLN A C 1
ATOM 2964 O O . GLN A 1 366 ? -8.471 -9.713 15.484 1.00 94.94 366 GLN A O 1
ATOM 2969 N N . GLU A 1 367 ? -8.309 -9.430 17.723 1.00 96.06 367 GLU A N 1
ATOM 2970 C CA . GLU A 1 367 ? -8.875 -10.731 18.106 1.00 96.06 367 GLU A CA 1
ATOM 2971 C C . GLU A 1 367 ? -10.368 -10.822 17.766 1.00 96.06 367 GLU A C 1
ATOM 2973 O O . GLU A 1 367 ? -10.822 -11.852 17.274 1.00 96.06 367 GLU A O 1
ATOM 2978 N N . LEU A 1 368 ? -11.112 -9.724 17.935 1.00 97.06 368 LEU A N 1
ATOM 2979 C CA . LEU A 1 368 ? -12.522 -9.605 17.539 1.00 97.06 368 LEU A CA 1
ATOM 2980 C C . LEU A 1 368 ? -12.725 -9.433 16.023 1.00 97.06 368 LEU A C 1
ATOM 2982 O O . LEU A 1 368 ? -13.858 -9.355 15.546 1.00 97.06 368 LEU A O 1
ATOM 2986 N N . GLY A 1 369 ? -11.632 -9.391 15.259 1.00 94.12 369 GLY A N 1
ATOM 2987 C CA . GLY A 1 369 ? -11.658 -9.324 13.806 1.00 94.12 369 GLY A CA 1
ATOM 2988 C C . GLY A 1 369 ? -11.783 -7.918 13.230 1.00 94.12 369 GLY A C 1
ATOM 2989 O O . GLY A 1 369 ? -11.991 -7.804 12.027 1.00 94.12 369 GLY A O 1
ATOM 2990 N N . PHE A 1 370 ? -11.601 -6.858 14.010 1.00 95.69 370 PHE A N 1
ATOM 2991 C CA . PHE A 1 370 ? -11.544 -5.490 13.490 1.00 95.69 370 PHE A CA 1
ATOM 2992 C C . PHE A 1 370 ? -10.179 -5.153 12.877 1.00 95.69 370 PHE A C 1
ATOM 2994 O O . PHE A 1 370 ? -9.163 -5.801 13.158 1.00 95.69 370 PHE A O 1
ATOM 3001 N N . VAL A 1 371 ? -10.155 -4.114 12.042 1.00 94.00 371 VAL A N 1
ATOM 3002 C CA . VAL A 1 371 ? -8.921 -3.433 11.630 1.00 94.00 371 VAL A CA 1
ATOM 3003 C C . VAL A 1 371 ? -8.708 -2.252 12.567 1.00 94.00 371 VAL A C 1
ATOM 3005 O O . VAL A 1 371 ? -9.593 -1.420 12.725 1.00 94.00 371 VAL A O 1
ATOM 3008 N N . VAL A 1 372 ? -7.555 -2.199 13.231 1.00 94.25 372 VAL A N 1
ATOM 3009 C CA . VAL A 1 372 ? -7.285 -1.210 14.285 1.00 94.25 372 VAL A CA 1
ATOM 3010 C C . VAL A 1 372 ? -6.346 -0.118 13.785 1.00 94.25 372 VAL A C 1
ATOM 3012 O O . VAL A 1 372 ? -5.307 -0.433 13.201 1.00 94.25 372 VAL A O 1
ATOM 3015 N N . GLN A 1 373 ? -6.694 1.141 14.051 1.00 92.81 373 GLN A N 1
ATOM 3016 C CA . GLN A 1 373 ? -5.907 2.317 13.689 1.00 92.81 373 GLN A CA 1
ATOM 3017 C C . GLN A 1 373 ? -5.714 3.239 14.898 1.00 92.81 373 GLN A C 1
ATOM 3019 O O . GLN A 1 373 ? -6.698 3.804 15.380 1.00 92.81 373 GLN A O 1
ATOM 3024 N N . PRO A 1 374 ? -4.477 3.424 15.383 1.00 91.88 374 PRO A N 1
ATOM 3025 C CA . PRO A 1 374 ? -4.189 4.441 16.385 1.00 91.88 374 PRO A CA 1
ATOM 3026 C C . PRO A 1 374 ? -4.222 5.854 15.794 1.00 91.88 374 PRO A C 1
ATOM 3028 O O . PRO A 1 374 ? -3.928 6.044 14.611 1.00 91.88 374 PRO A O 1
ATOM 3031 N N . GLU A 1 375 ? -4.511 6.832 16.652 1.00 88.06 375 GLU A N 1
ATOM 3032 C CA . GLU A 1 375 ? -4.368 8.267 16.384 1.00 88.06 375 GLU A CA 1
ATOM 3033 C C . GLU A 1 375 ? -5.075 8.747 15.102 1.00 88.06 375 GLU A C 1
ATOM 3035 O O . GLU A 1 375 ? -4.515 9.519 14.317 1.00 88.06 375 GLU A O 1
ATOM 3040 N N . LEU A 1 376 ? -6.313 8.298 14.870 1.00 84.69 376 LEU A N 1
ATOM 3041 C CA . LEU A 1 376 ? -7.089 8.750 13.714 1.00 84.69 376 LEU A CA 1
ATOM 3042 C C . LEU A 1 376 ? -7.390 10.249 13.852 1.00 84.69 376 LEU A C 1
ATOM 3044 O O . LEU A 1 376 ? -7.976 10.676 14.846 1.00 84.69 376 LEU A O 1
ATOM 3048 N N . GLN A 1 377 ? -7.003 11.037 12.847 1.00 81.88 377 GLN A N 1
ATOM 3049 C CA . GLN A 1 377 ? -7.354 12.452 12.756 1.00 81.88 377 GLN A CA 1
ATOM 3050 C C . GLN A 1 377 ? -8.583 12.634 11.869 1.00 81.88 377 GLN A C 1
ATOM 3052 O O . GLN A 1 377 ? -8.546 12.316 10.681 1.00 81.88 377 GLN A O 1
ATOM 3057 N N . GLU A 1 378 ? -9.648 13.205 12.424 1.00 76.31 378 GLU A N 1
ATOM 3058 C CA . GLU A 1 378 ? -10.862 13.537 11.686 1.00 76.31 378 GLU A CA 1
ATOM 3059 C C . GLU A 1 378 ? -11.389 14.905 12.139 1.00 76.31 378 GLU A C 1
ATOM 3061 O O . GLU A 1 378 ? -11.475 15.188 13.330 1.00 76.31 378 GLU A O 1
ATOM 3066 N N . LYS A 1 379 ? -11.693 15.793 11.179 1.00 72.44 379 LYS A N 1
ATOM 3067 C CA . LYS A 1 379 ? -12.264 17.141 11.415 1.00 72.44 379 LYS A CA 1
ATOM 3068 C C . LYS A 1 379 ? -11.515 18.010 12.447 1.00 72.44 379 LYS A C 1
ATOM 3070 O O . LYS A 1 379 ? -12.095 18.919 13.027 1.00 72.44 379 LYS A O 1
ATOM 3075 N N . GLY A 1 380 ? -10.211 17.787 12.623 1.00 71.06 380 GLY A N 1
ATOM 3076 C CA . GLY A 1 380 ? -9.370 18.542 13.562 1.00 71.06 380 GLY A CA 1
ATOM 3077 C C . GLY A 1 380 ? -9.284 17.941 14.971 1.00 71.06 380 GLY A C 1
ATOM 3078 O O . GLY A 1 380 ? -8.520 18.451 15.791 1.00 71.06 380 GLY A O 1
ATOM 3079 N N . SER A 1 381 ? -9.991 16.841 15.230 1.00 74.50 381 SER A N 1
ATOM 3080 C CA . SER A 1 381 ? -9.877 16.038 16.447 1.00 74.50 381 SER A CA 1
ATOM 3081 C C . SER A 1 381 ? -9.057 14.781 16.184 1.00 74.50 381 SER A C 1
ATOM 3083 O O . SER A 1 381 ? -9.035 14.251 15.072 1.00 74.50 381 SER A O 1
ATOM 3085 N N . ARG A 1 382 ? -8.355 14.308 17.214 1.00 88.00 382 ARG A N 1
ATOM 3086 C CA . ARG A 1 382 ? -7.555 13.084 17.168 1.00 88.00 382 ARG A CA 1
ATOM 3087 C C . ARG A 1 382 ? -8.086 12.127 18.218 1.00 88.00 382 ARG A C 1
ATOM 3089 O O . ARG A 1 382 ? -8.048 12.483 19.389 1.00 88.00 382 ARG A O 1
ATOM 3096 N N . VAL A 1 383 ? -8.537 10.959 17.776 1.00 92.56 383 VAL A N 1
ATOM 3097 C CA . VAL A 1 383 ? -9.011 9.877 18.647 1.00 92.56 383 VAL A CA 1
ATOM 3098 C C . VAL A 1 383 ? -7.861 8.907 18.891 1.00 92.56 383 VAL A C 1
ATOM 3100 O O . VAL A 1 383 ? -7.179 8.527 17.932 1.00 92.56 383 VAL A O 1
ATOM 3103 N N . ASP A 1 384 ? -7.645 8.489 20.140 1.00 94.81 384 ASP A N 1
ATOM 3104 C CA . ASP A 1 384 ? -6.541 7.590 20.503 1.00 94.81 384 ASP A CA 1
ATOM 3105 C C . ASP A 1 384 ? -6.530 6.298 19.672 1.00 94.81 384 ASP A C 1
ATOM 3107 O O . ASP A 1 384 ? -5.476 5.858 19.197 1.00 94.81 384 ASP A O 1
ATOM 3111 N N . LEU A 1 385 ? -7.698 5.678 19.474 1.00 96.50 385 LEU A N 1
ATOM 3112 C CA . LEU A 1 385 ? -7.817 4.429 18.729 1.00 96.50 385 LEU A CA 1
ATOM 3113 C C . LEU A 1 385 ? -9.195 4.247 18.092 1.00 96.50 385 LEU A C 1
ATOM 3115 O O . LEU A 1 385 ? -10.234 4.450 18.717 1.00 96.50 385 LEU A O 1
ATOM 3119 N N . VAL A 1 386 ? -9.196 3.746 16.859 1.00 95.75 386 VAL A N 1
ATOM 3120 C CA . VAL A 1 386 ? -10.409 3.387 16.126 1.00 95.75 386 VAL A CA 1
ATOM 3121 C C . VAL A 1 386 ? -10.349 1.941 15.644 1.00 95.75 386 VAL A C 1
ATOM 3123 O O . VAL A 1 386 ? -9.304 1.442 15.218 1.00 95.75 386 VAL A O 1
ATOM 3126 N N . TRP A 1 387 ? -11.485 1.250 15.725 1.00 97.06 387 TRP A N 1
ATOM 3127 C CA . TRP A 1 387 ? -11.702 -0.073 15.147 1.00 97.06 387 TRP A CA 1
ATOM 3128 C C . TRP A 1 387 ? -12.648 0.040 13.955 1.00 97.06 387 TRP A C 1
ATOM 3130 O O . TRP A 1 387 ? -13.821 0.386 14.112 1.00 97.06 387 TRP A O 1
ATOM 3140 N N . PHE A 1 388 ? -12.146 -0.299 12.775 1.00 95.12 388 PHE A N 1
ATOM 3141 C CA . PHE A 1 388 ? -12.916 -0.377 11.543 1.00 95.12 388 PHE A CA 1
ATOM 3142 C C . PHE A 1 388 ? -13.466 -1.785 11.327 1.00 95.12 388 PHE A C 1
ATOM 3144 O O . PHE A 1 388 ? -12.784 -2.789 11.576 1.00 95.12 388 PHE A O 1
ATOM 3151 N N . ASP A 1 389 ? -14.695 -1.860 10.820 1.00 93.94 389 ASP A N 1
ATOM 3152 C CA . ASP A 1 389 ? -15.200 -3.093 10.226 1.00 93.94 389 ASP A CA 1
ATOM 3153 C C . ASP A 1 389 ? -14.552 -3.363 8.853 1.00 93.94 389 ASP A C 1
ATOM 3155 O O . ASP A 1 389 ? -13.771 -2.569 8.327 1.00 93.94 389 ASP A O 1
ATOM 3159 N N . ARG A 1 390 ? -14.852 -4.522 8.256 1.00 89.94 390 ARG A N 1
ATOM 3160 C CA . ARG A 1 390 ? -14.291 -4.900 6.944 1.00 89.94 390 ARG A CA 1
ATOM 3161 C C . ARG A 1 390 ? -14.799 -4.018 5.797 1.00 89.94 390 ARG A C 1
ATOM 3163 O O . ARG A 1 390 ? -14.162 -3.976 4.748 1.00 89.94 390 ARG A O 1
ATOM 3170 N N . GLY A 1 391 ? -15.918 -3.321 6.000 1.00 91.06 391 GLY A N 1
ATOM 3171 C CA . GLY A 1 391 ? -16.492 -2.372 5.050 1.00 91.06 391 GLY A CA 1
ATOM 3172 C C . GLY A 1 391 ? -15.867 -0.979 5.118 1.00 91.06 391 GLY A C 1
ATOM 3173 O O . GLY A 1 391 ? -16.253 -0.128 4.328 1.00 91.06 391 GLY A O 1
ATOM 3174 N N . GLY A 1 392 ? -14.926 -0.740 6.038 1.00 90.50 392 GLY A N 1
ATOM 3175 C CA . GLY A 1 392 ? -14.285 0.564 6.216 1.00 90.50 392 GLY A CA 1
ATOM 3176 C C . GLY A 1 392 ? -15.069 1.535 7.094 1.00 90.50 392 GLY A C 1
ATOM 3177 O O . GLY A 1 392 ? -14.664 2.685 7.227 1.00 90.50 392 GLY A O 1
ATOM 3178 N N . ASN A 1 393 ? -16.152 1.094 7.739 1.00 92.25 393 ASN A N 1
ATOM 3179 C CA . ASN A 1 393 ? -16.892 1.948 8.665 1.00 92.25 393 ASN A CA 1
ATOM 3180 C C . ASN A 1 393 ? -16.260 1.900 10.054 1.00 92.25 393 ASN A C 1
ATOM 3182 O O . ASN A 1 393 ? -15.854 0.834 10.533 1.00 92.25 393 ASN A O 1
ATOM 3186 N N . VAL A 1 394 ? -16.251 3.044 10.733 1.00 93.56 394 VAL A N 1
ATOM 3187 C CA . VAL A 1 394 ? -15.859 3.128 12.138 1.00 93.56 394 VAL A CA 1
ATOM 3188 C C . VAL A 1 394 ? -16.881 2.371 12.987 1.00 93.56 394 VAL A C 1
ATOM 3190 O O . VAL A 1 394 ? -18.036 2.771 13.124 1.00 93.56 394 VAL A O 1
ATOM 3193 N N . HIS A 1 395 ? -16.467 1.245 13.566 1.00 96.38 395 HIS A N 1
ATOM 3194 C CA . HIS A 1 395 ? -17.316 0.479 14.471 1.00 96.38 395 HIS A CA 1
ATOM 3195 C C . HIS A 1 395 ? -17.176 0.986 15.904 1.00 96.38 395 HIS A C 1
ATOM 3197 O O . HIS A 1 395 ? -18.181 1.263 16.560 1.00 96.38 395 HIS A O 1
ATOM 3203 N N . THR A 1 396 ? -15.938 1.109 16.380 1.00 97.75 396 THR A N 1
ATOM 3204 C CA . THR A 1 396 ? -15.646 1.512 17.756 1.00 97.75 396 THR A CA 1
ATOM 3205 C C . THR A 1 396 ? -14.629 2.644 17.765 1.00 97.75 396 THR A C 1
ATOM 3207 O O . THR A 1 396 ? -13.583 2.520 17.132 1.00 97.75 396 THR A O 1
ATOM 3210 N N . ALA A 1 397 ? -14.917 3.717 18.497 1.00 97.12 397 ALA A N 1
ATOM 3211 C CA . ALA A 1 397 ? -13.982 4.807 18.772 1.00 97.12 397 ALA A CA 1
ATOM 3212 C C . ALA A 1 397 ? -13.616 4.783 20.256 1.00 97.12 397 ALA A C 1
ATOM 3214 O O . ALA A 1 397 ? -14.502 4.618 21.096 1.00 97.12 397 ALA A O 1
ATOM 3215 N N . ILE A 1 398 ? -12.330 4.883 20.574 1.00 98.06 398 ILE A N 1
ATOM 3216 C CA . ILE A 1 398 ? -11.804 4.631 21.915 1.00 98.06 398 ILE A CA 1
ATOM 3217 C C . ILE A 1 398 ? -10.910 5.793 22.323 1.00 98.06 398 ILE A C 1
ATOM 3219 O O . ILE A 1 398 ? -9.973 6.119 21.598 1.00 98.06 398 ILE A O 1
ATOM 3223 N N . GLU A 1 399 ? -11.175 6.343 23.504 1.00 96.62 399 GLU A N 1
ATOM 3224 C CA . GLU A 1 399 ? -10.321 7.321 24.180 1.00 96.62 399 GLU A CA 1
ATOM 3225 C C . GLU A 1 399 ? -9.879 6.773 25.537 1.00 96.62 399 GLU A C 1
ATOM 3227 O O . GLU A 1 399 ? -10.671 6.183 26.289 1.00 96.62 399 GLU A O 1
ATOM 3232 N N . VAL A 1 400 ? -8.597 6.958 25.848 1.00 94.75 400 VAL A N 1
ATOM 3233 C CA . VAL A 1 400 ? -8.005 6.563 27.125 1.00 94.75 400 VAL A CA 1
ATOM 3234 C C . VAL A 1 400 ? -7.629 7.826 27.884 1.00 94.75 400 VAL A C 1
ATOM 3236 O O . VAL A 1 400 ? -6.601 8.445 27.637 1.00 94.75 400 VAL A O 1
ATOM 3239 N N . GLU A 1 401 ? -8.433 8.177 28.880 1.00 88.25 401 GLU A N 1
ATOM 3240 C CA . GLU A 1 401 ? -8.201 9.345 29.717 1.00 88.25 401 GLU A CA 1
ATOM 3241 C C . GLU A 1 401 ? -7.720 8.905 31.104 1.00 88.25 401 GLU A C 1
ATOM 3243 O O . GLU A 1 401 ? -8.401 8.246 31.897 1.00 88.25 401 GLU A O 1
ATOM 3248 N N . THR A 1 402 ? -6.473 9.252 31.404 1.00 76.88 402 THR A N 1
ATOM 3249 C CA . THR A 1 402 ? -5.865 8.969 32.715 1.00 76.88 402 THR A CA 1
ATOM 3250 C C . THR A 1 402 ? -6.158 10.074 33.733 1.00 76.88 402 THR A C 1
ATOM 3252 O O . THR A 1 402 ? -5.900 9.910 34.926 1.00 76.88 402 THR A O 1
ATOM 3255 N N . SER A 1 403 ? -6.748 11.183 33.283 1.00 72.25 403 SER A N 1
ATOM 3256 C CA . SER A 1 403 ? -7.225 12.301 34.086 1.00 72.25 403 SER A CA 1
ATOM 3257 C C . SER A 1 403 ? -8.757 12.295 34.248 1.00 72.25 403 SER A C 1
ATOM 3259 O O . SER A 1 403 ? -9.452 11.325 33.952 1.00 72.25 403 SER A O 1
ATOM 3261 N N . ALA A 1 404 ? -9.306 13.376 34.803 1.00 68.00 404 ALA A N 1
ATOM 3262 C CA . ALA A 1 404 ? -10.729 13.517 35.107 1.00 68.00 404 ALA A CA 1
ATOM 3263 C C . ALA A 1 404 ? -11.494 14.342 34.045 1.00 68.00 404 ALA A C 1
ATOM 3265 O O . ALA A 1 404 ? -12.447 15.046 34.39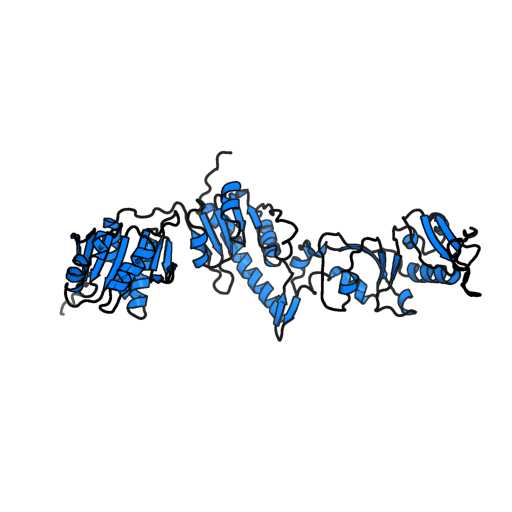3 1.00 68.00 404 ALA A O 1
ATOM 3266 N N . GLN A 1 405 ? -11.066 14.323 32.776 1.00 81.56 405 GLN A N 1
ATOM 3267 C CA . GLN A 1 405 ? -11.568 15.221 31.721 1.00 81.56 405 GLN A CA 1
ATOM 3268 C C . GLN A 1 405 ? -12.285 14.513 30.550 1.00 81.56 405 GLN A C 1
ATOM 3270 O O . GLN A 1 405 ? -12.122 14.888 29.398 1.00 81.56 405 GLN A O 1
ATOM 3275 N N . TRP A 1 406 ? -13.211 13.595 30.840 1.00 86.88 406 TRP A N 1
ATOM 3276 C CA . TRP A 1 406 ? -13.930 12.794 29.824 1.00 86.88 406 TRP A CA 1
ATOM 3277 C C . TRP A 1 406 ? -14.866 13.559 28.869 1.00 86.88 406 TRP A C 1
ATOM 3279 O O . TRP A 1 406 ? -15.318 13.011 27.866 1.00 86.88 406 TRP A O 1
ATOM 3289 N N . LYS A 1 407 ? -15.244 14.809 29.172 1.00 90.44 407 LYS A N 1
ATOM 3290 C CA . LYS A 1 407 ? -16.237 15.543 28.356 1.00 90.44 407 LYS A CA 1
ATOM 3291 C C . LYS A 1 407 ? -15.751 15.786 26.932 1.00 90.44 407 LYS A C 1
ATOM 3293 O O . LYS A 1 407 ? -16.554 15.728 26.006 1.00 90.44 407 LYS A O 1
ATOM 3298 N N . LYS A 1 408 ? -14.458 16.080 26.775 1.00 90.19 408 LYS A N 1
ATOM 3299 C CA . LYS A 1 408 ? -13.844 16.278 25.461 1.00 90.19 408 LYS A CA 1
ATOM 3300 C C . LYS A 1 408 ? -13.830 14.963 24.681 1.00 90.19 408 LYS A C 1
ATOM 3302 O O . LYS A 1 408 ? -14.189 14.972 23.512 1.00 90.19 408 LYS A O 1
ATOM 3307 N N . ASP A 1 409 ? -13.543 13.861 25.360 1.00 91.62 409 ASP A N 1
ATOM 3308 C CA . ASP A 1 409 ? -13.447 12.520 24.774 1.00 91.62 409 ASP A CA 1
ATOM 3309 C C . ASP A 1 409 ? -14.791 12.016 24.222 1.00 91.62 409 ASP A C 1
ATOM 3311 O O . ASP A 1 409 ? -14.857 11.334 23.201 1.00 91.62 409 ASP A O 1
ATOM 3315 N N . ILE A 1 410 ? -15.909 12.402 24.851 1.00 91.69 410 ILE A N 1
ATOM 3316 C CA . ILE A 1 410 ? -17.254 12.155 24.298 1.00 91.69 410 ILE A CA 1
ATOM 3317 C C . ILE A 1 410 ? -17.436 12.881 22.962 1.00 91.69 410 ILE A C 1
ATOM 3319 O O . ILE A 1 410 ? -18.036 12.332 22.040 1.00 91.69 410 ILE A O 1
ATOM 3323 N N . VAL A 1 411 ? -16.948 14.118 22.850 1.00 90.75 411 VAL A N 1
ATOM 3324 C CA . VAL A 1 411 ? -17.073 14.904 21.616 1.00 90.75 411 VAL A CA 1
ATOM 3325 C C . VAL A 1 411 ? -16.170 14.328 20.526 1.00 90.75 411 VAL A C 1
ATOM 3327 O O . VAL A 1 411 ? -16.651 14.099 19.419 1.00 90.75 411 VAL A O 1
ATOM 3330 N N . THR A 1 412 ? -14.903 14.031 20.833 1.00 90.81 412 THR A N 1
ATOM 3331 C CA . THR A 1 412 ? -13.951 13.481 19.850 1.00 90.81 412 THR A CA 1
ATOM 3332 C C . THR A 1 412 ? -14.411 12.125 19.321 1.00 90.81 412 THR A C 1
ATOM 3334 O O . THR A 1 412 ? -14.396 11.900 18.111 1.00 90.81 412 THR A O 1
ATOM 3337 N N . THR A 1 413 ? -14.912 11.242 20.193 1.00 92.12 413 THR A N 1
ATOM 3338 C CA . THR A 1 413 ? -15.479 9.954 19.764 1.00 92.12 413 THR A CA 1
ATOM 3339 C C . THR A 1 413 ? -16.786 10.101 18.992 1.00 92.12 413 THR A C 1
ATOM 3341 O O . THR A 1 413 ? -17.045 9.282 18.117 1.00 92.12 413 THR A O 1
ATOM 3344 N N . TRP A 1 414 ? -17.602 11.130 19.244 1.00 91.38 414 TRP A N 1
ATOM 3345 C CA . TRP A 1 414 ? -18.803 11.383 18.440 1.00 91.38 414 TRP A CA 1
ATOM 3346 C C . TRP A 1 414 ? -18.439 11.835 17.015 1.00 91.38 414 TRP A C 1
ATOM 3348 O O . TRP A 1 414 ? -19.038 11.374 16.044 1.00 91.38 414 TRP A O 1
ATOM 3358 N N . GLU A 1 415 ? -17.431 12.686 16.832 1.00 90.19 415 GLU A N 1
ATOM 3359 C CA . GLU A 1 415 ? -17.115 13.264 15.514 1.00 90.19 415 GLU A CA 1
ATOM 3360 C C . GLU A 1 415 ? -16.792 12.228 14.420 1.00 90.19 415 GLU A C 1
ATOM 3362 O O . GLU A 1 415 ? -17.084 12.489 13.244 1.00 90.19 415 GLU A O 1
ATOM 3367 N N . VAL A 1 416 ? -16.297 11.048 14.819 1.00 90.62 416 VAL A N 1
ATOM 3368 C CA . VAL A 1 416 ? -15.989 9.894 13.947 1.00 90.62 416 VAL A CA 1
ATOM 3369 C C . VAL A 1 416 ? -17.176 8.934 13.739 1.00 90.62 416 VAL A C 1
ATOM 3371 O O . VAL A 1 416 ? -17.057 7.918 13.062 1.00 90.62 416 VAL A O 1
ATOM 3374 N N . SER A 1 417 ? -18.341 9.249 14.318 1.00 91.56 417 SER A N 1
ATOM 3375 C CA . SER A 1 417 ? -19.628 8.553 14.135 1.00 91.56 417 SER A CA 1
ATOM 3376 C C . SER A 1 417 ? -19.585 7.017 14.312 1.00 91.56 417 SER A C 1
ATOM 3378 O O . SER A 1 417 ? -20.013 6.284 13.416 1.00 91.56 417 SER A O 1
ATOM 3380 N N . PRO A 1 418 ? -19.098 6.498 15.457 1.00 95.00 418 PRO A N 1
ATOM 3381 C CA . PRO A 1 418 ? -18.973 5.064 15.699 1.00 95.00 418 PRO A CA 1
ATOM 3382 C C . PRO A 1 418 ? -20.329 4.404 15.980 1.00 95.00 418 PRO A C 1
ATOM 3384 O O . PRO A 1 418 ? -21.318 5.067 16.286 1.00 95.00 418 PRO A O 1
ATOM 3387 N N . LYS A 1 419 ? -20.366 3.066 15.993 1.00 95.50 419 LYS A N 1
ATOM 3388 C CA . LYS A 1 419 ? -21.477 2.299 16.597 1.00 95.50 419 LYS A CA 1
ATOM 3389 C C . LYS A 1 419 ? -21.360 2.203 18.120 1.00 95.50 419 LYS A C 1
ATOM 3391 O O . LYS A 1 419 ? -22.373 2.083 18.811 1.00 95.50 419 LYS A O 1
ATOM 3396 N N . LEU A 1 420 ? -20.131 2.232 18.631 1.00 97.56 420 LEU A N 1
ATOM 3397 C CA . LEU A 1 420 ? -19.805 2.205 20.052 1.00 97.56 420 LEU A CA 1
ATOM 3398 C C . LEU A 1 420 ? -18.677 3.203 20.343 1.00 97.56 420 LEU A C 1
ATOM 3400 O O . LEU A 1 420 ? -17.576 3.062 19.819 1.00 97.56 420 LEU A O 1
ATOM 3404 N N . ALA A 1 421 ? -18.924 4.176 21.212 1.00 97.19 421 ALA A N 1
ATOM 3405 C CA . ALA A 1 421 ? -17.854 4.961 21.821 1.00 97.19 421 ALA A CA 1
ATOM 3406 C C . ALA A 1 421 ? -17.389 4.269 23.107 1.00 97.19 421 ALA A C 1
ATOM 3408 O O . ALA A 1 421 ? -18.215 3.764 23.868 1.00 97.19 421 ALA A O 1
ATOM 3409 N N . VAL A 1 422 ? -16.085 4.238 23.361 1.00 97.75 422 VAL A N 1
ATOM 3410 C CA . VAL A 1 422 ? -15.491 3.709 24.592 1.00 97.75 422 VAL A CA 1
ATOM 3411 C C . VAL A 1 422 ? -14.632 4.797 25.207 1.00 97.75 422 VAL A C 1
ATOM 3413 O O . VAL A 1 422 ? -13.732 5.317 24.556 1.00 97.75 422 VAL A O 1
ATOM 3416 N N . ILE A 1 423 ? -14.887 5.114 26.470 1.00 95.94 423 ILE A N 1
ATOM 3417 C CA . ILE A 1 423 ? -14.073 6.065 27.225 1.00 95.94 423 ILE A CA 1
ATOM 3418 C C . ILE A 1 423 ? -13.608 5.369 28.488 1.00 95.94 423 ILE A C 1
ATOM 3420 O O . ILE A 1 423 ? -14.417 5.000 29.344 1.00 95.94 423 ILE A O 1
ATOM 3424 N N . LEU A 1 424 ? -12.299 5.179 28.597 1.00 95.06 424 LEU A N 1
ATOM 3425 C CA . LEU A 1 424 ? -11.674 4.621 29.784 1.00 95.06 424 LEU A CA 1
ATOM 3426 C C . LEU A 1 424 ? -11.144 5.758 30.651 1.00 95.06 424 LEU A C 1
ATOM 3428 O O . LEU A 1 424 ? -10.375 6.586 30.188 1.00 95.06 424 LEU A O 1
ATOM 3432 N N . THR A 1 425 ? -11.556 5.774 31.916 1.00 93.50 425 THR A N 1
ATOM 3433 C CA . THR A 1 425 ? -11.242 6.824 32.890 1.00 93.50 425 THR A CA 1
ATOM 3434 C C . THR A 1 425 ? -10.661 6.253 34.183 1.00 93.50 425 THR A C 1
ATOM 3436 O O . THR A 1 425 ? -10.861 5.078 34.507 1.00 93.50 425 THR A O 1
ATOM 3439 N N . HIS A 1 426 ? -9.985 7.103 34.962 1.00 88.69 426 HIS A N 1
ATOM 3440 C CA . HIS A 1 426 ? -9.404 6.755 36.263 1.00 88.69 426 HIS A CA 1
ATOM 3441 C C . HIS A 1 426 ? -10.045 7.564 37.399 1.00 88.69 426 HIS A C 1
ATOM 3443 O O . HIS A 1 426 ? -9.435 8.467 37.974 1.00 88.69 426 HIS A O 1
ATOM 3449 N N . TYR A 1 427 ? -11.288 7.233 37.761 1.00 86.62 427 TYR A N 1
ATOM 3450 C CA . TYR A 1 427 ? -11.955 7.865 38.902 1.00 86.62 427 TYR A CA 1
ATOM 3451 C C . TYR A 1 427 ? -11.926 6.989 40.149 1.00 86.62 427 TYR A C 1
ATOM 3453 O O . TYR A 1 427 ? -12.238 5.806 40.115 1.00 86.62 427 TYR A O 1
ATOM 3461 N N . LYS A 1 428 ? -11.666 7.606 41.305 1.00 86.88 428 LYS A N 1
ATOM 3462 C CA . LYS A 1 428 ? -11.787 6.931 42.609 1.00 86.88 428 LYS A CA 1
ATOM 3463 C C . LYS A 1 428 ? -13.240 6.625 43.005 1.00 86.88 428 LYS A C 1
ATOM 3465 O O . LYS A 1 428 ? -13.459 5.901 43.967 1.00 86.88 428 LYS A O 1
ATOM 3470 N N . THR A 1 429 ? -14.219 7.217 42.320 1.00 87.38 429 THR A N 1
ATOM 3471 C CA . THR A 1 429 ? -15.656 7.073 42.596 1.00 87.38 429 THR A CA 1
ATOM 3472 C C . THR A 1 429 ? -16.450 7.002 41.291 1.00 87.38 429 THR A C 1
ATOM 3474 O O . THR A 1 429 ? -15.950 7.382 40.235 1.00 87.38 429 THR A O 1
ATOM 3477 N N . ASP A 1 430 ? -17.721 6.610 41.363 1.00 86.81 430 ASP A N 1
ATOM 3478 C CA . ASP A 1 430 ? -18.625 6.600 40.202 1.00 86.81 430 ASP A CA 1
ATOM 3479 C C . ASP A 1 430 ? -19.126 7.998 39.798 1.00 86.81 430 ASP A C 1
ATOM 3481 O O . ASP A 1 430 ? -19.959 8.128 38.905 1.00 86.81 430 ASP A O 1
ATOM 3485 N N . LYS A 1 431 ? -18.597 9.074 40.404 1.00 87.12 431 LYS A N 1
ATOM 3486 C CA . LYS A 1 431 ? -19.020 10.450 40.107 1.00 87.12 431 LYS A CA 1
ATOM 3487 C C . LYS A 1 431 ? -18.908 10.781 38.616 1.00 87.12 431 LYS A C 1
ATOM 3489 O O . LYS A 1 431 ? -19.813 11.402 38.079 1.00 87.12 431 LYS A O 1
ATOM 3494 N N . GLY A 1 432 ? -17.840 10.338 37.947 1.00 85.00 432 GLY A N 1
ATOM 3495 C CA . GLY A 1 432 ? -17.671 10.560 36.507 1.00 85.00 432 GLY A CA 1
ATOM 3496 C C . GLY A 1 432 ? -18.812 9.967 35.674 1.00 85.00 432 GLY A C 1
ATOM 3497 O O . GLY A 1 432 ? -19.256 10.594 34.721 1.00 85.00 432 GLY A O 1
ATOM 3498 N N . ILE A 1 433 ? -19.340 8.811 36.086 1.00 89.81 433 ILE A N 1
ATOM 3499 C CA . ILE A 1 433 ? -20.468 8.138 35.432 1.00 89.81 433 ILE A CA 1
ATOM 3500 C C . ILE A 1 433 ? -21.771 8.886 35.710 1.00 89.81 433 ILE A C 1
ATOM 3502 O O . ILE A 1 433 ? -22.529 9.162 34.783 1.00 89.81 433 ILE A O 1
ATOM 3506 N N . THR A 1 434 ? -22.013 9.265 36.970 1.00 90.19 434 THR A N 1
ATOM 3507 C CA . THR A 1 434 ? -23.200 10.042 37.360 1.00 90.19 434 THR A CA 1
ATOM 3508 C C . THR A 1 434 ? -23.251 11.396 36.647 1.00 90.19 434 THR A C 1
ATOM 3510 O O . THR A 1 434 ? -24.307 11.805 36.172 1.00 90.19 434 THR A O 1
ATOM 3513 N N . ASP A 1 435 ? -22.110 12.075 36.526 1.00 90.62 435 ASP A N 1
ATOM 3514 C CA . ASP A 1 435 ? -22.004 13.347 35.811 1.00 90.62 435 ASP A CA 1
ATOM 3515 C C . ASP A 1 435 ? -22.191 13.149 34.291 1.00 90.62 435 ASP A C 1
ATOM 3517 O O . ASP A 1 435 ? -22.771 14.006 33.621 1.00 90.62 435 ASP A O 1
ATOM 3521 N N . ALA A 1 436 ? -21.732 12.020 33.738 1.00 89.44 436 ALA A N 1
ATOM 3522 C CA . ALA A 1 436 ? -21.879 11.701 32.321 1.00 89.44 436 ALA A CA 1
ATOM 3523 C C . ALA A 1 436 ? -23.327 11.446 31.914 1.00 89.44 436 ALA A C 1
ATOM 3525 O O . ALA A 1 436 ? -23.777 12.032 30.934 1.00 89.44 436 ALA A O 1
ATOM 3526 N N . ILE A 1 437 ? -24.094 10.671 32.684 1.00 92.56 437 ILE A N 1
ATOM 3527 C CA . ILE A 1 437 ? -25.513 10.426 32.370 1.00 92.56 437 ILE A CA 1
ATOM 3528 C C . ILE A 1 437 ? -26.373 11.694 32.466 1.00 92.56 437 ILE A C 1
ATOM 3530 O O . ILE A 1 437 ? -27.442 11.750 31.878 1.00 92.56 437 ILE A O 1
ATOM 3534 N N . GLN A 1 438 ? -25.908 12.738 33.155 1.00 92.81 438 GLN A N 1
ATOM 3535 C CA . GLN A 1 438 ? -26.568 14.049 33.192 1.00 92.81 438 GLN A CA 1
ATOM 3536 C C . GLN A 1 438 ? -26.100 14.985 32.067 1.00 92.81 438 GLN A C 1
ATOM 3538 O O . GLN A 1 438 ? -26.572 16.121 31.944 1.00 92.81 438 GLN A O 1
ATOM 3543 N N . TYR A 1 439 ? -25.144 14.555 31.241 1.00 93.25 439 TYR A N 1
ATOM 3544 C CA . TYR A 1 439 ? -24.603 15.386 30.183 1.00 93.25 439 TYR A CA 1
ATOM 3545 C C . TYR A 1 439 ? -25.600 15.479 29.026 1.00 93.25 439 TYR A C 1
ATOM 3547 O O . TYR A 1 439 ? -25.879 14.502 28.333 1.00 93.25 439 TYR A O 1
ATOM 3555 N N . LYS A 1 440 ? -26.126 16.687 28.787 1.00 91.75 440 LYS A N 1
ATOM 3556 C CA . LYS A 1 440 ? -27.136 16.959 27.743 1.00 91.75 440 LYS A CA 1
ATOM 3557 C C . LYS A 1 440 ? -26.741 16.480 26.349 1.00 91.75 440 LYS A C 1
ATOM 3559 O O . LYS A 1 440 ? -27.604 16.172 25.538 1.00 91.75 440 LYS A O 1
ATOM 3564 N N . LEU A 1 441 ? -25.441 16.428 26.062 1.00 89.69 441 LEU A N 1
ATOM 3565 C CA . LEU A 1 441 ? -24.936 15.980 24.770 1.00 89.69 441 LEU A CA 1
ATOM 3566 C C . LEU A 1 441 ? -25.357 14.531 24.466 1.00 89.69 441 LEU A C 1
ATOM 3568 O O . LEU A 1 441 ? -25.673 14.221 23.319 1.00 89.69 441 LEU A O 1
ATOM 3572 N N . LEU A 1 442 ? -25.438 13.677 25.493 1.00 92.06 442 LEU A N 1
ATOM 3573 C CA . LEU A 1 442 ? -25.805 12.276 25.323 1.00 92.06 442 LEU A CA 1
ATOM 3574 C C . LEU A 1 442 ? -27.252 12.079 24.859 1.00 92.06 442 LEU A C 1
ATOM 3576 O O . LEU A 1 442 ? -27.520 11.102 24.175 1.00 92.06 442 LEU A O 1
ATOM 3580 N N . GLU A 1 443 ? -28.172 13.016 25.126 1.00 92.00 443 GLU A N 1
ATOM 3581 C CA . GLU A 1 443 ? -29.564 12.944 24.630 1.00 92.00 443 GLU A CA 1
ATOM 3582 C C . GLU A 1 443 ? -29.639 12.846 23.104 1.00 92.00 443 GLU A C 1
ATOM 3584 O O . GLU A 1 443 ? -30.591 12.301 22.553 1.00 92.00 443 GLU A O 1
ATOM 3589 N N . LYS A 1 444 ? -28.638 13.410 22.424 1.00 90.69 444 LYS A N 1
ATOM 3590 C CA . LYS A 1 444 ? -28.560 13.480 20.964 1.00 90.69 444 LYS A CA 1
ATOM 3591 C C . LYS A 1 444 ? -27.517 12.531 20.381 1.00 90.69 444 LYS A C 1
ATOM 3593 O O . LYS A 1 444 ? -27.338 12.524 19.166 1.00 90.69 444 LYS A O 1
ATOM 3598 N N . MET A 1 445 ? -26.822 11.768 21.224 1.00 89.69 445 MET A N 1
ATOM 3599 C CA . MET A 1 445 ? -25.784 10.850 20.780 1.00 89.69 445 MET A CA 1
ATOM 3600 C C . MET A 1 445 ? -26.440 9.637 20.097 1.00 89.69 445 MET A C 1
ATOM 3602 O O . MET A 1 445 ? -27.222 8.932 20.734 1.00 89.69 445 MET A O 1
ATOM 3606 N N . PRO A 1 446 ? -26.153 9.376 18.808 1.00 89.56 446 PRO A N 1
ATOM 3607 C CA . PRO A 1 446 ? -26.848 8.343 18.034 1.00 89.56 446 PRO A CA 1
ATOM 3608 C C . PRO A 1 446 ? -26.320 6.921 18.288 1.00 89.56 446 PRO A C 1
ATOM 3610 O O . PRO A 1 446 ? -26.860 5.957 17.748 1.00 89.56 446 PRO A O 1
ATOM 3613 N N . HIS A 1 447 ? -25.249 6.784 19.068 1.00 93.81 447 HIS A N 1
ATOM 3614 C CA . HIS A 1 447 ? -24.561 5.526 19.339 1.00 93.81 447 HIS A CA 1
ATOM 3615 C C . HIS A 1 447 ? -24.463 5.251 20.839 1.00 93.81 447 HIS A C 1
ATOM 3617 O O . HIS A 1 447 ? -24.661 6.138 21.669 1.00 93.81 447 HIS A O 1
ATOM 3623 N N . LYS A 1 448 ? -24.123 4.011 21.203 1.00 95.69 448 LYS A N 1
ATOM 3624 C CA . LYS A 1 448 ? -23.919 3.646 22.611 1.00 95.69 448 LYS A CA 1
ATOM 3625 C C . LYS A 1 448 ? -22.570 4.159 23.106 1.00 95.69 448 LYS A C 1
ATOM 3627 O O . LYS A 1 448 ? -21.620 4.274 22.326 1.00 95.69 448 LYS A O 1
ATOM 3632 N N . LEU A 1 449 ? -22.486 4.428 24.402 1.00 97.00 449 LEU A N 1
ATOM 3633 C CA . LEU A 1 449 ? -21.263 4.829 25.087 1.00 97.00 449 LEU A CA 1
ATOM 3634 C C . LEU A 1 449 ? -20.933 3.800 26.170 1.00 97.00 449 LEU A C 1
ATOM 3636 O O . LEU A 1 449 ? -21.714 3.593 27.091 1.00 97.00 449 LEU A O 1
ATOM 3640 N N . LEU A 1 450 ? -19.772 3.162 26.078 1.00 97.25 450 LEU A N 1
ATOM 3641 C CA . LEU A 1 450 ? -19.193 2.391 27.168 1.00 97.25 450 LEU A CA 1
ATOM 3642 C C . LEU A 1 450 ? -18.245 3.295 27.956 1.00 97.25 450 LEU A C 1
ATOM 3644 O O . LEU A 1 450 ? -17.148 3.605 27.494 1.00 97.25 450 LEU A O 1
ATOM 3648 N N . MET A 1 451 ? -18.641 3.678 29.165 1.00 95.31 451 MET A N 1
ATOM 3649 C CA . MET A 1 451 ? -17.728 4.319 30.105 1.00 95.31 451 MET A CA 1
ATOM 3650 C C . MET A 1 451 ? -17.120 3.280 31.033 1.00 95.31 451 MET A C 1
ATOM 3652 O O . MET A 1 451 ? -17.834 2.570 31.739 1.00 95.31 451 MET A O 1
ATOM 3656 N N . ILE A 1 452 ? -15.797 3.211 31.050 1.00 95.00 452 ILE A N 1
ATOM 3657 C CA . ILE A 1 452 ? -15.039 2.300 31.898 1.00 95.00 452 ILE A CA 1
ATOM 3658 C C . ILE A 1 452 ? -14.362 3.122 32.986 1.00 95.00 452 ILE A C 1
ATOM 3660 O O . ILE A 1 452 ? -13.602 4.046 32.700 1.00 95.00 452 ILE A O 1
ATOM 3664 N N . ASN A 1 453 ? -14.605 2.768 34.242 1.00 93.00 453 ASN A N 1
ATOM 3665 C CA . ASN A 1 453 ? -13.787 3.223 35.351 1.00 93.00 453 ASN A CA 1
ATOM 3666 C C . ASN A 1 453 ? -12.746 2.144 35.661 1.00 93.00 453 ASN A C 1
ATOM 3668 O O . ASN A 1 453 ? -13.039 1.135 36.308 1.00 93.00 453 ASN A O 1
ATOM 3672 N N . TYR A 1 454 ? -11.523 2.362 35.182 1.00 92.25 454 TYR A N 1
ATOM 3673 C CA . TYR A 1 454 ? -10.448 1.379 35.268 1.00 92.25 454 TYR A CA 1
ATOM 3674 C C . TYR A 1 454 ? -9.924 1.181 36.692 1.00 92.25 454 TYR A C 1
ATOM 3676 O O . TYR A 1 454 ? -9.498 0.079 37.036 1.00 92.25 454 TYR A O 1
ATOM 3684 N N . LEU A 1 455 ? -10.021 2.203 37.551 1.00 90.25 455 LEU A N 1
ATOM 3685 C CA . LEU A 1 455 ? -9.650 2.082 38.964 1.00 90.25 455 LEU A CA 1
ATOM 3686 C C . LEU A 1 455 ? -10.658 1.247 39.751 1.00 90.25 455 LEU A C 1
ATOM 3688 O O . LEU A 1 455 ? -10.258 0.450 40.594 1.00 90.25 455 LEU A O 1
ATOM 3692 N N . LEU A 1 456 ? -11.953 1.424 39.479 1.00 92.00 456 LEU A N 1
ATOM 3693 C CA . LEU A 1 456 ? -13.008 0.666 40.158 1.00 92.00 456 LEU A CA 1
ATOM 3694 C C . LEU A 1 456 ? -13.285 -0.694 39.522 1.00 92.00 456 LEU A C 1
ATOM 3696 O O . LEU A 1 456 ? -14.025 -1.474 40.114 1.00 92.00 456 LEU A O 1
ATOM 3700 N N . LYS A 1 457 ? -12.694 -0.975 38.354 1.00 93.19 457 LYS A N 1
ATOM 3701 C CA . LYS A 1 457 ? -12.897 -2.215 37.594 1.00 93.19 457 LYS A CA 1
ATOM 3702 C C . LYS A 1 457 ? -14.338 -2.389 37.115 1.00 93.19 457 LYS A C 1
ATOM 3704 O O . LYS A 1 457 ? -14.859 -3.496 37.072 1.00 93.19 457 LYS A O 1
ATOM 3709 N N . LYS A 1 458 ? -14.969 -1.280 36.715 1.00 94.19 458 LYS A N 1
ATOM 3710 C CA . LYS A 1 458 ? -16.389 -1.218 36.336 1.00 94.19 458 LYS A CA 1
ATOM 3711 C C . LYS A 1 458 ? -16.591 -0.630 34.950 1.00 94.19 458 LYS A C 1
ATOM 3713 O O . LYS A 1 458 ? -15.884 0.297 34.560 1.00 94.19 458 LYS A O 1
ATOM 3718 N N . GLY A 1 459 ? -17.582 -1.136 34.229 1.00 95.12 459 GLY A N 1
ATOM 3719 C CA . GLY A 1 459 ? -18.003 -0.664 32.915 1.00 95.12 459 GLY A CA 1
ATOM 3720 C C . GLY A 1 459 ? -19.502 -0.387 32.890 1.00 95.12 459 GLY A C 1
ATOM 3721 O O . GLY A 1 459 ? -20.302 -1.194 33.358 1.00 95.12 459 GLY A O 1
ATOM 3722 N N . TYR A 1 460 ? -19.885 0.747 32.317 1.00 96.12 460 TYR A N 1
ATOM 3723 C CA . TYR A 1 460 ? -21.263 1.213 32.223 1.00 96.12 460 TYR A CA 1
ATOM 3724 C C . TYR A 1 460 ? -21.597 1.432 30.758 1.00 96.12 460 TYR A C 1
ATOM 3726 O O . TYR A 1 460 ? -21.015 2.300 30.107 1.00 96.12 460 TYR A O 1
ATOM 3734 N N . LEU A 1 461 ? -22.523 0.633 30.235 1.00 97.19 461 LEU A N 1
ATOM 3735 C CA . LEU A 1 461 ? -23.060 0.839 28.900 1.00 97.19 461 LEU A CA 1
ATOM 3736 C C . LEU A 1 461 ? -24.233 1.809 29.003 1.00 97.19 461 LEU A C 1
ATOM 3738 O O . LEU A 1 461 ? -25.216 1.539 29.696 1.00 97.19 461 LEU A O 1
ATOM 3742 N N . ILE A 1 462 ? -24.099 2.935 28.320 1.00 96.12 462 ILE A N 1
ATOM 3743 C CA . ILE A 1 462 ? -25.001 4.075 28.362 1.00 96.12 462 ILE A CA 1
ATOM 3744 C C . ILE A 1 462 ? -25.632 4.250 26.980 1.00 96.12 462 ILE A C 1
ATOM 3746 O O . ILE A 1 462 ? -24.958 4.162 25.949 1.00 96.12 462 ILE A O 1
ATOM 3750 N N . GLU A 1 463 ? -26.936 4.498 26.967 1.00 94.56 463 GLU A N 1
ATOM 3751 C CA . GLU A 1 463 ? -27.713 4.832 25.777 1.00 94.56 463 GLU A CA 1
ATOM 3752 C C . GLU A 1 463 ? -28.563 6.062 26.094 1.00 94.56 463 GLU A C 1
ATOM 3754 O O . GLU A 1 463 ? -29.367 6.061 27.031 1.00 94.56 463 GLU A O 1
ATOM 3759 N N . GLY A 1 464 ? -28.316 7.158 25.375 1.00 92.12 464 GLY A N 1
ATOM 3760 C CA . GLY A 1 464 ? -28.812 8.461 25.797 1.00 92.12 464 GLY A CA 1
ATOM 3761 C C . GLY A 1 464 ? -28.280 8.825 27.188 1.00 92.12 464 GLY A C 1
ATOM 3762 O O . GLY A 1 464 ? -27.088 8.745 27.459 1.00 92.12 464 GLY A O 1
ATOM 3763 N N . GLN A 1 465 ? -29.179 9.175 28.102 1.00 94.12 465 GLN A N 1
ATOM 3764 C CA . GLN A 1 465 ? -28.861 9.501 29.498 1.00 94.12 465 GLN A CA 1
ATOM 3765 C C . GLN A 1 465 ? -29.121 8.338 30.472 1.00 94.12 465 GLN A C 1
ATOM 3767 O O . GLN A 1 465 ? -29.258 8.544 31.677 1.00 94.12 465 GLN A O 1
ATOM 3772 N N . GLN A 1 466 ? -29.236 7.105 29.970 1.00 94.50 466 GLN A N 1
ATOM 3773 C CA . GLN A 1 466 ? -29.587 5.941 30.782 1.00 94.50 466 GLN A CA 1
ATOM 3774 C C . GLN A 1 466 ? -28.487 4.886 30.755 1.00 94.50 466 GLN A C 1
ATOM 3776 O O . GLN A 1 466 ? -27.971 4.532 29.696 1.00 94.50 466 GLN A O 1
ATOM 3781 N N . ILE A 1 467 ? -28.161 4.343 31.929 1.00 95.25 467 ILE A N 1
ATOM 3782 C CA . ILE A 1 467 ? -27.318 3.151 32.041 1.00 95.25 467 ILE A CA 1
ATOM 3783 C C . ILE A 1 467 ? -28.192 1.953 31.684 1.00 95.25 467 ILE A C 1
ATOM 3785 O O . ILE A 1 467 ? -29.091 1.590 32.439 1.00 95.25 467 ILE A O 1
ATOM 3789 N N . VAL A 1 468 ? -27.925 1.339 30.537 1.00 95.62 468 VAL A N 1
ATOM 3790 C CA . VAL A 1 468 ? -28.681 0.175 30.059 1.00 95.62 468 VAL A CA 1
ATOM 3791 C C . VAL A 1 468 ? -28.094 -1.140 30.559 1.00 95.62 468 VAL A C 1
ATOM 3793 O O . VAL A 1 468 ? -28.809 -2.136 30.646 1.00 95.62 468 VAL A O 1
ATOM 3796 N N . LYS A 1 469 ? -26.794 -1.167 30.887 1.00 94.25 469 LYS A N 1
ATOM 3797 C CA . LYS A 1 469 ? -26.125 -2.363 31.413 1.00 94.25 469 LYS A CA 1
ATOM 3798 C C . LYS A 1 469 ? -24.850 -2.025 32.181 1.00 94.25 469 LYS A C 1
ATOM 3800 O O . LYS A 1 469 ? -24.190 -1.024 31.906 1.00 94.25 469 LYS A O 1
ATOM 3805 N N . TYR A 1 470 ? -24.502 -2.900 33.114 1.00 91.94 470 TYR A N 1
ATOM 3806 C CA . TYR A 1 470 ? -23.313 -2.819 33.954 1.00 91.94 470 TYR A CA 1
ATOM 3807 C C . TYR A 1 470 ? -22.426 -4.055 33.766 1.00 91.94 470 TYR A C 1
ATOM 3809 O O . TYR A 1 470 ? -22.937 -5.147 33.509 1.00 91.94 470 TYR A O 1
ATOM 3817 N N . TYR A 1 471 ? -21.114 -3.867 33.901 1.00 92.44 471 TYR A N 1
ATOM 3818 C CA . TYR A 1 471 ? -20.092 -4.895 33.745 1.00 92.44 471 TYR A CA 1
ATOM 3819 C C . TYR A 1 471 ? -19.000 -4.737 34.811 1.00 92.44 471 TYR A C 1
ATOM 3821 O O . TYR A 1 471 ? -18.525 -3.626 35.045 1.00 92.44 471 TYR A O 1
ATOM 3829 N N . ASP A 1 472 ? -18.548 -5.847 35.388 1.00 89.75 472 ASP A N 1
ATOM 3830 C CA . ASP A 1 472 ? -17.340 -5.910 36.218 1.00 89.75 472 ASP A CA 1
ATOM 3831 C C . ASP A 1 472 ? -16.160 -6.424 35.379 1.00 89.75 472 ASP A C 1
ATOM 3833 O O . ASP A 1 472 ? -16.341 -7.303 34.531 1.00 89.75 472 ASP A O 1
ATOM 3837 N N . MET A 1 473 ? -14.948 -5.903 35.599 1.00 85.75 473 MET A N 1
ATOM 3838 C CA . MET A 1 473 ? -13.742 -6.548 35.066 1.00 85.75 473 MET A CA 1
ATOM 3839 C C . MET A 1 473 ? -13.463 -7.802 35.884 1.00 85.75 473 MET A C 1
ATOM 3841 O O . MET A 1 473 ? -13.497 -7.780 37.115 1.00 85.75 473 MET A O 1
ATOM 3845 N N . VAL A 1 474 ? -13.177 -8.901 35.195 1.00 75.19 474 VAL A N 1
ATOM 3846 C CA . VAL A 1 474 ? -12.850 -10.165 35.853 1.00 75.19 474 VAL A CA 1
ATOM 3847 C C . VAL A 1 474 ? -11.471 -10.027 36.496 1.00 75.19 474 VAL A C 1
ATOM 3849 O O . VAL A 1 474 ? -10.482 -9.817 35.794 1.00 75.19 474 VAL A O 1
ATOM 3852 N N . GLU A 1 475 ? -11.387 -10.151 37.825 1.00 58.31 475 GLU A N 1
ATOM 3853 C CA . GLU A 1 475 ? -10.087 -10.233 38.493 1.00 58.31 475 GLU A CA 1
ATOM 3854 C C . GLU A 1 475 ? -9.332 -11.466 37.966 1.00 58.31 475 GLU A C 1
ATOM 3856 O O . GLU A 1 475 ? -9.899 -12.566 37.939 1.00 58.31 475 GLU A O 1
ATOM 3861 N N . PRO A 1 476 ? -8.050 -11.337 37.575 1.00 49.84 476 PRO A N 1
ATOM 3862 C CA . PRO A 1 476 ? -7.240 -12.507 37.296 1.00 49.84 476 PRO A CA 1
ATOM 3863 C C . PRO A 1 476 ? -7.233 -13.369 38.557 1.00 49.84 476 PRO A C 1
ATOM 3865 O O . PRO A 1 476 ? -6.869 -12.880 39.630 1.00 49.84 476 PRO A O 1
ATOM 3868 N N . GLN A 1 477 ? -7.627 -14.642 38.443 1.00 40.16 477 GLN A N 1
ATOM 3869 C CA . GLN A 1 477 ? -7.442 -15.601 39.526 1.00 40.16 477 GLN A CA 1
ATOM 3870 C C . GLN A 1 477 ? -5.965 -15.564 39.917 1.00 40.16 477 GLN A C 1
ATOM 3872 O O . GLN A 1 477 ? -5.106 -16.056 39.189 1.00 40.16 477 GLN A O 1
ATOM 3877 N N . LYS A 1 478 ? -5.654 -14.939 41.057 1.00 37.97 478 LYS A N 1
ATOM 3878 C CA . LYS A 1 478 ? -4.348 -15.088 41.686 1.00 37.97 478 LYS A CA 1
ATOM 3879 C C . LYS A 1 478 ? -4.219 -16.574 41.976 1.00 37.97 478 LYS A C 1
ATOM 3881 O O . LYS A 1 478 ? -4.873 -17.064 42.897 1.00 37.97 478 LYS A O 1
ATOM 3886 N N . GLU A 1 479 ? -3.412 -17.285 41.192 1.00 34.84 479 GLU A N 1
ATOM 3887 C CA . GLU A 1 479 ? -2.887 -18.579 41.603 1.00 34.84 479 GLU A CA 1
ATOM 3888 C C . GLU A 1 479 ? -2.263 -18.364 42.980 1.00 34.84 479 GLU A C 1
ATOM 3890 O O . GLU A 1 479 ? -1.198 -17.765 43.133 1.00 34.84 479 GLU A O 1
ATOM 3895 N N . LYS A 1 480 ? -2.989 -18.782 44.019 1.00 33.12 480 LYS A N 1
ATOM 3896 C CA . LYS A 1 480 ? -2.417 -18.954 45.341 1.00 33.12 480 LYS A CA 1
ATOM 3897 C C . LYS A 1 480 ? -1.423 -20.088 45.182 1.00 33.12 480 LYS A C 1
ATOM 3899 O O . LYS A 1 480 ? -1.816 -21.252 45.204 1.00 33.12 480 LYS A O 1
ATOM 3904 N N . THR A 1 481 ? -0.149 -19.752 45.027 1.00 34.31 481 THR A N 1
ATOM 3905 C CA . THR A 1 481 ? 0.936 -20.668 45.351 1.00 34.31 481 THR A CA 1
ATOM 3906 C C . THR A 1 481 ? 0.729 -21.067 46.807 1.00 34.31 481 THR A C 1
ATOM 3908 O O . THR A 1 481 ? 1.010 -20.311 47.736 1.00 34.31 481 THR A O 1
ATOM 3911 N N . TRP A 1 482 ? 0.133 -22.240 47.002 1.00 32.12 482 TRP A N 1
ATOM 3912 C CA . TRP A 1 482 ? 0.155 -22.946 48.267 1.00 32.12 482 TRP A CA 1
ATOM 3913 C C . TRP A 1 482 ? 1.617 -23.277 48.547 1.00 32.12 482 TRP A C 1
ATOM 3915 O O . TRP A 1 482 ? 2.143 -24.276 48.067 1.00 32.12 482 TRP A O 1
ATOM 3925 N N . ILE A 1 483 ? 2.291 -22.416 49.305 1.00 37.81 483 ILE A N 1
ATOM 3926 C CA . ILE A 1 483 ? 3.476 -22.836 50.042 1.00 37.81 483 ILE A CA 1
ATOM 3927 C C . ILE A 1 483 ? 2.934 -23.647 51.215 1.00 37.81 483 ILE A C 1
ATOM 3929 O O . ILE A 1 483 ? 2.557 -23.102 52.253 1.00 37.81 483 ILE A O 1
ATOM 3933 N N . SER A 1 484 ? 2.806 -24.955 51.004 1.00 34.16 484 SER A N 1
ATOM 3934 C CA . SER A 1 484 ? 2.672 -25.906 52.097 1.00 34.16 484 SER A CA 1
ATOM 3935 C C . SER A 1 484 ? 3.944 -25.837 52.932 1.00 34.16 484 SER A C 1
ATOM 3937 O O . SER A 1 484 ? 5.039 -26.060 52.417 1.00 34.16 484 SER A O 1
ATOM 3939 N N . GLN A 1 485 ? 3.783 -25.518 54.211 1.00 36.56 485 GLN A N 1
ATOM 3940 C CA . GLN A 1 485 ? 4.793 -25.758 55.230 1.00 36.56 485 GLN A CA 1
ATOM 3941 C C . GLN A 1 485 ? 5.180 -27.243 55.222 1.00 36.56 485 GLN A C 1
ATOM 3943 O O . GLN A 1 485 ? 4.298 -28.082 55.411 1.00 36.56 485 GLN A O 1
ATOM 3948 N N . VAL A 1 486 ? 6.472 -27.530 55.042 1.00 37.84 486 VAL A N 1
ATOM 3949 C CA . VAL A 1 486 ? 7.228 -28.567 55.767 1.00 37.84 486 VAL A CA 1
ATOM 3950 C C . VAL A 1 486 ? 8.627 -28.021 56.006 1.00 37.84 486 VAL A C 1
ATOM 3952 O O . VAL A 1 486 ? 9.244 -27.574 55.012 1.00 37.84 486 VAL A O 1
#

Foldseek 3Di:
DPDPLDDPVNLCVLCVVLLVVLLVVVVVQQVCCFQVVAGDPVLLVLDPLLVQKPKPFPPQPLQQQVQVVVLCVVFVWDQWFAQLFKIKTKGLDQDDLNDGFAFDPPPPPPPDDDDPDRTIGIDIDTLVSCVVGSNSSVRSHGFREEEEDPPDDPVNLSRWTKIWIDRDPQDQDDDPDPDLCVVVRPPCPTTYIYTYHPVSVVCSSVPQGSVQWDDDDNTIDGQQRQSSQSSSVVSCVVSVFDKDADDDDSVVVRPPDQFIQRPVQLETEDADLPCVLVCCVVSVGQEYEYEDDLVCVLSVFQSLHKYWYFYRDDVRDIDTDDLPQDADPDPVVLVVLCLAFQVVQLVVDDDDSQVSSLVSVCVSLVVNPWSKDAQDDDPNATFGIFTADSNSQTAETEHEEADLPCPVQVVSRQRSPHQEYEYEYADPDCVSVLVVLVDQVLQVRPHWYWYHHVNQQKIFIDHRSDGPDIDGRDDPPPPPPPPDDD

Radius of gyration: 37.07 Å; chains: 1; bounding box: 71×73×121 Å

Sequence (486 aa):
MPSSNLSLNYILDALQPILQEYQKERAQIDEQITREGKVPSYLCHSCERKSIIEVNRLMAPKEQIPRLLEWMRTNDVRELESDGEVLSFKSTKKAVEKVEGTINLISIGGVLGPITREELYEYRLSALKLKKRQCYDIVALPFEAIRACNHLDTNAVKESTAVRLTLSTRLRYEPHSPSVESLWTKELTRRELRLLCPECNSRIDMVGCEDSVRKDGFIYKFTFCPVRRVTFEQLLEKHN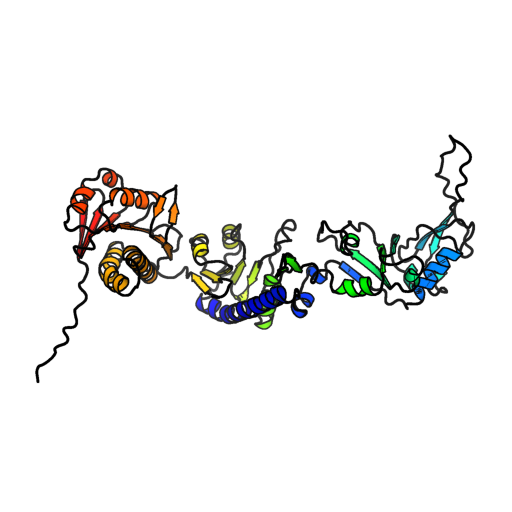IRFTAQETDRRYSIQKELNHYLPELHTVVIESFRDLENLVQIAQPTCVLTFGTKADMIRCLGLGTHVIIVEEGDTGRVFVFDKDKKVEKTIDKIVQAIMEKIEPYSNAIRGKEHDRLVAAFQRIGQELGFVVQPELQEKGSRVDLVWFDRGGNVHTAIEVETSAQWKKDIVTTWEVSPKLAVILTHYKTDKGITDAIQYKLLEKMPHKLLMINYLLKKGYLIEGQQIVKYYDMVEPQKEKTWISQV

pLDDT: mean 78.4, std 18.09, range [32.12, 98.25]